Protein AF-0000000086746364 (afdb_homodimer)

Secondary structure (DSSP, 8-state):
----PPEEEEEE--SHHIIIIIHHHHHHTTTTEEEEEEE-S-HHHHHHHHHHTT--GGGEES-HHHHTTS--SEEEE--SS--HHHHHHHHHTT-EEEEESP--SSHHHHHHHHHHHTT----EEEE-GGGG-HHHHHHHHHHTT-S-EEEEEEEEEE--THHHHHHTT------S-HHHHHHHHHHHHHHHHHHHBS--HHHHHHIIIIIIIIIHHHHHHHHHHH---SEEEEEEEESTT-SS-EEEEEEE-STT-EEEEEEEE-TTS---EEEEEEEESSEEEEEEEPPTTSSSPPPEEEEEEEETTEEEEEEEE-----HHHHHHHHHHHHHHHTPPPSS-HHHHHHHHHHHHHHHHTT--TTB-HHHHHHHHHHHHT-/----PPEEEEEE--SHHIIIIIHHHHHHTTTTEEEEEEE-S-HHHHHHHHHHTT--GGGEES-HHHHHTSS-SEEEE--SS--HHHHHHHHHTT-EEEEESP--SSHHHHHHHHHHHTT----EEEE-GGGG-HHHHHHHHHHTT-S-EEEEEEEEEE--THHHHHHTT------S-HHHHHHHHHHHHHHHHHHHBS--HHHHHHIIIIIIIIIHHHHHHHHHHH---SEEEEEEEESTT-SS-EEEEEEE-STT-EEEEEEEE-TTS---EEEEEEEESSEEEEEEEPPTTSSSPPPEEEEEEEETTEEEEEEEE-----HHHHHHHHHHHHHHHTPPPSS-HHHHHHHHHHHHHHHHTT--TTB-HHHHHHHHHHHHH-

pLDDT: mean 95.82, std 6.14, range [39.88, 98.88]

Nearest PDB structures (foldseek):
  1zh8-assembly1_B  TM=8.317E-01  e=2.594E-21  Thermotoga maritima MSB8
  4had-assembly1_C  TM=8.472E-01  e=5.257E-19  Rhizobium etli CFN 42
  4koa-assembly1_A-2  TM=8.304E-01  e=4.965E-19  Sinorhizobium meliloti 1021
  2glx-assembly6_F  TM=8.186E-01  e=2.070E-18  Ensifer adhaerens
  2o48-assembly1_X  TM=7.526E-01  e=3.744E-16  Macaca fascicularis

Sequence (764 aa):
MPETYCIKVGVVGCGAIAQIMHFPHLKELNELFEIKAICDISSSLLNKIGKKYNIDDEYRYTDYTEFLESGIDAVFVLTEGSHAPLVSQALKAGKHVFCEKPLCFTVKEAEEIEIILKKIDKIVMIGYMKRYDPGFKYALDIINKIENPRYTQVTILHPSEQQYFDMHEVLRFNDIPKDIKEEKIQEQNRILASAVGNIEENIKYIYHDAMLSSMVHNINLIRAMFGEPIGVLSTQIWPIYSYYPTISTVLDYGENHHIILTWSYLSGVRNYIEELSVYSDSERIKAKFSSPFLKNIPTIVSQEYMQDGKLITSEVEVSYDNAFKEELRVFYQCVINNNNVITDVLDAKEDIKLLQSILAANHPKGLGGEVLQRLITSKKHEMPETYCIKVGVVGCGAIAQIMHFPHLKELNELFEIKAICDISSSLLNKIGKKYNIDDEYRYTDYTEFLESGIDAVFVLTEGSHAPLVSQALKAGKHVFCEKPLCFTVKEAEEIEIILKKIDKIVMIGYMKRYDPGFKYALDIINKIENPRYTQVTILHPSEQQYFDMHEVLRFNDIPKDIKEEKIQEQNRILASAVGNIEENIKYIYHDAMLSSMVHNINLIRAMFGEPIGVLSTQIWPIYSYYPTISTVLDYGENHHIILTWSYLSGVRNYIEELSVYSDSERIKAKFSSPFLKNIPTIVSQEYMQDGKLITSEVEVSYDNAFKEELRVFYQCVINNNNVITDVLDAKEDIKLLQSILAANHPKGLGGEVLQRLITSKKHE

Structure (mmCIF, N/CA/C/O backbone):
data_AF-0000000086746364-model_v1
#
loop_
_entity.id
_entity.type
_entity.pdbx_description
1 polymer 'Gfo/Idh/MocA-like oxidoreductase N-terminal domain-containing protein'
#
loop_
_atom_site.group_PDB
_atom_site.id
_atom_site.type_symbol
_atom_site.label_atom_id
_atom_site.label_alt_id
_atom_site.label_comp_id
_atom_site.label_asym_id
_atom_site.label_entity_id
_atom_site.label_seq_id
_atom_site.pdbx_PDB_ins_code
_atom_site.Cartn_x
_atom_site.Cartn_y
_atom_site.Cartn_z
_atom_site.occupancy
_atom_site.B_iso_or_equiv
_atom_site.auth_seq_id
_atom_site.auth_comp_id
_atom_site.auth_asym_id
_atom_site.auth_atom_id
_atom_site.pdbx_PDB_model_num
ATOM 1 N N . MET A 1 1 ? 7.332 -25 -46.75 1 39.88 1 MET A N 1
ATOM 2 C CA . MET A 1 1 ? 7.617 -24.344 -45.469 1 39.88 1 MET A CA 1
ATOM 3 C C . MET A 1 1 ? 8.133 -25.359 -44.438 1 39.88 1 MET A C 1
ATOM 5 O O . MET A 1 1 ? 7.688 -26.516 -44.438 1 39.88 1 MET A O 1
ATOM 9 N N . PRO A 1 2 ? 9.359 -25.266 -44.031 1 49.75 2 PRO A N 1
ATOM 10 C CA . PRO A 1 2 ? 9.859 -26.375 -43.219 1 49.75 2 PRO A CA 1
ATOM 11 C C . PRO A 1 2 ? 8.812 -26.906 -42.25 1 49.75 2 PRO A C 1
ATOM 13 O O . PRO A 1 2 ? 7.965 -26.141 -41.75 1 49.75 2 PRO A O 1
ATOM 16 N N . GLU A 1 3 ? 8.281 -28.094 -42.375 1 61.16 3 GLU A N 1
ATOM 17 C CA . GLU A 1 3 ? 7.207 -28.734 -41.625 1 61.16 3 GLU A CA 1
ATOM 18 C C . GLU A 1 3 ? 7.363 -28.5 -40.125 1 61.16 3 GLU A C 1
ATOM 20 O O . GLU A 1 3 ? 8.422 -28.781 -39.562 1 61.16 3 GLU A O 1
ATOM 25 N N . THR A 1 4 ? 6.68 -27.484 -39.469 1 78.56 4 THR A N 1
ATOM 26 C CA . THR A 1 4 ? 6.668 -27.172 -38.031 1 78.56 4 THR A CA 1
ATOM 27 C C . THR A 1 4 ? 6.398 -28.422 -37.219 1 78.56 4 THR A C 1
ATOM 29 O O . THR A 1 4 ? 5.477 -29.188 -37.531 1 78.56 4 THR A O 1
ATOM 32 N N . TYR A 1 5 ? 7.371 -28.891 -36.469 1 91.88 5 TYR A N 1
ATOM 33 C CA . TYR A 1 5 ? 7.215 -30.047 -35.594 1 91.88 5 TYR A CA 1
ATOM 34 C C . TYR A 1 5 ? 6.105 -29.812 -34.562 1 91.88 5 TYR A C 1
ATOM 36 O O . TYR A 1 5 ? 6.113 -28.797 -33.844 1 91.88 5 TYR A O 1
ATOM 44 N N . CYS A 1 6 ? 5.102 -30.641 -34.594 1 97 6 CYS A N 1
ATOM 45 C CA . CYS A 1 6 ? 3.99 -30.562 -33.656 1 97 6 CYS A CA 1
ATOM 46 C C . CYS A 1 6 ? 4.262 -31.422 -32.406 1 97 6 CYS A C 1
ATOM 48 O O . CYS A 1 6 ? 4.434 -32.625 -32.5 1 97 6 CYS A O 1
ATOM 50 N N . ILE A 1 7 ? 4.297 -30.828 -31.234 1 98.25 7 ILE A N 1
ATOM 51 C CA . ILE A 1 7 ? 4.562 -31.547 -30 1 98.25 7 ILE A CA 1
ATOM 52 C C . ILE A 1 7 ? 3.303 -32.281 -29.547 1 98.25 7 ILE A C 1
ATOM 54 O O . ILE A 1 7 ? 2.252 -31.656 -29.359 1 98.25 7 ILE A O 1
ATOM 58 N N . LYS A 1 8 ? 3.359 -33.531 -29.438 1 98.5 8 LYS A N 1
ATOM 59 C CA . LYS A 1 8 ? 2.26 -34.312 -28.859 1 98.5 8 LYS A CA 1
ATOM 60 C C . LYS A 1 8 ? 2.234 -34.188 -27.344 1 98.5 8 LYS A C 1
ATOM 62 O O . LYS A 1 8 ? 3.145 -34.656 -26.656 1 98.5 8 LYS A O 1
ATOM 67 N N . VAL A 1 9 ? 1.125 -33.594 -26.844 1 98.62 9 VAL A N 1
ATOM 68 C CA . VAL A 1 9 ? 1.103 -33.281 -25.422 1 98.62 9 VAL A CA 1
ATOM 69 C C . VAL A 1 9 ? 0.068 -34.156 -24.719 1 98.62 9 VAL A C 1
ATOM 71 O O . VAL A 1 9 ? -0.962 -34.5 -25.297 1 98.62 9 VAL A O 1
ATOM 74 N N . GLY A 1 10 ? 0.408 -34.562 -23.516 1 98.81 10 GLY A N 1
ATOM 75 C CA . GLY A 1 10 ? -0.541 -35.094 -22.562 1 98.81 10 GLY A CA 1
ATOM 76 C C . GLY A 1 10 ? -0.846 -34.156 -21.406 1 98.81 10 GLY A C 1
ATOM 77 O O . GLY A 1 10 ? 0.058 -33.531 -20.875 1 98.81 10 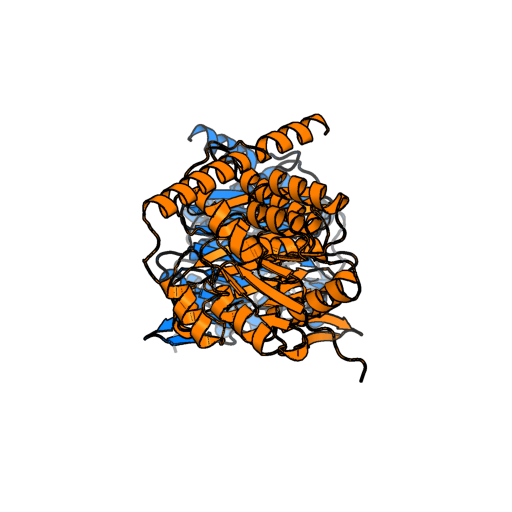GLY A O 1
ATOM 78 N N . VAL A 1 11 ? -2.107 -34.031 -21.062 1 98.88 11 VAL A N 1
ATOM 79 C CA . VAL A 1 11 ? -2.514 -33.156 -19.969 1 98.88 11 VAL A CA 1
ATOM 80 C C . VAL A 1 11 ? -2.973 -34 -18.781 1 98.88 11 VAL A C 1
ATOM 82 O O . VAL A 1 11 ? -3.881 -34.812 -18.906 1 98.88 11 VAL A O 1
ATOM 85 N N . VAL A 1 12 ? -2.287 -33.844 -17.672 1 98.75 12 VAL A N 1
ATOM 86 C CA . VAL A 1 12 ? -2.738 -34.469 -16.422 1 98.75 12 VAL A CA 1
ATOM 87 C C . VAL A 1 12 ? -3.33 -33.438 -15.492 1 98.75 12 VAL A C 1
ATOM 89 O O . VAL A 1 12 ? -2.662 -32.438 -15.148 1 98.75 12 VAL A O 1
ATOM 92 N N . GLY A 1 13 ? -4.516 -33.656 -14.977 1 98.12 13 GLY A N 1
ATOM 93 C CA . GLY A 1 13 ? -5.297 -32.625 -14.273 1 98.12 13 GLY A CA 1
ATOM 94 C C . GLY A 1 13 ? -6.164 -31.797 -15.203 1 98.12 13 GLY A C 1
ATOM 95 O O . GLY A 1 13 ? -5.672 -30.875 -15.852 1 98.12 13 GLY A O 1
ATOM 96 N N . CYS A 1 14 ? -7.449 -32.094 -15.219 1 98.31 14 CYS A N 1
ATOM 97 C CA . CYS A 1 14 ? -8.367 -31.391 -16.109 1 98.31 14 CYS A CA 1
ATOM 98 C C . CYS A 1 14 ? -9.25 -30.422 -15.352 1 98.31 14 CYS A C 1
ATOM 100 O O . CYS A 1 14 ? -10.414 -30.219 -15.695 1 98.31 14 CYS A O 1
ATOM 102 N N . GLY A 1 15 ? -8.68 -29.828 -14.305 1 96.56 15 GLY A N 1
ATOM 103 C CA . GLY A 1 15 ? -9.406 -28.922 -13.438 1 96.56 15 GLY A CA 1
ATOM 104 C C . GLY A 1 15 ? -9.695 -27.578 -14.086 1 96.56 15 GLY A C 1
ATOM 105 O O . GLY A 1 15 ? -9.703 -27.453 -15.312 1 96.56 15 GLY A O 1
ATOM 106 N N . ALA A 1 16 ? -9.969 -26.531 -13.281 1 96.56 16 ALA A N 1
ATOM 107 C CA . ALA A 1 16 ? -10.508 -25.234 -13.711 1 96.56 16 ALA A CA 1
ATOM 108 C C . ALA A 1 16 ? -9.555 -24.531 -14.672 1 96.56 16 ALA A C 1
ATOM 110 O O . ALA A 1 16 ? -9.953 -24.125 -15.766 1 96.56 16 ALA A O 1
ATOM 111 N N . ILE A 1 17 ? -8.273 -24.422 -14.281 1 97.12 17 ILE A N 1
ATOM 112 C CA . ILE A 1 17 ? -7.34 -23.656 -15.102 1 97.12 17 ILE A CA 1
ATOM 113 C C . ILE A 1 17 ? -7.086 -24.391 -16.422 1 97.12 17 ILE A C 1
ATOM 115 O O . ILE A 1 17 ? -6.875 -23.766 -17.453 1 97.12 17 ILE A O 1
ATOM 119 N N . ALA A 1 18 ? -7.07 -25.719 -16.391 1 98.44 18 ALA A N 1
ATOM 120 C CA . ALA A 1 18 ? -6.965 -26.5 -17.625 1 98.44 18 ALA A CA 1
ATOM 121 C C . ALA A 1 18 ? -8.125 -26.188 -18.562 1 98.44 18 ALA A C 1
ATOM 123 O O . ALA A 1 18 ? -7.914 -25.938 -19.75 1 98.44 18 ALA A O 1
ATOM 124 N N . GLN A 1 19 ? -9.32 -26.203 -17.969 1 98.25 19 GLN A N 1
ATOM 125 C CA . GLN A 1 19 ? -10.531 -26.016 -18.766 1 98.25 19 GLN A CA 1
ATOM 126 C C . GLN A 1 19 ? -10.625 -24.578 -19.281 1 98.25 19 GLN A C 1
ATOM 128 O O . GLN A 1 19 ? -11.078 -24.359 -20.406 1 98.25 19 GLN A O 1
ATOM 133 N N . ILE A 1 20 ? -10.195 -23.625 -18.469 1 98 20 ILE A N 1
ATOM 134 C CA . ILE A 1 20 ? -10.398 -22.219 -18.797 1 98 20 ILE A CA 1
ATOM 135 C C . ILE A 1 20 ? -9.297 -21.75 -19.75 1 98 20 ILE A C 1
ATOM 137 O O . ILE A 1 20 ? -9.57 -21 -20.703 1 98 20 ILE A O 1
ATOM 141 N N . MET A 1 21 ? -8.047 -22.203 -19.5 1 98.25 21 MET A N 1
ATOM 142 C CA . MET A 1 21 ? -6.941 -21.547 -20.188 1 98.25 21 MET A CA 1
ATOM 143 C C . MET A 1 21 ? -6.176 -22.547 -21.062 1 98.25 21 MET A C 1
ATOM 145 O O . MET A 1 21 ? -5.969 -22.312 -22.25 1 98.25 21 MET A O 1
ATOM 149 N N . HIS A 1 22 ? -5.812 -23.703 -20.562 1 98.62 22 HIS A N 1
ATOM 150 C CA . HIS A 1 22 ? -4.805 -24.516 -21.234 1 98.62 22 HIS A CA 1
ATOM 151 C C . HIS A 1 22 ? -5.406 -25.297 -22.391 1 98.62 22 HIS A C 1
ATOM 153 O O . HIS A 1 22 ? -4.902 -25.219 -23.516 1 98.62 22 HIS A O 1
ATOM 159 N N . PHE A 1 23 ? -6.555 -25.969 -22.188 1 98.56 23 PHE A N 1
ATOM 160 C CA . PHE A 1 23 ? -7.156 -26.719 -23.281 1 98.56 23 PHE A CA 1
ATOM 161 C C . PHE A 1 23 ? -7.523 -25.797 -24.438 1 98.56 23 PHE A C 1
ATOM 163 O O . PHE A 1 23 ? -7.148 -26.047 -25.578 1 98.56 23 PHE A O 1
ATOM 170 N N . PRO A 1 24 ? -8.203 -24.656 -24.156 1 97.88 24 PRO A N 1
ATOM 171 C CA . PRO A 1 24 ? -8.555 -23.766 -25.25 1 97.88 24 PRO A CA 1
ATOM 172 C C . PRO A 1 24 ? -7.328 -23.234 -26 1 97.88 24 PRO A C 1
ATOM 174 O O . PRO A 1 24 ? -7.324 -23.188 -27.234 1 97.88 24 PRO A O 1
ATOM 177 N N . HIS A 1 25 ? -6.281 -22.875 -25.297 1 98.06 25 HIS A N 1
ATOM 178 C CA . HIS A 1 25 ? -5.113 -22.281 -25.953 1 98.06 25 HIS A CA 1
ATOM 179 C C . HIS A 1 25 ? -4.312 -23.344 -26.703 1 98.06 25 HIS A C 1
ATOM 181 O O . HIS A 1 25 ? -3.746 -23.062 -27.766 1 98.06 25 HIS A O 1
ATOM 187 N N . LEU A 1 26 ? -4.238 -24.562 -26.156 1 98.38 26 LEU A N 1
ATOM 188 C CA . LEU A 1 26 ? -3.594 -25.641 -26.891 1 98.38 26 LEU A CA 1
ATOM 189 C C . LEU A 1 26 ? -4.316 -25.922 -28.203 1 98.38 26 LEU A C 1
ATOM 191 O O . LEU A 1 26 ? -3.678 -26.172 -29.234 1 98.38 26 LEU A O 1
ATOM 195 N N . LYS A 1 27 ? -5.621 -25.875 -28.156 1 97.75 27 LYS A N 1
ATOM 196 C CA . LYS A 1 27 ? -6.414 -26.062 -29.359 1 97.75 27 LYS A CA 1
ATOM 197 C C . LYS A 1 27 ? -6.168 -24.938 -30.359 1 97.75 27 LYS A C 1
ATOM 199 O O . LYS A 1 27 ? -6.074 -25.188 -31.562 1 97.75 27 LYS A O 1
ATOM 204 N N . GLU A 1 28 ? -6.078 -23.766 -29.859 1 96.75 28 GLU A N 1
ATOM 205 C CA . GLU A 1 28 ? -5.816 -22.609 -30.719 1 96.75 28 GLU A CA 1
ATOM 206 C C . GLU A 1 28 ? -4.445 -22.719 -31.375 1 96.75 28 GLU A C 1
ATOM 208 O O . GLU A 1 28 ? -4.254 -22.25 -32.5 1 96.75 28 GLU A O 1
ATOM 213 N N . LEU A 1 29 ? -3.533 -23.281 -30.656 1 97.94 29 LEU A N 1
ATOM 214 C CA . LEU A 1 29 ? -2.168 -23.438 -31.156 1 97.94 29 LEU A CA 1
ATOM 215 C C . LEU A 1 29 ? -1.956 -24.828 -31.734 1 97.94 29 LEU A C 1
ATOM 217 O O . LEU A 1 29 ? -0.927 -25.469 -31.5 1 97.94 29 LEU A O 1
ATOM 221 N N . ASN A 1 30 ? -2.891 -25.297 -32.469 1 96.38 30 ASN A N 1
ATOM 222 C CA . ASN A 1 30 ? -2.924 -26.672 -32.969 1 96.38 30 ASN A CA 1
ATOM 223 C C . ASN A 1 30 ? -1.815 -26.922 -34 1 96.38 30 ASN A C 1
ATOM 225 O O . ASN A 1 30 ? -1.5 -28.078 -34.281 1 96.38 30 ASN A O 1
ATOM 229 N N . GLU A 1 31 ? -1.181 -25.922 -34.562 1 97.06 31 GLU A N 1
ATOM 230 C CA . GLU A 1 31 ? -0.02 -26.109 -35.406 1 97.06 31 GLU A CA 1
ATOM 231 C C . GLU A 1 31 ? 1.221 -26.469 -34.594 1 97.06 31 GLU A C 1
ATOM 233 O O . GLU A 1 31 ? 2.156 -27.078 -35.125 1 97.06 31 GLU A O 1
ATOM 238 N N . LEU A 1 32 ? 1.224 -26.109 -33.344 1 98 32 LEU A N 1
ATOM 239 C CA . LEU A 1 32 ? 2.393 -26.297 -32.469 1 98 32 LEU A CA 1
ATOM 240 C C . LEU A 1 32 ? 2.207 -27.5 -31.562 1 98 32 LEU A C 1
ATOM 242 O O . LEU A 1 32 ? 3.178 -28.172 -31.203 1 98 32 LEU A O 1
ATOM 246 N N . PHE A 1 33 ? 0.921 -27.719 -31.203 1 98.44 33 PHE A N 1
ATOM 247 C CA . PHE A 1 33 ? 0.64 -28.734 -30.219 1 98.44 33 PHE A CA 1
ATOM 248 C C . PHE A 1 33 ? -0.5 -29.641 -30.672 1 98.44 33 PHE A C 1
ATOM 250 O O . PHE A 1 33 ? -1.44 -29.172 -31.328 1 98.44 33 PHE A O 1
ATOM 257 N N . GLU A 1 34 ? -0.406 -30.859 -30.312 1 98.12 34 GLU A N 1
ATOM 258 C CA . GLU A 1 34 ? -1.498 -31.828 -30.438 1 98.12 34 GLU A CA 1
ATOM 259 C C . GLU A 1 34 ? -1.821 -32.469 -29.094 1 98.12 34 GLU A C 1
ATOM 261 O O . GLU A 1 34 ? -0.962 -33.094 -28.484 1 98.12 34 GLU A O 1
ATOM 266 N N . ILE A 1 35 ? -3.025 -32.25 -28.625 1 98.56 35 ILE A N 1
ATOM 267 C CA . ILE A 1 35 ? -3.438 -32.969 -27.406 1 98.56 35 ILE A CA 1
ATOM 268 C C . ILE A 1 35 ? -3.662 -34.438 -27.719 1 98.56 35 ILE A C 1
ATOM 270 O O . ILE A 1 35 ? -4.676 -34.812 -28.312 1 98.56 35 ILE A O 1
ATOM 274 N N . LYS A 1 36 ? -2.789 -35.219 -27.266 1 98.25 36 LYS A N 1
ATOM 275 C CA . LYS A 1 36 ? -2.814 -36.625 -27.609 1 98.25 36 LYS A CA 1
ATOM 276 C C . LYS A 1 36 ? -3.502 -37.438 -26.531 1 98.25 36 LYS A C 1
ATOM 278 O O . LYS A 1 36 ? -4.203 -38.406 -26.828 1 98.25 36 LYS A O 1
ATOM 283 N N . ALA A 1 37 ? -3.27 -37.062 -25.297 1 98.75 37 ALA A N 1
ATOM 284 C CA . ALA A 1 37 ? -3.781 -37.844 -24.172 1 98.75 37 ALA A CA 1
ATOM 285 C C . ALA A 1 37 ? -4.164 -36.938 -23.016 1 98.75 37 ALA A C 1
ATOM 287 O O . ALA A 1 37 ? -3.623 -35.844 -22.859 1 98.75 37 ALA A O 1
ATOM 288 N N . ILE A 1 38 ? -5.113 -37.375 -22.219 1 98.81 38 ILE A N 1
ATOM 289 C CA . ILE A 1 38 ? -5.488 -36.688 -20.984 1 98.81 38 ILE A CA 1
ATOM 290 C C . ILE A 1 38 ? -5.562 -37.688 -19.828 1 98.81 38 ILE A C 1
ATOM 292 O O . ILE A 1 38 ? -5.801 -38.875 -20.047 1 98.81 38 ILE A O 1
ATOM 296 N N . CYS A 1 39 ? -5.305 -37.219 -18.703 1 98.62 39 CYS A N 1
ATOM 297 C CA . CYS A 1 39 ? -5.32 -38.031 -17.484 1 98.62 39 CYS A CA 1
ATOM 298 C C . CYS A 1 39 ? -5.969 -37.25 -16.344 1 98.62 39 CYS A C 1
ATOM 300 O O . CYS A 1 39 ? -5.676 -36.094 -16.125 1 98.62 39 CYS A O 1
ATOM 302 N N . ASP A 1 40 ? -6.91 -37.844 -15.648 1 97.38 40 ASP A N 1
ATOM 303 C CA . ASP A 1 40 ? -7.59 -37.281 -14.477 1 97.38 40 ASP A CA 1
ATOM 304 C C . ASP A 1 40 ? -8.164 -38.406 -13.602 1 97.38 40 ASP A C 1
ATOM 306 O O . ASP A 1 40 ? -8.453 -39.5 -14.086 1 97.38 40 ASP A O 1
ATOM 310 N N . ILE A 1 41 ? -8.312 -38.031 -12.359 1 94.75 41 ILE A N 1
ATOM 311 C CA . ILE A 1 41 ? -8.836 -39.031 -11.422 1 94.75 41 ILE A CA 1
ATOM 312 C C . ILE A 1 41 ? -10.344 -39.188 -11.609 1 94.75 41 ILE A C 1
ATOM 314 O O . ILE A 1 41 ? -10.922 -40.188 -11.227 1 94.75 41 ILE A O 1
ATOM 318 N N . SER A 1 42 ? -11.008 -38.188 -12.125 1 96.06 42 SER A N 1
ATOM 319 C CA . SER A 1 42 ? -12.438 -38.219 -12.391 1 96.06 42 SER A CA 1
ATOM 320 C C . SER A 1 42 ? -12.742 -38.781 -13.773 1 96.06 42 SER A C 1
ATOM 322 O O . SER A 1 42 ? -12.523 -38.094 -14.781 1 96.06 42 SER A O 1
ATOM 324 N N . SER A 1 43 ? -13.352 -39.938 -13.828 1 95.62 43 SER A N 1
ATOM 325 C CA . SER A 1 43 ? -13.703 -40.562 -15.109 1 95.62 43 SER A CA 1
ATOM 326 C C . SER A 1 43 ? -14.742 -39.719 -15.852 1 95.62 43 SER A C 1
ATOM 328 O O . SER A 1 43 ? -14.695 -39.625 -17.078 1 95.62 43 SER A O 1
ATOM 330 N N . SER A 1 44 ? -15.664 -39.188 -15.078 1 97.56 44 SER A N 1
ATOM 331 C CA . SER A 1 44 ? -16.719 -38.375 -15.688 1 97.56 44 SER A CA 1
ATOM 332 C C . SER A 1 44 ? -16.125 -37.125 -16.344 1 97.56 44 SER A C 1
ATOM 334 O O . SER A 1 44 ? -16.5 -36.781 -17.469 1 97.56 44 SER A O 1
ATOM 336 N N . LEU A 1 45 ? -15.242 -36.531 -15.633 1 97.69 45 LEU A N 1
ATOM 337 C CA . LEU A 1 45 ? -14.594 -35.344 -16.172 1 97.69 45 LEU A CA 1
ATOM 338 C C . LEU A 1 45 ? -13.766 -35.688 -17.406 1 97.69 45 LEU A C 1
ATOM 340 O O . LEU A 1 45 ? -13.812 -34.969 -18.406 1 97.69 45 LEU A O 1
ATOM 344 N N . LEU A 1 46 ? -13.055 -36.781 -17.359 1 97.19 46 LEU A N 1
ATOM 345 C CA . LEU A 1 46 ? -12.234 -37.25 -18.469 1 97.19 46 LEU A CA 1
ATOM 346 C C . LEU A 1 46 ? -13.07 -37.438 -19.719 1 97.19 46 LEU A C 1
ATOM 348 O O . LEU A 1 46 ? -12.664 -37.062 -20.828 1 97.19 46 LEU A O 1
ATOM 352 N N . ASN A 1 47 ? -14.148 -38.094 -19.469 1 97.5 47 ASN A N 1
ATOM 353 C CA . ASN A 1 47 ? -15.023 -38.375 -20.594 1 97.5 47 ASN A CA 1
ATOM 354 C C . ASN A 1 47 ? -15.57 -37.094 -21.234 1 97.5 47 ASN A C 1
ATOM 356 O O . ASN A 1 47 ? -15.609 -36.969 -22.453 1 97.5 47 ASN A O 1
ATOM 360 N N . LYS A 1 48 ? -16.016 -36.188 -20.406 1 98.12 48 LYS A N 1
ATOM 361 C CA . LYS A 1 48 ? -16.578 -34.938 -20.906 1 98.12 48 LYS A CA 1
ATOM 362 C C . LYS A 1 48 ? -15.523 -34.125 -21.641 1 98.12 48 LYS A C 1
ATOM 364 O O . LYS A 1 48 ? -15.773 -33.594 -22.734 1 98.12 48 LYS A O 1
ATOM 369 N N . ILE A 1 49 ? -14.32 -34.031 -21.062 1 98.44 49 ILE A N 1
ATOM 370 C CA . ILE A 1 49 ? -13.234 -33.25 -21.656 1 98.44 49 ILE A CA 1
ATOM 371 C C . ILE A 1 49 ? -12.742 -33.969 -22.922 1 98.44 49 ILE A C 1
ATOM 373 O O . ILE A 1 49 ? -12.469 -33.312 -23.938 1 98.44 49 ILE A O 1
ATOM 377 N N . GLY A 1 50 ? -12.602 -35.25 -22.797 1 98.31 50 GLY A N 1
ATOM 378 C CA . GLY A 1 50 ? -12.195 -36.031 -23.969 1 98.31 50 GLY A CA 1
ATOM 379 C C . GLY A 1 50 ? -13.109 -35.812 -25.156 1 98.31 50 GLY A C 1
ATOM 380 O O . GLY A 1 50 ? -12.633 -35.625 -26.281 1 98.31 50 GLY A O 1
ATOM 381 N N . LYS A 1 51 ? -14.398 -35.875 -24.922 1 97.94 51 LYS A N 1
ATOM 382 C CA . LYS A 1 51 ? -15.367 -35.656 -25.984 1 97.94 51 LYS A CA 1
ATOM 383 C C . LYS A 1 51 ? -15.25 -34.25 -26.547 1 97.94 51 LYS A C 1
ATOM 385 O O . LYS A 1 51 ? -15.258 -34.031 -27.766 1 97.94 51 LYS A O 1
ATOM 390 N N . LYS A 1 52 ? -15.125 -33.312 -25.672 1 97.62 52 LYS A N 1
ATOM 391 C CA . LYS A 1 52 ? -15.07 -31.906 -26.047 1 97.62 52 LYS A CA 1
ATOM 392 C C . LYS A 1 52 ? -13.875 -31.625 -26.938 1 97.62 52 LYS A C 1
ATOM 394 O O . LYS A 1 52 ? -13.953 -30.797 -27.859 1 97.62 52 LYS A O 1
ATOM 399 N N . TYR A 1 53 ? -12.734 -32.281 -26.703 1 97.94 53 TYR A N 1
ATOM 400 C CA . TYR A 1 53 ? -11.508 -31.984 -27.422 1 97.94 53 TYR A CA 1
ATOM 401 C C . TYR A 1 53 ? -11.109 -33.125 -28.359 1 97.94 53 TYR A C 1
ATOM 403 O O . TYR A 1 53 ? -9.969 -33.188 -28.828 1 97.94 53 TYR A O 1
ATOM 411 N N . ASN A 1 54 ? -11.977 -34.062 -28.578 1 97.12 54 ASN A N 1
ATOM 412 C CA . ASN A 1 54 ? -11.859 -35.156 -29.531 1 97.12 54 ASN A CA 1
ATOM 413 C C . ASN A 1 54 ? -10.641 -36.031 -29.25 1 97.12 54 ASN A C 1
ATOM 415 O O . ASN A 1 54 ? -9.844 -36.312 -30.141 1 97.12 54 ASN A O 1
ATOM 419 N N . ILE A 1 55 ? -10.508 -36.344 -28 1 97.88 55 ILE A N 1
ATOM 420 C CA . ILE A 1 55 ? -9.484 -37.312 -27.594 1 97.88 55 ILE A CA 1
ATOM 421 C C . ILE A 1 55 ? -10.102 -38.719 -27.5 1 97.88 55 ILE A C 1
ATOM 423 O O . ILE A 1 55 ? -11.086 -38.906 -26.781 1 97.88 55 ILE A O 1
ATOM 427 N N . ASP A 1 56 ? -9.539 -39.625 -28.188 1 97 56 ASP A N 1
ATOM 428 C CA . ASP A 1 56 ? -10.062 -41 -28.219 1 97 56 ASP A CA 1
ATOM 429 C C . ASP A 1 56 ? -10.102 -41.625 -26.828 1 97 56 ASP A C 1
ATOM 431 O O . ASP A 1 56 ? -9.258 -41.312 -25.984 1 97 56 ASP A O 1
ATOM 435 N N . ASP A 1 57 ? -10.984 -42.531 -26.641 1 97 57 ASP A N 1
ATOM 436 C CA . ASP A 1 57 ? -11.195 -43.156 -25.344 1 97 57 ASP A CA 1
ATOM 437 C C . ASP A 1 57 ? -9.922 -43.844 -24.844 1 97 57 ASP A C 1
ATOM 439 O O . ASP A 1 57 ? -9.625 -43.844 -23.656 1 97 57 ASP A O 1
ATOM 443 N N . GLU A 1 58 ? -9.203 -44.406 -25.766 1 96.81 58 GLU A N 1
ATOM 444 C CA . GLU A 1 58 ? -8.023 -45.188 -25.406 1 96.81 58 GLU A CA 1
ATOM 445 C C . GLU A 1 58 ? -6.898 -44.281 -24.906 1 96.81 58 GLU A C 1
ATOM 447 O O . GLU A 1 58 ? -5.93 -44.75 -24.312 1 96.81 58 GLU A O 1
ATOM 452 N N . TYR A 1 59 ? -7.02 -42.969 -25.141 1 98.38 59 TYR A N 1
ATOM 453 C CA . TYR A 1 59 ? -6 -42.031 -24.703 1 98.38 59 TYR A CA 1
ATOM 454 C C . TYR A 1 59 ? -6.496 -41.188 -23.516 1 98.38 59 TYR A C 1
ATOM 456 O O . TYR A 1 59 ? -5.969 -40.125 -23.234 1 98.38 59 TYR A O 1
ATOM 464 N N . ARG A 1 60 ? -7.59 -41.625 -22.859 1 98.5 60 ARG A N 1
ATOM 465 C CA . ARG A 1 60 ? -8.125 -41.062 -21.625 1 98.5 60 ARG A CA 1
ATOM 466 C C . ARG A 1 60 ? -7.789 -41.969 -20.438 1 98.5 60 ARG A C 1
ATOM 468 O O . ARG A 1 60 ? -8.312 -43.062 -20.312 1 98.5 60 ARG A O 1
ATOM 475 N N . TYR A 1 61 ? -6.945 -41.438 -19.578 1 98.25 61 TYR A N 1
ATOM 476 C CA . TYR A 1 61 ? -6.367 -42.312 -18.562 1 98.25 61 TYR A CA 1
ATOM 477 C C . TYR A 1 61 ? -6.781 -41.875 -17.172 1 98.25 61 TYR A C 1
ATOM 479 O O . TYR A 1 61 ? -6.84 -40.688 -16.891 1 98.25 61 TYR A O 1
ATOM 487 N N . THR A 1 62 ? -7.031 -42.781 -16.281 1 96.06 62 THR A N 1
ATOM 488 C CA . THR A 1 62 ? -7.141 -42.5 -14.852 1 96.06 62 THR A CA 1
ATOM 489 C C . THR A 1 62 ? -5.84 -42.844 -14.125 1 96.06 62 THR A C 1
ATOM 491 O O . THR A 1 62 ? -5.629 -42.438 -12.984 1 96.06 62 THR A O 1
ATOM 494 N N . ASP A 1 63 ? -5.043 -43.594 -14.828 1 95.88 63 ASP A N 1
ATOM 495 C CA . ASP A 1 63 ? -3.752 -44 -14.281 1 95.88 63 ASP A CA 1
ATOM 496 C C . ASP A 1 63 ? -2.609 -43.219 -14.938 1 95.88 63 ASP A C 1
ATOM 498 O O . ASP A 1 63 ? -2.449 -43.281 -16.156 1 95.88 63 ASP A O 1
ATOM 502 N N . TYR A 1 64 ? -1.788 -42.656 -14.172 1 97.44 64 TYR A N 1
ATOM 503 C CA . TYR A 1 64 ? -0.739 -41.75 -14.664 1 97.44 64 TYR A CA 1
ATOM 504 C C . TYR A 1 64 ? 0.366 -42.562 -15.352 1 97.44 64 TYR A C 1
ATOM 506 O O . TYR A 1 64 ? 0.949 -42.094 -16.344 1 97.44 64 TYR A O 1
ATOM 514 N N . THR A 1 65 ? 0.719 -43.719 -14.812 1 97.31 65 THR A N 1
ATOM 515 C CA . THR A 1 65 ? 1.77 -44.531 -15.406 1 97.31 65 THR A CA 1
ATOM 516 C C . THR A 1 65 ? 1.401 -44.938 -16.828 1 97.31 65 THR A C 1
ATOM 518 O O . THR A 1 65 ? 2.229 -44.875 -17.734 1 97.31 65 THR A O 1
ATOM 521 N N . GLU A 1 66 ? 0.147 -45.406 -16.984 1 97.81 66 GLU A N 1
ATOM 522 C CA . GLU A 1 66 ? -0.343 -45.75 -18.328 1 97.81 66 GLU A CA 1
ATOM 523 C C . GLU A 1 66 ? -0.355 -44.531 -19.234 1 97.81 66 GLU A C 1
ATOM 525 O O . GLU A 1 66 ? -0.023 -44.625 -20.422 1 97.81 66 GLU A O 1
ATOM 530 N N . PHE A 1 67 ? -0.776 -43.469 -18.672 1 98.31 67 PHE A N 1
ATOM 531 C CA . PHE A 1 67 ? -0.817 -42.188 -19.375 1 98.31 67 PHE A CA 1
ATOM 532 C C . PHE A 1 67 ? 0.547 -41.844 -19.969 1 98.31 67 PHE A C 1
ATOM 534 O O . PHE A 1 67 ? 0.643 -41.406 -21.109 1 98.31 67 PHE A O 1
ATOM 541 N N . LEU A 1 68 ? 1.683 -42.062 -19.219 1 98.44 68 LEU A N 1
ATOM 542 C CA . LEU A 1 68 ? 3.035 -41.719 -19.625 1 98.44 68 LEU A CA 1
ATOM 543 C C . LEU A 1 68 ? 3.498 -42.594 -20.797 1 98.44 68 LEU A C 1
ATOM 545 O O . LEU A 1 68 ? 4.473 -42.281 -21.469 1 98.44 68 LEU A O 1
ATOM 549 N N . GLU A 1 69 ? 2.797 -43.688 -21.094 1 97.5 69 GLU A N 1
ATOM 550 C CA . GLU A 1 69 ? 3.158 -44.625 -22.172 1 97.5 69 GLU A CA 1
ATOM 551 C C . GLU A 1 69 ? 2.375 -44.312 -23.438 1 97.5 69 GLU A C 1
ATOM 553 O O . GLU A 1 69 ? 2.471 -45.031 -24.422 1 97.5 69 GLU A O 1
ATOM 558 N N . SER A 1 70 ? 1.685 -43.25 -23.5 1 96.94 70 SER A N 1
ATOM 559 C CA . SER A 1 70 ? 0.72 -42.969 -24.562 1 96.94 70 SER A CA 1
ATOM 560 C C . SER A 1 70 ? 1.393 -42.281 -25.75 1 96.94 70 SER A C 1
ATOM 562 O O . SER A 1 70 ? 0.722 -41.688 -26.578 1 96.94 70 SER A O 1
ATOM 564 N N . GLY A 1 71 ? 2.695 -42.281 -25.969 1 96.56 71 GLY A N 1
ATOM 565 C CA . GLY A 1 71 ? 3.402 -41.719 -27.109 1 96.56 71 GLY A CA 1
ATOM 566 C C . GLY A 1 71 ? 3.438 -40.219 -27.141 1 96.56 71 GLY A C 1
ATOM 567 O O . GLY A 1 71 ? 3.551 -39.594 -28.203 1 96.56 71 GLY A O 1
ATOM 568 N N . ILE A 1 72 ? 3.283 -39.562 -25.984 1 98.25 72 ILE A N 1
ATOM 569 C CA . ILE A 1 72 ? 3.346 -38.125 -25.891 1 98.25 72 ILE A CA 1
ATOM 570 C C . ILE A 1 72 ? 4.801 -37.688 -25.781 1 98.25 72 ILE A C 1
ATOM 572 O O . ILE A 1 72 ? 5.652 -38.438 -25.297 1 98.25 72 ILE A O 1
ATOM 576 N N . ASP A 1 73 ? 5.051 -36.438 -26.203 1 98.25 73 ASP A N 1
ATOM 577 C CA . ASP A 1 73 ? 6.375 -35.812 -26.141 1 98.25 73 ASP A CA 1
ATOM 578 C C . ASP A 1 73 ? 6.543 -35.031 -24.844 1 98.25 73 ASP A C 1
ATOM 580 O O . ASP A 1 73 ? 7.656 -34.906 -24.344 1 98.25 73 ASP A O 1
ATOM 584 N N . ALA A 1 74 ? 5.496 -34.438 -24.406 1 98.75 74 ALA A N 1
ATOM 585 C CA . ALA A 1 74 ? 5.52 -33.562 -23.25 1 98.75 74 ALA A CA 1
ATOM 586 C C . ALA A 1 74 ? 4.277 -33.75 -22.375 1 98.75 74 ALA A C 1
ATOM 588 O O . ALA A 1 74 ? 3.211 -34.094 -22.891 1 98.75 74 ALA A O 1
ATOM 589 N N . VAL A 1 75 ? 4.449 -33.469 -21.109 1 98.88 75 VAL A N 1
ATOM 590 C CA . VAL A 1 75 ? 3.348 -33.562 -20.156 1 98.88 75 VAL A CA 1
ATOM 591 C C . VAL A 1 75 ? 3.033 -32.188 -19.594 1 98.88 75 VAL A C 1
ATOM 593 O O . VAL A 1 75 ? 3.938 -31.469 -19.172 1 98.88 75 VAL A O 1
ATOM 596 N N . PHE A 1 76 ? 1.784 -31.797 -19.625 1 98.88 76 PHE A N 1
ATOM 597 C CA . PHE A 1 76 ? 1.271 -30.656 -18.875 1 98.88 76 PHE A CA 1
ATOM 598 C C . PHE A 1 76 ? 0.724 -31.094 -17.531 1 98.88 76 PHE A C 1
ATOM 600 O O . PHE A 1 76 ? -0.291 -31.781 -17.469 1 98.88 76 PHE A O 1
ATOM 607 N N . VAL A 1 77 ? 1.418 -30.688 -16.484 1 98.88 77 VAL A N 1
ATOM 608 C CA . VAL A 1 77 ? 1.002 -31.047 -15.133 1 98.88 77 VAL A CA 1
ATOM 609 C C . VAL A 1 77 ? 0.175 -29.906 -14.531 1 98.88 77 VAL A C 1
ATOM 611 O O . VAL A 1 77 ? 0.719 -28.875 -14.156 1 98.88 77 VAL A O 1
ATOM 614 N N . LEU A 1 78 ? -1.157 -30.156 -14.375 1 98.44 78 LEU A N 1
ATOM 615 C CA . LEU A 1 78 ? -2.092 -29.094 -13.984 1 98.44 78 LEU A CA 1
ATOM 616 C C . LEU A 1 78 ? -2.967 -29.562 -12.82 1 98.44 78 LEU A C 1
ATOM 618 O O . LEU A 1 78 ? -4.094 -29.078 -12.664 1 98.44 78 LEU A O 1
ATOM 622 N N . THR A 1 79 ? -2.496 -30.484 -12.008 1 96.31 79 THR A N 1
ATOM 623 C CA . THR A 1 79 ? -3.25 -31.062 -10.906 1 96.31 79 THR A CA 1
ATOM 624 C C . THR A 1 79 ? -3.209 -30.156 -9.68 1 96.31 79 THR A C 1
ATOM 626 O O . THR A 1 79 ? -2.488 -29.156 -9.664 1 96.31 79 THR A O 1
ATOM 629 N N . GLU A 1 80 ? -4.016 -30.453 -8.703 1 91.38 80 GLU A N 1
ATOM 630 C CA . GLU A 1 80 ? -3.9 -29.844 -7.379 1 91.38 80 GLU A CA 1
ATOM 631 C C . GLU A 1 80 ? -2.766 -30.484 -6.574 1 91.38 80 GLU A C 1
ATOM 633 O O . GLU A 1 80 ? -2.287 -31.562 -6.914 1 91.38 80 GLU A O 1
ATOM 638 N N . GLY A 1 81 ? -2.326 -29.812 -5.605 1 91.81 81 GLY A N 1
ATOM 639 C CA . GLY A 1 81 ? -1.29 -30.359 -4.746 1 91.81 81 GLY A CA 1
ATOM 640 C C . GLY A 1 81 ? 0.112 -30.109 -5.27 1 91.81 81 GLY A C 1
ATOM 641 O O . GLY A 1 81 ? 0.31 -29.281 -6.164 1 91.81 81 GLY A O 1
ATOM 642 N N . SER A 1 82 ? 1.066 -30.781 -4.613 1 96.62 82 SER A N 1
ATOM 643 C CA . SER A 1 82 ? 2.439 -30.703 -5.102 1 96.62 82 SER A CA 1
ATOM 644 C C . SER A 1 82 ? 2.598 -31.422 -6.434 1 96.62 82 SER A C 1
ATOM 646 O O . SER A 1 82 ? 2.145 -32.562 -6.586 1 96.62 82 SER A O 1
ATOM 648 N N . HIS A 1 83 ? 3.258 -30.812 -7.367 1 98.19 83 HIS A N 1
ATOM 649 C CA . HIS A 1 83 ? 3.414 -31.391 -8.695 1 98.19 83 HIS A CA 1
ATOM 650 C C . HIS A 1 83 ? 4.684 -32.25 -8.789 1 98.19 83 HIS A C 1
ATOM 652 O O . HIS A 1 83 ? 4.91 -32.938 -9.789 1 98.19 83 HIS A O 1
ATOM 658 N N . ALA A 1 84 ? 5.465 -32.219 -7.77 1 98.06 84 ALA A N 1
ATOM 659 C CA . ALA A 1 84 ? 6.816 -32.75 -7.816 1 98.06 84 ALA A CA 1
ATOM 660 C C . ALA A 1 84 ? 6.789 -34.25 -8.195 1 98.06 84 ALA A C 1
ATOM 662 O O . ALA A 1 84 ? 7.543 -34.688 -9.07 1 98.06 84 ALA A O 1
ATOM 663 N N . PRO A 1 85 ? 5.906 -35.062 -7.602 1 96.94 85 PRO A N 1
ATOM 664 C CA . PRO A 1 85 ? 5.918 -36.469 -7.961 1 96.94 85 PRO A CA 1
ATOM 665 C C . PRO A 1 85 ? 5.594 -36.719 -9.43 1 96.94 85 PRO A C 1
ATOM 667 O O . PRO A 1 85 ? 6.238 -37.531 -10.086 1 96.94 85 PRO A O 1
ATOM 670 N N . LEU A 1 86 ? 4.621 -36.031 -9.961 1 98.31 86 LEU A N 1
ATOM 671 C CA . LEU A 1 86 ? 4.215 -36.188 -11.352 1 98.31 86 LEU A CA 1
ATOM 672 C C . LEU A 1 86 ? 5.305 -35.688 -12.297 1 98.31 86 LEU A C 1
ATOM 674 O O . LEU A 1 86 ? 5.566 -36.312 -13.328 1 98.31 86 LEU A O 1
ATOM 678 N N . VAL A 1 87 ? 5.891 -34.531 -11.945 1 98.81 87 VAL A N 1
ATOM 679 C CA . VAL A 1 87 ? 6.961 -33.969 -12.758 1 98.81 87 VAL A CA 1
ATOM 680 C C . VAL A 1 87 ? 8.141 -34.938 -12.812 1 98.81 87 VAL A C 1
ATOM 682 O O . VAL A 1 87 ? 8.664 -35.219 -13.891 1 98.81 87 VAL A O 1
ATOM 685 N N . SER A 1 88 ? 8.539 -35.5 -11.664 1 98.44 88 SER A N 1
ATOM 686 C CA . SER A 1 88 ? 9.664 -36.438 -11.594 1 98.44 88 SER A CA 1
ATOM 687 C C . SER A 1 88 ? 9.406 -37.656 -12.445 1 98.44 88 SER A C 1
ATOM 689 O O . SER A 1 88 ? 10.281 -38.094 -13.188 1 98.44 88 SER A O 1
ATOM 691 N N . GLN A 1 89 ? 8.242 -38.219 -12.336 1 98.38 89 GLN A N 1
ATOM 692 C CA . GLN A 1 89 ? 7.887 -39.406 -13.094 1 98.38 89 GLN A CA 1
ATOM 693 C C . GLN A 1 89 ? 7.891 -39.156 -14.594 1 98.38 89 GLN A C 1
ATOM 695 O O . GLN A 1 89 ? 8.344 -39.969 -15.383 1 98.38 89 GLN A O 1
ATOM 700 N N . ALA A 1 90 ? 7.355 -38 -15.008 1 98.75 90 ALA A N 1
ATOM 701 C CA . ALA A 1 90 ? 7.336 -37.625 -16.422 1 98.75 90 ALA A CA 1
ATOM 702 C C . ALA A 1 90 ? 8.758 -37.5 -16.969 1 98.75 90 ALA A C 1
ATOM 704 O O . ALA A 1 90 ? 9.039 -37.969 -18.078 1 98.75 90 ALA A O 1
ATOM 705 N N . LEU A 1 91 ? 9.625 -36.875 -16.203 1 98.38 91 LEU A N 1
ATOM 706 C CA . LEU A 1 91 ? 11.016 -36.719 -16.625 1 98.38 91 LEU A CA 1
ATOM 707 C C . LEU A 1 91 ? 11.695 -38.062 -16.781 1 98.38 91 LEU A C 1
ATOM 709 O O . LEU A 1 91 ? 12.398 -38.312 -17.766 1 98.38 91 LEU A O 1
ATOM 713 N N . LYS A 1 92 ? 11.469 -38.938 -15.844 1 97.56 92 LYS A N 1
ATOM 714 C CA . LYS A 1 92 ? 12.07 -40.25 -15.898 1 97.56 92 LYS A CA 1
ATOM 715 C C . LYS A 1 92 ? 11.562 -41.031 -17.109 1 97.56 92 LYS A C 1
ATOM 717 O O . LYS A 1 92 ? 12.266 -41.906 -17.625 1 97.56 92 LYS A O 1
ATOM 722 N N . ALA A 1 93 ? 10.383 -40.75 -17.531 1 97.94 93 ALA A N 1
ATOM 723 C CA . ALA A 1 93 ? 9.797 -41.375 -18.719 1 97.94 93 ALA A CA 1
ATOM 724 C C . ALA A 1 93 ? 10.258 -40.688 -19.984 1 97.94 93 ALA A C 1
ATOM 726 O O . ALA A 1 93 ? 9.789 -41 -21.078 1 97.94 93 ALA A O 1
ATOM 727 N N . GLY A 1 94 ? 11.148 -39.688 -19.875 1 97.44 94 GLY A N 1
ATOM 728 C CA . GLY A 1 94 ? 11.758 -39.031 -21.016 1 97.44 94 GLY A CA 1
ATOM 729 C C . GLY A 1 94 ? 10.867 -37.969 -21.641 1 97.44 94 GLY A C 1
ATOM 730 O O . GLY A 1 94 ? 10.938 -37.719 -22.844 1 97.44 94 GLY A O 1
ATOM 731 N N . LYS A 1 95 ? 9.977 -37.406 -20.891 1 98.5 95 LYS A N 1
ATOM 732 C CA . LYS A 1 95 ? 9.055 -36.406 -21.422 1 98.5 95 LYS A CA 1
ATOM 733 C C . LYS A 1 95 ? 9.5 -35 -21.016 1 98.5 95 LYS A C 1
ATOM 735 O O . LYS A 1 95 ? 10.078 -34.812 -19.953 1 98.5 95 LYS A O 1
ATOM 740 N N . HIS A 1 96 ? 9.305 -33.969 -21.891 1 98.56 96 HIS A N 1
ATOM 741 C CA . HIS A 1 96 ? 9.32 -32.562 -21.438 1 98.56 96 HIS A CA 1
ATOM 742 C C . HIS A 1 96 ? 8.141 -32.281 -20.531 1 98.56 96 HIS A C 1
ATOM 744 O O . HIS A 1 96 ? 7.125 -33 -20.562 1 98.56 96 HIS A O 1
ATOM 750 N N . VAL A 1 97 ? 8.297 -31.234 -19.688 1 98.88 97 VAL A N 1
ATOM 751 C CA . VAL A 1 97 ? 7.215 -30.969 -18.734 1 98.88 97 VAL A CA 1
ATOM 752 C C . VAL A 1 97 ? 6.887 -29.484 -18.719 1 98.88 97 VAL A C 1
ATOM 754 O O . VAL A 1 97 ? 7.785 -28.641 -18.625 1 98.88 97 VAL A O 1
ATOM 757 N N . PHE A 1 98 ? 5.656 -29.141 -18.922 1 98.81 98 PHE A N 1
ATOM 758 C CA . PHE A 1 98 ? 5.059 -27.875 -18.484 1 98.81 98 PHE A CA 1
ATOM 759 C C . PHE A 1 98 ? 4.262 -28.062 -17.203 1 98.81 98 PHE A C 1
ATOM 761 O O . PHE A 1 98 ? 3.359 -28.906 -17.141 1 98.81 98 PHE A O 1
ATOM 768 N N . CYS A 1 99 ? 4.598 -27.359 -16.203 1 98.69 99 CYS A N 1
ATOM 769 C CA . CYS A 1 99 ? 3.977 -27.531 -14.891 1 98.69 99 CYS A CA 1
ATOM 770 C C . CYS A 1 99 ? 3.383 -26.219 -14.391 1 98.69 99 CYS A C 1
ATOM 772 O O . CYS A 1 99 ? 4.07 -25.203 -14.344 1 98.69 99 CYS A O 1
ATOM 774 N N . GLU A 1 100 ? 2.129 -26.234 -14.016 1 98.12 100 GLU A N 1
ATOM 775 C CA . GLU A 1 100 ? 1.533 -25.047 -13.422 1 98.12 100 GLU A CA 1
ATOM 776 C C . GLU A 1 100 ? 2.18 -24.703 -12.078 1 98.12 100 GLU A C 1
ATOM 778 O O . GLU A 1 100 ? 2.719 -25.594 -11.406 1 98.12 100 GLU A O 1
ATOM 783 N N . LYS A 1 101 ? 2.15 -23.5 -11.719 1 98 101 LYS A N 1
ATOM 784 C CA . LYS A 1 101 ? 2.629 -23.078 -10.398 1 98 101 LYS A CA 1
ATOM 785 C C . LYS A 1 101 ? 1.641 -23.484 -9.305 1 98 101 LYS A C 1
ATOM 787 O O . LYS A 1 101 ? 0.442 -23.609 -9.562 1 98 101 LYS A O 1
ATOM 792 N N . PRO A 1 102 ? 2.031 -23.641 -8.086 1 97.88 102 PRO A N 1
ATOM 793 C CA . PRO A 1 102 ? 3.443 -23.781 -7.727 1 97.88 102 PRO A CA 1
ATOM 794 C C . PRO A 1 102 ? 4.023 -25.141 -8.125 1 97.88 102 PRO A C 1
ATOM 796 O O . PRO A 1 102 ? 3.285 -26.125 -8.219 1 97.88 102 PRO A O 1
ATOM 799 N N . LEU A 1 103 ? 5.312 -25.172 -8.344 1 98.5 103 LEU A N 1
ATOM 800 C CA . LEU A 1 103 ? 5.969 -26.422 -8.711 1 98.5 103 LEU A CA 1
ATOM 801 C C . LEU A 1 103 ? 5.73 -27.5 -7.648 1 98.5 103 LEU A C 1
ATOM 803 O O . LEU A 1 103 ? 5.418 -28.641 -7.977 1 98.5 103 LEU A O 1
ATOM 807 N N . CYS A 1 104 ? 5.914 -27.094 -6.398 1 98.38 104 CYS A N 1
ATOM 808 C CA . CYS A 1 104 ? 5.848 -28 -5.266 1 98.38 104 CYS A CA 1
ATOM 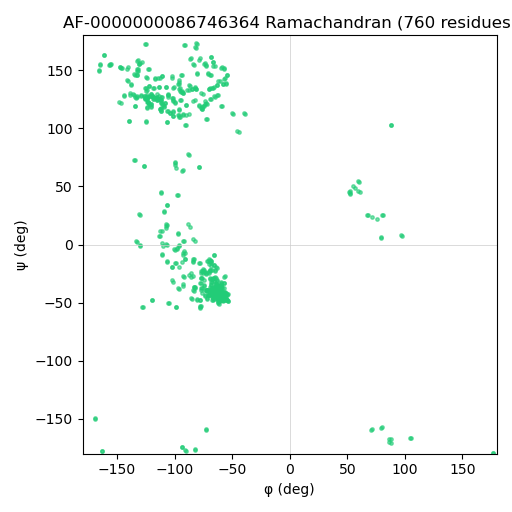809 C C . CYS A 1 104 ? 5.68 -27.25 -3.955 1 98.38 104 CYS A C 1
ATOM 811 O O . CYS A 1 104 ? 5.484 -26.031 -3.963 1 98.38 104 CYS A O 1
ATOM 813 N N . PHE A 1 105 ? 5.66 -28 -2.803 1 98 105 PHE A N 1
ATOM 814 C CA . PHE A 1 105 ? 5.348 -27.375 -1.522 1 98 105 PHE A CA 1
ATOM 815 C C . PHE A 1 105 ? 6.602 -27.234 -0.67 1 98 105 PHE A C 1
ATOM 817 O O . PHE A 1 105 ? 6.609 -26.484 0.312 1 98 105 PHE A O 1
ATOM 824 N N . THR A 1 106 ? 7.691 -27.938 -1.055 1 98.25 106 THR A N 1
ATOM 825 C CA . THR A 1 106 ? 8.914 -27.906 -0.262 1 98.25 106 THR A CA 1
ATOM 826 C C . THR A 1 106 ? 10.125 -27.625 -1.15 1 98.25 106 THR A C 1
ATOM 828 O O . THR A 1 106 ? 10.102 -27.906 -2.352 1 98.25 106 THR A O 1
ATOM 831 N N . VAL A 1 107 ? 11.133 -27.094 -0.572 1 98.31 107 VAL A N 1
ATOM 832 C CA . VAL A 1 107 ? 12.414 -26.891 -1.243 1 98.31 107 VAL A CA 1
ATOM 833 C C . VAL A 1 107 ? 13.016 -28.25 -1.616 1 98.31 107 VAL A C 1
ATOM 835 O O . VAL A 1 107 ? 13.57 -28.406 -2.707 1 98.31 107 VAL A O 1
ATOM 838 N N . LYS A 1 108 ? 12.898 -29.203 -0.774 1 98.12 108 LYS A N 1
ATOM 839 C CA . LYS A 1 108 ? 13.445 -30.531 -0.992 1 98.12 108 LYS A CA 1
ATOM 840 C C . LYS A 1 108 ? 12.875 -31.156 -2.262 1 98.12 108 LYS A C 1
ATOM 842 O O . LYS A 1 108 ? 13.609 -31.766 -3.045 1 98.12 108 LYS A O 1
ATOM 847 N N . GLU A 1 109 ? 11.586 -31.047 -2.416 1 98.44 109 GLU A N 1
ATOM 848 C CA . GLU A 1 109 ? 10.953 -31.562 -3.627 1 98.44 109 GLU A CA 1
ATOM 849 C C . GLU A 1 109 ? 11.586 -30.969 -4.879 1 98.44 109 GLU A C 1
ATOM 851 O O . GLU A 1 109 ? 11.852 -31.672 -5.852 1 98.44 109 GLU A O 1
ATOM 856 N N . ALA A 1 110 ? 11.773 -29.672 -4.895 1 98.62 110 ALA A N 1
ATOM 857 C CA . ALA A 1 110 ? 12.383 -29 -6.039 1 98.62 110 ALA A CA 1
ATOM 858 C C . ALA A 1 110 ? 13.805 -29.5 -6.281 1 98.62 110 ALA A C 1
ATOM 860 O O . ALA A 1 110 ? 14.211 -29.703 -7.426 1 98.62 110 ALA A O 1
ATOM 861 N N . GLU A 1 111 ? 14.539 -29.672 -5.215 1 98.31 111 GLU A N 1
ATOM 862 C CA . GLU A 1 111 ? 15.914 -30.156 -5.309 1 98.31 111 GLU A CA 1
ATOM 863 C C . GLU A 1 111 ? 15.969 -31.547 -5.926 1 98.31 111 GLU A C 1
ATOM 865 O O . GLU A 1 111 ? 16.875 -31.859 -6.691 1 98.31 111 GLU A O 1
ATOM 870 N N . GLU A 1 112 ? 15.062 -32.344 -5.551 1 98.12 112 GLU A N 1
ATOM 871 C CA . GLU A 1 112 ? 14.992 -33.688 -6.121 1 98.12 112 GLU A CA 1
ATOM 872 C C . GLU A 1 112 ? 14.773 -33.625 -7.629 1 98.12 112 GLU A C 1
ATOM 874 O O . GLU A 1 112 ? 15.344 -34.438 -8.375 1 98.12 112 GLU A O 1
ATOM 879 N N . ILE A 1 113 ? 13.938 -32.75 -8.078 1 98.5 113 ILE A N 1
ATOM 880 C CA . ILE A 1 113 ? 13.703 -32.562 -9.5 1 98.5 113 ILE A CA 1
ATOM 881 C C . ILE A 1 113 ? 14.977 -32.062 -10.18 1 98.5 113 ILE A C 1
ATOM 883 O O . ILE A 1 113 ? 15.32 -32.5 -11.273 1 98.5 113 ILE A O 1
ATOM 887 N N . GLU A 1 114 ? 15.656 -31.156 -9.508 1 97.44 114 GLU A N 1
ATOM 888 C CA . GLU A 1 114 ? 16.922 -30.641 -10.031 1 97.44 114 GLU A CA 1
ATOM 889 C C . GLU A 1 114 ? 17.922 -31.766 -10.273 1 97.44 114 GLU A C 1
ATOM 891 O O . GLU A 1 114 ? 18.641 -31.75 -11.273 1 97.44 114 GLU A O 1
ATOM 896 N N . ILE A 1 115 ? 17.953 -32.656 -9.383 1 97.69 115 ILE A N 1
ATOM 897 C CA . ILE A 1 115 ? 18.875 -33.781 -9.492 1 97.69 115 ILE A CA 1
ATOM 898 C C . ILE A 1 115 ? 18.562 -34.594 -10.742 1 97.69 115 ILE A C 1
ATOM 900 O O . ILE A 1 115 ? 19.469 -35.031 -11.461 1 97.69 115 ILE A O 1
ATOM 904 N N . ILE A 1 116 ? 17.312 -34.812 -10.992 1 97.75 116 ILE A N 1
ATOM 905 C CA . ILE A 1 116 ? 16.906 -35.562 -12.172 1 97.75 116 ILE A CA 1
ATOM 906 C C . ILE A 1 116 ? 17.312 -34.812 -13.43 1 97.75 116 ILE A C 1
ATOM 908 O O . ILE A 1 116 ? 17.812 -35.438 -14.383 1 97.75 116 ILE A O 1
ATOM 912 N N . LEU A 1 117 ? 17.156 -33.531 -13.438 1 96.25 117 LEU A N 1
ATOM 913 C CA . LEU A 1 117 ? 17.391 -32.688 -14.609 1 96.25 117 LEU A CA 1
ATOM 914 C C . LEU A 1 117 ? 18.875 -32.625 -14.953 1 96.25 117 LEU A C 1
ATOM 916 O O . LEU A 1 117 ? 19.234 -32.312 -16.094 1 96.25 117 LEU A O 1
ATOM 920 N N . LYS A 1 118 ? 19.688 -32.906 -13.984 1 95.19 118 LYS A N 1
ATOM 921 C CA . LYS A 1 118 ? 21.125 -32.969 -14.242 1 95.19 118 LYS A CA 1
ATOM 922 C C . LYS A 1 118 ? 21.484 -34.156 -15.117 1 95.19 118 LYS A C 1
ATOM 924 O O . LYS A 1 118 ? 22.531 -34.156 -15.773 1 95.19 118 LYS A O 1
ATOM 929 N N . LYS A 1 119 ? 20.594 -35.094 -15.188 1 95 119 LYS A N 1
ATOM 930 C CA . LYS A 1 119 ? 20.906 -36.375 -15.836 1 95 119 LYS A CA 1
ATOM 931 C C . LYS A 1 119 ? 20.141 -36.531 -17.141 1 95 119 LYS A C 1
ATOM 933 O O . LYS A 1 119 ? 20.391 -37.469 -17.906 1 95 119 LYS A O 1
ATOM 938 N N . ILE A 1 120 ? 19.266 -35.656 -17.359 1 93.56 120 ILE A N 1
ATOM 939 C CA . ILE A 1 120 ? 18.422 -35.812 -18.531 1 93.56 120 ILE A CA 1
ATOM 940 C C . ILE A 1 120 ? 18.375 -34.5 -19.312 1 93.56 120 ILE A C 1
ATOM 942 O O . ILE A 1 120 ? 18.5 -33.438 -18.719 1 93.56 120 ILE A O 1
ATOM 946 N N . ASP A 1 121 ? 18.219 -34.625 -20.641 1 93.44 121 ASP A N 1
ATOM 947 C CA . ASP A 1 121 ? 18.109 -33.469 -21.5 1 93.44 121 ASP A CA 1
ATOM 948 C C . ASP A 1 121 ? 16.656 -33.156 -21.844 1 93.44 121 ASP A C 1
ATOM 950 O O . ASP A 1 121 ? 16.234 -33.344 -22.984 1 93.44 121 ASP A O 1
ATOM 954 N N . LYS A 1 122 ? 15.867 -32.781 -20.875 1 96.69 122 LYS A N 1
ATOM 955 C CA . LYS A 1 122 ? 14.461 -32.406 -21.062 1 96.69 122 LYS A CA 1
ATOM 956 C C . LYS A 1 122 ? 14.148 -31.062 -20.438 1 96.69 122 LYS A C 1
ATOM 958 O O . LYS A 1 122 ? 14.867 -30.609 -19.531 1 96.69 122 LYS A O 1
ATOM 963 N N . ILE A 1 123 ? 13.125 -30.469 -20.938 1 96.69 123 ILE A N 1
ATOM 964 C CA . ILE A 1 123 ? 12.719 -29.125 -20.516 1 96.69 123 ILE A CA 1
ATOM 965 C C . ILE A 1 123 ? 11.648 -29.234 -19.422 1 96.69 123 ILE A C 1
ATOM 967 O O . ILE A 1 123 ? 10.734 -30.062 -19.531 1 96.69 123 ILE A O 1
ATOM 971 N N . VAL A 1 124 ? 11.828 -28.469 -18.328 1 98.5 124 VAL A N 1
ATOM 972 C CA . VAL A 1 124 ? 10.766 -28.219 -17.375 1 98.5 124 VAL A CA 1
ATOM 973 C C . VAL A 1 124 ? 10.492 -26.719 -17.281 1 98.5 124 VAL A C 1
ATOM 975 O O . VAL A 1 124 ? 11.398 -25.938 -16.984 1 98.5 124 VAL A O 1
ATOM 978 N N . MET A 1 125 ? 9.297 -26.344 -17.625 1 98.62 125 MET A N 1
ATOM 979 C CA . MET A 1 125 ? 8.875 -24.953 -17.516 1 98.62 125 MET A CA 1
ATOM 980 C C . MET A 1 125 ? 7.711 -24.797 -16.531 1 98.62 125 MET A C 1
ATOM 982 O O . MET A 1 125 ? 6.734 -25.547 -16.625 1 98.62 125 MET A O 1
ATOM 986 N N . ILE A 1 126 ? 7.871 -23.938 -15.555 1 98.81 126 ILE A N 1
ATOM 987 C CA . ILE A 1 126 ? 6.797 -23.672 -14.609 1 98.81 126 ILE A CA 1
ATOM 988 C C . ILE A 1 126 ? 5.891 -22.562 -15.156 1 98.81 126 ILE A C 1
ATOM 990 O O . ILE A 1 126 ? 6.375 -21.547 -15.656 1 98.81 126 ILE A O 1
ATOM 994 N N . GLY A 1 127 ? 4.582 -22.781 -15.008 1 98.25 127 GLY A N 1
ATOM 995 C CA . GLY A 1 127 ? 3.564 -21.938 -15.602 1 98.25 127 GLY A CA 1
ATOM 996 C C . GLY A 1 127 ? 3.326 -20.656 -14.828 1 98.25 127 GLY A C 1
ATOM 997 O O . GLY A 1 127 ? 2.227 -20.422 -14.32 1 98.25 127 GLY A O 1
ATOM 998 N N . TYR A 1 128 ? 4.324 -19.766 -14.805 1 98.25 128 TYR A N 1
ATOM 999 C CA . TYR A 1 128 ? 4.168 -18.406 -14.297 1 98.25 128 TYR A CA 1
ATOM 1000 C C . TYR A 1 128 ? 3.697 -17.469 -15.406 1 98.25 128 TYR A C 1
ATOM 1002 O O . TYR A 1 128 ? 4.461 -16.609 -15.875 1 98.25 128 TYR A O 1
ATOM 1010 N N . MET A 1 129 ? 2.43 -17.516 -15.727 1 97.94 129 MET A N 1
ATOM 1011 C CA . MET A 1 129 ? 1.905 -16.844 -16.922 1 97.94 129 MET A CA 1
ATOM 1012 C C . MET A 1 129 ? 2.219 -15.352 -16.875 1 97.94 129 MET A C 1
ATOM 1014 O O . MET A 1 129 ? 2.449 -14.734 -17.922 1 97.94 129 MET A O 1
ATOM 1018 N N . LYS A 1 130 ? 2.363 -14.742 -15.727 1 97.94 130 LYS A N 1
ATOM 1019 C CA . LYS A 1 130 ? 2.568 -13.297 -15.633 1 97.94 130 LYS A CA 1
ATOM 1020 C C . LYS A 1 130 ? 3.969 -12.914 -16.094 1 97.94 130 LYS A C 1
ATOM 1022 O O . LYS A 1 130 ? 4.203 -11.773 -16.5 1 97.94 130 LYS A O 1
ATOM 1027 N N . ARG A 1 131 ? 4.914 -13.852 -16 1 97.94 131 ARG A N 1
ATOM 1028 C CA . ARG A 1 131 ? 6.266 -13.609 -16.5 1 97.94 131 ARG A CA 1
ATOM 1029 C C . ARG A 1 131 ? 6.266 -13.445 -18.016 1 97.94 131 ARG A C 1
ATOM 1031 O O . ARG A 1 131 ? 7.203 -12.883 -18.594 1 97.94 131 ARG A O 1
ATOM 1038 N N . TYR A 1 132 ? 5.168 -13.914 -18.609 1 97.5 132 TYR A N 1
ATOM 1039 C CA . TYR A 1 132 ? 5.094 -13.914 -20.062 1 97.5 132 TYR A CA 1
ATOM 1040 C C . TYR A 1 132 ? 4.031 -12.945 -20.562 1 97.5 132 TYR A C 1
ATOM 1042 O O . TYR A 1 132 ? 3.684 -12.938 -21.734 1 97.5 132 TYR A O 1
ATOM 1050 N N . ASP A 1 133 ? 3.48 -12.18 -19.656 1 97.38 133 ASP A N 1
ATOM 1051 C CA . ASP A 1 133 ? 2.537 -11.109 -19.969 1 97.38 133 ASP A CA 1
ATOM 1052 C C . ASP A 1 133 ? 3.232 -9.961 -20.688 1 97.38 133 ASP A C 1
ATOM 1054 O O . ASP A 1 133 ? 4.234 -9.43 -20.203 1 97.38 133 ASP A O 1
ATOM 1058 N N . PRO A 1 134 ? 2.701 -9.578 -21.891 1 97.25 134 PRO A N 1
ATOM 1059 C CA . PRO A 1 134 ? 3.352 -8.5 -22.641 1 97.25 134 PRO A CA 1
ATOM 1060 C C . PRO A 1 134 ? 3.48 -7.215 -21.828 1 97.25 134 PRO A C 1
ATOM 1062 O O . PRO A 1 134 ? 4.496 -6.52 -21.922 1 97.25 134 PRO A O 1
ATOM 1065 N N . GLY A 1 135 ? 2.451 -6.902 -21.094 1 97.62 135 GLY A N 1
ATOM 1066 C CA . GLY A 1 135 ? 2.512 -5.723 -20.25 1 97.62 135 GLY A CA 1
ATOM 1067 C C . GLY A 1 135 ? 3.572 -5.812 -19.172 1 97.62 135 GLY A C 1
ATOM 1068 O O . GLY A 1 135 ? 4.289 -4.844 -18.922 1 97.62 135 GLY A O 1
ATOM 1069 N N . PHE A 1 136 ? 3.754 -6.941 -18.562 1 97.75 136 PHE A N 1
ATOM 1070 C CA . PHE A 1 136 ? 4.785 -7.113 -17.547 1 97.75 136 PHE A CA 1
ATOM 1071 C C . PHE A 1 136 ? 6.176 -7 -18.156 1 97.75 136 PHE A C 1
ATOM 1073 O O . PHE A 1 136 ? 7.066 -6.375 -17.578 1 97.75 136 PHE A O 1
ATOM 1080 N N . LYS A 1 137 ? 6.348 -7.684 -19.266 1 97.81 137 LYS A N 1
ATOM 1081 C CA . LYS A 1 137 ? 7.645 -7.586 -19.922 1 97.81 137 LYS A CA 1
ATOM 1082 C C . LYS A 1 137 ? 8.016 -6.133 -20.203 1 97.81 137 LYS A C 1
ATOM 1084 O O . LYS A 1 137 ? 9.164 -5.734 -20 1 97.81 137 LYS A O 1
ATOM 1089 N N . TYR A 1 138 ? 7.039 -5.391 -20.656 1 98 138 TYR A N 1
ATOM 1090 C CA . TYR A 1 138 ? 7.242 -3.967 -20.906 1 98 138 TYR A CA 1
ATOM 1091 C C . TYR A 1 138 ? 7.617 -3.244 -19.609 1 98 138 TYR A C 1
ATOM 1093 O O . TYR A 1 138 ? 8.586 -2.48 -19.578 1 98 138 TYR A O 1
ATOM 1101 N N . ALA A 1 139 ? 6.875 -3.482 -18.578 1 98.19 139 ALA A N 1
ATOM 1102 C CA . ALA A 1 139 ? 7.172 -2.883 -17.281 1 98.19 139 ALA A CA 1
ATOM 1103 C C . ALA A 1 139 ? 8.57 -3.273 -16.797 1 98.19 139 ALA A C 1
ATOM 1105 O O . ALA A 1 139 ? 9.312 -2.436 -16.281 1 98.19 139 ALA A O 1
ATOM 1106 N N . LEU A 1 140 ? 8.898 -4.543 -16.922 1 98.06 140 LEU A N 1
ATOM 1107 C CA . LEU A 1 140 ? 10.195 -5.07 -16.5 1 98.06 140 LEU A CA 1
ATOM 1108 C C . LEU A 1 140 ? 11.336 -4.328 -17.172 1 98.06 140 LEU A C 1
ATOM 1110 O O . LEU A 1 140 ? 12.336 -3.992 -16.547 1 98.06 140 LEU A O 1
ATOM 1114 N N . ASP A 1 141 ? 11.188 -4.082 -18.469 1 97.69 141 ASP A N 1
ATOM 1115 C CA . ASP A 1 141 ? 12.203 -3.359 -19.234 1 97.69 141 ASP A CA 1
ATOM 1116 C C . ASP A 1 141 ? 12.422 -1.963 -18.656 1 97.69 141 ASP A C 1
ATOM 1118 O O . ASP A 1 141 ? 13.562 -1.497 -18.578 1 97.69 141 ASP A O 1
ATOM 1122 N N . ILE A 1 142 ? 11.391 -1.318 -18.266 1 96.81 142 ILE A N 1
ATOM 1123 C CA . ILE A 1 142 ? 11.469 0.023 -17.703 1 96.81 142 ILE A CA 1
ATOM 1124 C C . ILE A 1 142 ? 12.094 -0.043 -16.297 1 96.81 142 ILE A C 1
ATOM 1126 O O . ILE A 1 142 ? 13.008 0.724 -15.984 1 96.81 142 ILE A O 1
ATOM 1130 N N . ILE A 1 143 ? 11.648 -0.957 -15.492 1 97 143 ILE A N 1
ATOM 1131 C CA . ILE A 1 143 ? 12.055 -1.081 -14.094 1 97 143 ILE A CA 1
ATOM 1132 C C . ILE A 1 143 ? 13.547 -1.42 -14.023 1 97 143 ILE A C 1
ATOM 1134 O O . ILE A 1 143 ? 14.258 -0.932 -13.141 1 97 143 ILE A O 1
ATOM 1138 N N . ASN A 1 144 ? 14 -2.227 -14.953 1 95.94 144 ASN A N 1
ATOM 1139 C CA . ASN A 1 144 ? 15.406 -2.629 -14.977 1 95.94 144 ASN A CA 1
ATOM 1140 C C . ASN A 1 144 ? 16.328 -1.435 -15.211 1 95.94 144 ASN A C 1
ATOM 1142 O O . ASN A 1 144 ? 17.516 -1.498 -14.906 1 95.94 144 ASN A O 1
ATOM 1146 N N . LYS A 1 145 ? 15.789 -0.42 -15.711 1 94.75 145 LYS A N 1
ATOM 1147 C CA . LYS A 1 145 ? 16.578 0.769 -16.016 1 94.75 145 LYS A CA 1
ATOM 1148 C C . LYS A 1 145 ? 16.562 1.754 -14.844 1 94.75 145 LYS A C 1
ATOM 1150 O O . LYS A 1 145 ? 17.281 2.756 -14.859 1 94.75 145 LYS A O 1
ATOM 1155 N N . ILE A 1 146 ? 15.719 1.463 -13.867 1 93.12 146 ILE A N 1
ATOM 1156 C CA . ILE A 1 146 ? 15.633 2.346 -12.711 1 93.12 146 ILE A CA 1
ATOM 1157 C C . ILE A 1 146 ? 16.859 2.145 -11.82 1 93.12 146 ILE A C 1
ATOM 1159 O O . ILE A 1 146 ? 17.109 1.035 -11.344 1 93.12 146 ILE A O 1
ATOM 1163 N N . GLU A 1 147 ? 17.656 3.076 -11.57 1 87.31 147 GLU A N 1
ATOM 1164 C CA . GLU A 1 147 ? 18.906 2.959 -10.836 1 87.31 147 GLU A CA 1
ATOM 1165 C C . GLU A 1 147 ? 18.672 2.852 -9.336 1 87.31 147 GLU A C 1
ATOM 1167 O O . GLU A 1 147 ? 19.328 2.07 -8.648 1 87.31 147 GLU A O 1
ATOM 1172 N N . ASN A 1 148 ? 17.75 3.568 -8.781 1 90.88 148 ASN A N 1
ATOM 1173 C CA . ASN A 1 148 ? 17.562 3.605 -7.332 1 90.88 148 ASN A CA 1
ATOM 1174 C C . ASN A 1 148 ? 16.094 3.502 -6.949 1 90.88 148 ASN A C 1
ATOM 1176 O O . ASN A 1 148 ? 15.516 4.457 -6.43 1 90.88 148 ASN A O 1
ATOM 1180 N N . PRO A 1 149 ? 15.648 2.174 -7.176 1 96.5 149 PRO A N 1
ATOM 1181 C CA . PRO A 1 149 ? 14.289 2.055 -6.656 1 96.5 149 PRO A CA 1
ATOM 1182 C C . PRO A 1 149 ? 14.211 2.275 -5.145 1 96.5 149 PRO A C 1
ATOM 1184 O O . PRO A 1 149 ? 15.102 1.849 -4.41 1 96.5 149 PRO A O 1
ATOM 1187 N N . ARG A 1 150 ? 13.25 2.992 -4.703 1 97.88 150 ARG A N 1
ATOM 1188 C CA . ARG A 1 150 ? 13.102 3.314 -3.289 1 97.88 150 ARG A CA 1
ATOM 1189 C C . ARG A 1 150 ? 12.086 2.391 -2.619 1 97.88 15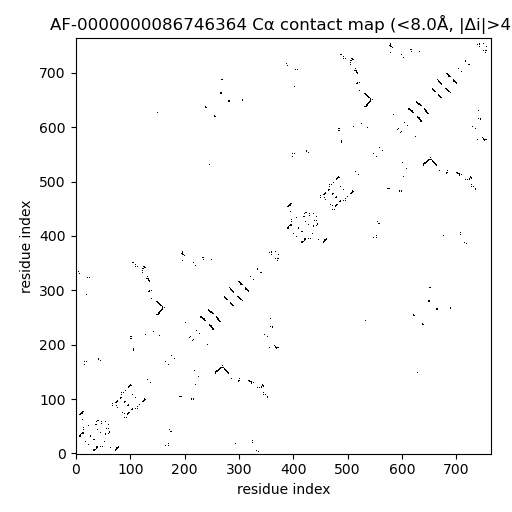0 ARG A C 1
ATOM 1191 O O . ARG A 1 150 ? 12.391 1.762 -1.603 1 97.88 150 ARG A O 1
ATOM 1198 N N . TYR A 1 151 ? 10.984 2.316 -3.129 1 98.31 151 TYR A N 1
ATOM 1199 C CA . TYR A 1 151 ? 9.836 1.657 -2.514 1 98.31 151 TYR A CA 1
ATOM 1200 C C . TYR A 1 151 ? 8.977 0.964 -3.564 1 98.31 151 TYR A C 1
ATOM 1202 O O . TYR A 1 151 ? 8.656 1.553 -4.602 1 98.31 151 TYR A O 1
ATOM 1210 N N . THR A 1 152 ? 8.688 -0.312 -3.369 1 98.75 152 THR A N 1
ATOM 1211 C CA . THR A 1 152 ? 7.746 -1.043 -4.211 1 98.75 152 THR A CA 1
ATOM 1212 C C . THR A 1 152 ? 6.527 -1.48 -3.41 1 98.75 152 THR A C 1
ATOM 1214 O O . THR A 1 152 ? 6.66 -2.053 -2.326 1 98.75 152 THR A O 1
ATOM 1217 N N . GLN A 1 153 ? 5.375 -1.135 -3.898 1 98.69 153 GLN A N 1
ATOM 1218 C CA . GLN A 1 153 ? 4.102 -1.522 -3.295 1 98.69 153 GLN A CA 1
ATOM 1219 C C . GLN A 1 153 ? 3.346 -2.502 -4.188 1 98.69 153 GLN A C 1
ATOM 1221 O O . GLN A 1 153 ? 3.141 -2.236 -5.375 1 98.69 153 GLN A O 1
ATOM 1226 N N . VAL A 1 154 ? 3.01 -3.625 -3.627 1 98.75 154 VAL A N 1
ATOM 1227 C CA . VAL A 1 154 ? 2.211 -4.625 -4.328 1 98.75 154 VAL A CA 1
ATOM 1228 C C . VAL A 1 154 ? 0.916 -4.883 -3.562 1 98.75 154 VAL A C 1
ATOM 1230 O O . VAL A 1 154 ? 0.948 -5.285 -2.396 1 98.75 154 VAL A O 1
ATOM 1233 N N . THR A 1 155 ? -0.219 -4.668 -4.164 1 98.69 155 THR A N 1
ATOM 1234 C CA . THR A 1 155 ? -1.521 -4.848 -3.533 1 98.69 155 THR A CA 1
ATOM 1235 C C . THR A 1 155 ? -2.396 -5.789 -4.352 1 98.69 155 THR A C 1
ATOM 1237 O O . THR A 1 155 ? -2.594 -5.578 -5.551 1 98.69 155 THR A O 1
ATOM 1240 N N . ILE A 1 156 ? -2.855 -6.789 -3.689 1 98.5 156 ILE A N 1
ATOM 1241 C CA . ILE A 1 156 ? -3.771 -7.73 -4.324 1 98.5 156 ILE A CA 1
ATOM 1242 C C . ILE A 1 156 ? -5.078 -7.793 -3.531 1 98.5 156 ILE A C 1
ATOM 1244 O O . ILE A 1 156 ? -5.07 -8.078 -2.334 1 98.5 156 ILE A O 1
ATOM 1248 N N . LEU A 1 157 ? -6.188 -7.484 -4.137 1 98 157 LEU A N 1
ATOM 1249 C CA . LEU A 1 157 ? -7.527 -7.762 -3.635 1 98 157 LEU A CA 1
ATOM 1250 C C . LEU A 1 157 ? -8.172 -8.906 -4.41 1 98 157 LEU A C 1
ATOM 1252 O O . LEU A 1 157 ? -8.547 -8.742 -5.574 1 98 157 LEU A O 1
ATOM 1256 N N . HIS A 1 158 ? -8.227 -10.008 -3.764 1 96.88 158 HIS A N 1
ATOM 1257 C CA . HIS A 1 158 ? -8.625 -11.266 -4.402 1 96.88 158 HIS A CA 1
ATOM 1258 C C . HIS A 1 158 ? -10.07 -11.617 -4.074 1 96.88 158 HIS A C 1
ATOM 1260 O O . HIS A 1 158 ? -10.383 -12.008 -2.947 1 96.88 158 HIS A O 1
ATOM 1266 N N . PRO A 1 159 ? -10.992 -11.562 -5.016 1 95.81 159 PRO A N 1
ATOM 1267 C CA . PRO A 1 159 ? -12.375 -11.984 -4.781 1 95.81 159 PRO A CA 1
ATOM 1268 C C . PRO A 1 159 ? -12.555 -13.5 -4.91 1 95.81 159 PRO A C 1
ATOM 1270 O O . PRO A 1 159 ? -11.578 -14.227 -5.09 1 95.81 159 PRO A O 1
ATOM 1273 N N . SER A 1 160 ? -13.812 -13.867 -4.762 1 93.62 160 SER A N 1
ATOM 1274 C CA . SER A 1 160 ? -14.117 -15.281 -4.953 1 93.62 160 SER A CA 1
ATOM 1275 C C . SER A 1 160 ? -13.883 -15.703 -6.398 1 93.62 160 SER A C 1
ATOM 1277 O O . SER A 1 160 ? -14.297 -15.008 -7.328 1 93.62 160 SER A O 1
ATOM 1279 N N . GLU A 1 161 ? -13.258 -16.812 -6.551 1 93.69 161 GLU A N 1
ATOM 1280 C CA . GLU A 1 161 ? -12.984 -17.328 -7.891 1 93.69 161 GLU A CA 1
ATOM 1281 C C . GLU A 1 161 ? -14.219 -18 -8.492 1 93.69 161 GLU A C 1
ATOM 1283 O O . GLU A 1 161 ? -14.273 -18.234 -9.695 1 93.69 161 GLU A O 1
ATOM 1288 N N . GLN A 1 162 ? -15.125 -18.281 -7.637 1 93.81 162 GLN A N 1
ATOM 1289 C CA . GLN A 1 162 ? -16.312 -18.984 -8.086 1 93.81 162 GLN A CA 1
ATOM 1290 C C . GLN A 1 162 ? -17.016 -18.219 -9.211 1 93.81 162 GLN A C 1
ATOM 1292 O O . GLN A 1 162 ? -17.578 -18.828 -10.125 1 93.81 162 GLN A O 1
ATOM 1297 N N . GLN A 1 163 ? -16.938 -16.969 -9.156 1 93 163 GLN A N 1
ATOM 1298 C CA . GLN A 1 163 ? -17.578 -16.156 -10.195 1 93 163 GLN A CA 1
ATOM 1299 C C . GLN A 1 163 ? -17.016 -16.5 -11.578 1 93 163 GLN A C 1
ATOM 1301 O O . GLN A 1 163 ? -17.75 -16.531 -12.562 1 93 163 GLN A O 1
ATOM 1306 N N . TYR A 1 164 ? -15.758 -16.734 -11.633 1 94.56 164 TYR A N 1
ATOM 1307 C CA . TYR A 1 164 ? -15.102 -17.047 -12.906 1 94.56 164 TYR A CA 1
ATOM 1308 C C . TYR A 1 164 ? -15.398 -18.469 -13.336 1 94.56 164 TYR A C 1
ATOM 1310 O O . TYR A 1 164 ? -15.578 -18.734 -14.531 1 94.56 164 TYR A O 1
ATOM 1318 N N . PHE A 1 165 ? -15.453 -19.359 -12.375 1 95.94 165 PHE A N 1
ATOM 1319 C CA . PHE A 1 165 ? -15.781 -20.734 -12.688 1 95.94 165 PHE A CA 1
ATOM 1320 C C . PHE A 1 165 ? -17.188 -20.844 -13.266 1 95.94 165 PHE A C 1
ATOM 1322 O O . PHE A 1 165 ? -17.422 -21.609 -14.203 1 95.94 165 PHE A O 1
ATOM 1329 N N . ASP A 1 166 ? -18.031 -20.031 -12.695 1 95.25 166 ASP A N 1
ATOM 1330 C CA . ASP A 1 166 ? -19.406 -20 -13.195 1 95.25 166 ASP A CA 1
ATOM 1331 C C . ASP A 1 166 ? -19.453 -19.438 -14.617 1 95.25 166 ASP A C 1
ATOM 1333 O O . ASP A 1 166 ? -20.109 -19.984 -15.492 1 95.25 166 ASP A O 1
ATOM 1337 N N . MET A 1 167 ? -18.766 -18.391 -14.797 1 94.25 167 MET A N 1
ATOM 1338 C CA . MET A 1 167 ? -18.734 -17.719 -16.094 1 94.25 167 MET A CA 1
ATOM 1339 C C . MET A 1 167 ? -18.234 -18.641 -17.188 1 94.25 167 MET A C 1
ATOM 1341 O O . MET A 1 167 ? -18.734 -18.625 -18.312 1 94.25 167 MET A O 1
ATOM 1345 N N . HIS A 1 168 ? -17.234 -19.516 -16.844 1 96.44 168 HIS A N 1
ATOM 1346 C CA . HIS A 1 168 ? -16.594 -20.375 -17.828 1 96.44 168 HIS A CA 1
ATOM 1347 C C . HIS A 1 168 ? -17.219 -21.75 -17.844 1 96.44 168 HIS A C 1
ATOM 1349 O O . HIS A 1 168 ? -16.781 -22.641 -18.594 1 96.44 168 HIS A O 1
ATOM 1355 N N . GLU A 1 169 ? -18.219 -21.953 -16.984 1 96.56 169 GLU A N 1
ATOM 1356 C CA . GLU A 1 169 ? -18.938 -23.219 -16.891 1 96.56 169 GLU A CA 1
ATOM 1357 C C . GLU A 1 169 ? -17.984 -24.391 -16.656 1 96.56 169 GLU A C 1
ATOM 1359 O O . GLU A 1 169 ? -18.031 -25.375 -17.391 1 96.56 169 GLU A O 1
ATOM 1364 N N . VAL A 1 170 ? -17.172 -24.188 -15.703 1 97.62 170 VAL A N 1
ATOM 1365 C CA . VAL A 1 170 ? -16.203 -25.219 -15.359 1 97.62 170 VAL A CA 1
ATOM 1366 C C . VAL A 1 170 ? -16.922 -26.484 -14.906 1 97.62 170 VAL A C 1
ATOM 1368 O O . VAL A 1 170 ? -17.812 -26.422 -14.055 1 97.62 170 VAL A O 1
ATOM 1371 N N . LEU A 1 171 ? -16.531 -27.562 -15.508 1 97.12 171 LEU A N 1
ATOM 1372 C CA . LEU A 1 171 ? -17.125 -28.859 -15.172 1 97.12 171 LEU A CA 1
ATOM 1373 C C . LEU A 1 171 ? -16.469 -29.453 -13.938 1 97.12 171 LEU A C 1
ATOM 1375 O O . LEU A 1 171 ? -15.242 -29.438 -13.82 1 97.12 171 LEU A O 1
ATOM 1379 N N . ARG A 1 172 ? -17.234 -29.953 -13.047 1 92.06 172 ARG A N 1
ATOM 1380 C CA . ARG A 1 172 ? -16.797 -30.641 -11.836 1 92.06 172 ARG A CA 1
ATOM 1381 C C . ARG A 1 172 ? -17.703 -31.828 -11.539 1 92.06 172 ARG A C 1
ATOM 1383 O O . ARG A 1 172 ? -18.922 -31.766 -11.75 1 92.06 172 ARG A O 1
ATOM 1390 N N . PHE A 1 173 ? -17.078 -32.844 -11.086 1 94.94 173 PHE A N 1
ATOM 1391 C CA . PHE A 1 173 ? -17.828 -34.031 -10.758 1 94.94 173 PHE A CA 1
ATOM 1392 C C . PHE A 1 173 ? -17.422 -34.562 -9.383 1 94.94 173 PHE A C 1
ATOM 1394 O O . PHE A 1 173 ? -16.344 -34.25 -8.891 1 94.94 173 PHE A O 1
ATOM 1401 N N . ASN A 1 174 ? -18.281 -35.344 -8.75 1 92.12 174 ASN A N 1
ATOM 1402 C CA . ASN A 1 174 ? -18.016 -35.906 -7.438 1 92.12 174 ASN A CA 1
ATOM 1403 C C . ASN A 1 174 ? -17.844 -37.438 -7.512 1 92.12 174 ASN A C 1
ATOM 1405 O O . ASN A 1 174 ? -18.422 -38.156 -6.719 1 92.12 174 ASN A O 1
ATOM 1409 N N . ASP A 1 175 ? -17.109 -37.844 -8.453 1 94 175 ASP A N 1
ATOM 1410 C CA . ASP A 1 175 ? -16.984 -39.281 -8.68 1 94 175 ASP A CA 1
ATOM 1411 C C . ASP A 1 175 ? -15.617 -39.781 -8.234 1 94 175 ASP A C 1
ATOM 1413 O O . ASP A 1 175 ? -15.188 -40.875 -8.656 1 94 175 ASP A O 1
ATOM 1417 N N . ILE A 1 176 ? -14.898 -39.062 -7.469 1 90.38 176 ILE A N 1
ATOM 1418 C CA . ILE A 1 176 ? -13.617 -39.5 -6.945 1 90.38 176 ILE A CA 1
ATOM 1419 C C . ILE A 1 176 ? -13.836 -40.375 -5.711 1 90.38 176 ILE A C 1
ATOM 1421 O O . ILE A 1 176 ? -14.492 -39.969 -4.754 1 90.38 176 ILE A O 1
ATOM 1425 N N . PRO A 1 177 ? -13.344 -41.469 -5.758 1 88.88 177 PRO A N 1
ATOM 1426 C CA . PRO A 1 177 ? -13.531 -42.344 -4.602 1 88.88 177 PRO A CA 1
ATOM 1427 C C . PRO A 1 177 ? -13.031 -41.75 -3.301 1 88.88 177 PRO A C 1
ATOM 1429 O O . PRO A 1 177 ? -11.992 -41.062 -3.293 1 88.88 177 PRO A O 1
ATOM 1432 N N . LYS A 1 178 ? -13.75 -42 -2.207 1 88.62 178 LYS A N 1
ATOM 1433 C CA . LYS A 1 178 ? -13.477 -41.406 -0.908 1 88.62 178 LYS A CA 1
ATOM 1434 C C . LYS A 1 178 ? -12.086 -41.781 -0.406 1 88.62 178 LYS A C 1
ATOM 1436 O O . LYS A 1 178 ? -11.391 -40.938 0.194 1 88.62 178 LYS A O 1
ATOM 1441 N N . ASP A 1 179 ? -11.734 -42.969 -0.606 1 91.88 179 ASP A N 1
ATOM 1442 C CA . ASP A 1 179 ? -10.453 -43.469 -0.123 1 91.88 179 ASP A CA 1
ATOM 1443 C C . ASP A 1 179 ? -9.289 -42.75 -0.813 1 91.88 179 ASP A C 1
ATOM 1445 O O . ASP A 1 179 ? -8.281 -42.438 -0.178 1 91.88 179 ASP A O 1
ATOM 1449 N N . ILE A 1 180 ? -9.406 -42.594 -2.098 1 89.5 180 ILE A N 1
ATOM 1450 C CA . ILE A 1 180 ? -8.391 -41.875 -2.861 1 89.5 180 ILE A CA 1
ATOM 1451 C C . ILE A 1 180 ? -8.297 -40.438 -2.383 1 89.5 180 ILE A C 1
ATOM 1453 O O . ILE A 1 180 ? -7.203 -39.906 -2.219 1 89.5 180 ILE A O 1
ATOM 1457 N N . LYS A 1 181 ? -9.414 -39.875 -2.117 1 90.31 181 LYS A N 1
ATOM 1458 C CA . LYS A 1 181 ? -9.469 -38.5 -1.623 1 90.31 181 LYS A CA 1
ATOM 1459 C C . LYS A 1 181 ? -8.766 -38.375 -0.274 1 90.31 181 LYS A C 1
ATOM 1461 O O . LYS A 1 181 ? -7.98 -37.469 -0.059 1 90.31 181 LYS A O 1
ATOM 1466 N N . GLU A 1 182 ? -9.031 -39.188 0.619 1 93.38 182 GLU A N 1
ATOM 1467 C CA . GLU A 1 182 ? -8.438 -39.188 1.954 1 93.38 182 GLU A CA 1
ATOM 1468 C C . GLU A 1 182 ? -6.93 -39.375 1.894 1 93.38 182 GLU A C 1
ATOM 1470 O O . GLU A 1 182 ? -6.18 -38.75 2.637 1 93.38 182 GLU A O 1
ATOM 1475 N N . GLU A 1 183 ? -6.562 -40.281 1.071 1 92.88 183 GLU A N 1
ATOM 1476 C CA . GLU A 1 183 ? -5.137 -40.531 0.904 1 92.88 183 GLU A CA 1
ATOM 1477 C C . GLU A 1 183 ? -4.414 -39.281 0.395 1 92.88 183 GLU A C 1
ATOM 1479 O O . GLU A 1 183 ? -3.309 -38.969 0.843 1 92.88 183 GLU A O 1
ATOM 1484 N N . LYS A 1 184 ? -4.988 -38.688 -0.542 1 90.81 184 LYS A N 1
ATOM 1485 C CA . LYS A 1 184 ? -4.406 -37.469 -1.098 1 90.81 184 LYS A CA 1
ATOM 1486 C C . LYS A 1 184 ? -4.305 -36.375 -0.038 1 90.81 184 LYS A C 1
ATOM 1488 O O . LYS A 1 184 ? -3.309 -35.656 0.02 1 90.81 184 LYS A O 1
ATOM 1493 N N . ILE A 1 185 ? -5.301 -36.25 0.768 1 92.44 185 ILE A N 1
ATOM 1494 C CA . ILE A 1 185 ? -5.328 -35.25 1.833 1 92.44 185 ILE A CA 1
ATOM 1495 C C . ILE A 1 185 ? -4.227 -35.531 2.848 1 92.44 185 ILE A C 1
ATOM 1497 O O . ILE A 1 185 ? -3.518 -34.625 3.289 1 92.44 185 ILE A O 1
ATOM 1501 N N . GLN A 1 186 ? -4.102 -36.781 3.205 1 94.38 186 GLN A N 1
ATOM 1502 C CA . GLN A 1 186 ? -3.076 -37.188 4.16 1 94.38 186 GLN A CA 1
ATOM 1503 C C . GLN A 1 186 ? -1.677 -36.906 3.613 1 94.38 186 GLN A C 1
ATOM 1505 O O . GLN A 1 186 ? -0.802 -36.438 4.344 1 94.38 186 GLN A O 1
ATOM 1510 N N . GLU A 1 187 ? -1.51 -37.25 2.402 1 94.19 187 GLU A N 1
ATOM 1511 C CA . GLU A 1 187 ? -0.216 -37.031 1.771 1 94.19 187 GLU A CA 1
ATOM 1512 C C . GLU A 1 187 ? 0.109 -35.531 1.727 1 94.19 187 GLU A C 1
ATOM 1514 O O . GLU A 1 187 ? 1.24 -35.125 2.006 1 94.19 187 GLU A O 1
ATOM 1519 N N . GLN A 1 188 ? -0.844 -34.75 1.357 1 94.5 188 GLN A N 1
ATOM 1520 C CA . GLN A 1 188 ? -0.661 -33.312 1.314 1 94.5 188 GLN A CA 1
ATOM 1521 C C . GLN A 1 188 ? -0.294 -32.781 2.689 1 94.5 188 GLN A C 1
ATOM 1523 O O . GLN A 1 188 ? 0.596 -31.922 2.811 1 94.5 188 GLN A O 1
ATOM 1528 N N . ASN A 1 189 ? -0.973 -33.219 3.672 1 95.38 189 ASN A N 1
ATOM 1529 C CA . ASN A 1 189 ? -0.692 -32.781 5.035 1 95.38 189 ASN A CA 1
ATOM 1530 C C . ASN A 1 189 ? 0.73 -33.125 5.457 1 95.38 189 ASN A C 1
ATOM 1532 O O . ASN A 1 189 ? 1.398 -32.344 6.129 1 95.38 189 ASN A O 1
ATOM 1536 N N . ARG A 1 190 ? 1.088 -34.312 5.07 1 96.19 190 ARG A N 1
ATOM 1537 C CA . ARG A 1 190 ? 2.441 -34.719 5.395 1 96.19 190 ARG A CA 1
ATOM 1538 C C . ARG A 1 190 ? 3.48 -33.844 4.727 1 96.19 190 ARG A C 1
ATOM 1540 O O . ARG A 1 190 ? 4.465 -33.438 5.359 1 96.19 190 ARG A O 1
ATOM 1547 N N . ILE A 1 191 ? 3.281 -33.562 3.514 1 97.44 191 ILE A N 1
ATOM 1548 C CA . ILE A 1 191 ? 4.211 -32.719 2.762 1 97.44 191 ILE A CA 1
ATOM 1549 C C . ILE A 1 191 ? 4.242 -31.312 3.363 1 97.44 191 ILE A C 1
ATOM 1551 O O . ILE A 1 191 ? 5.316 -30.734 3.557 1 97.44 191 ILE A O 1
ATOM 1555 N N . LEU A 1 192 ? 3.102 -30.797 3.682 1 97.69 192 LEU A N 1
ATOM 1556 C CA . LEU A 1 192 ? 3.018 -29.453 4.258 1 97.69 192 LEU A CA 1
ATOM 1557 C C . LEU A 1 192 ? 3.709 -29.406 5.617 1 97.69 192 LEU A C 1
ATOM 1559 O O . LEU A 1 192 ? 4.383 -28.422 5.938 1 97.69 192 LEU A O 1
ATOM 1563 N N . ALA A 1 193 ? 3.537 -30.469 6.367 1 97.62 193 ALA A N 1
ATOM 1564 C CA . ALA A 1 193 ? 4.211 -30.531 7.66 1 97.62 193 ALA A CA 1
ATOM 1565 C C . ALA A 1 193 ? 5.73 -30.562 7.484 1 97.62 193 ALA A C 1
ATOM 1567 O O . ALA A 1 193 ? 6.465 -30 8.305 1 97.62 193 ALA A O 1
ATOM 1568 N N . SER A 1 194 ? 6.141 -31.234 6.5 1 97.81 194 SER A N 1
ATOM 1569 C CA . SER A 1 194 ? 7.57 -31.281 6.227 1 97.81 194 SER A CA 1
ATOM 1570 C C . SER A 1 194 ? 8.102 -29.906 5.828 1 97.81 194 SER A C 1
ATOM 1572 O O . SER A 1 194 ? 9.273 -29.594 6.043 1 97.81 194 SER A O 1
ATOM 1574 N N . ALA A 1 195 ? 7.27 -29.094 5.242 1 98.19 195 ALA A N 1
ATOM 1575 C CA . ALA A 1 195 ? 7.656 -27.766 4.785 1 98.19 195 ALA A CA 1
ATOM 1576 C C . ALA A 1 195 ? 7.73 -26.781 5.953 1 98.19 195 ALA A C 1
ATOM 1578 O O . ALA A 1 195 ? 8.734 -26.094 6.133 1 98.19 195 ALA A O 1
ATOM 1579 N N . VAL A 1 196 ? 6.648 -26.797 6.812 1 98.19 196 VAL A N 1
ATOM 1580 C CA . VAL A 1 196 ? 6.516 -25.672 7.723 1 98.19 196 VAL A CA 1
ATOM 1581 C C . VAL A 1 196 ? 6.227 -26.172 9.133 1 98.19 196 VAL A C 1
ATOM 1583 O O . VAL A 1 196 ? 6.008 -25.375 10.055 1 98.19 196 VAL A O 1
ATOM 1586 N N . GLY A 1 197 ? 6.176 -27.422 9.352 1 97.88 197 GLY A N 1
ATOM 1587 C CA . GLY A 1 197 ? 5.957 -28 10.664 1 97.88 197 GLY A CA 1
ATOM 1588 C C . GLY A 1 197 ? 4.488 -28.172 11.008 1 97.88 197 GLY A C 1
ATOM 1589 O O . GLY A 1 197 ? 3.637 -28.172 10.117 1 97.88 197 GLY A O 1
ATOM 1590 N N . ASN A 1 198 ? 4.211 -28.453 12.281 1 96.62 198 ASN A N 1
ATOM 1591 C CA . ASN A 1 198 ? 2.846 -28.641 12.758 1 96.62 198 ASN A CA 1
ATOM 1592 C C . ASN A 1 198 ? 2.254 -27.328 13.297 1 96.62 198 ASN A C 1
ATOM 1594 O O . ASN A 1 198 ? 1.826 -27.266 14.445 1 96.62 198 ASN A O 1
ATOM 1598 N N . ILE A 1 199 ? 2.139 -26.438 12.406 1 96.88 199 ILE A N 1
ATOM 1599 C CA . ILE A 1 199 ? 1.581 -25.156 12.781 1 96.88 199 ILE A CA 1
ATOM 1600 C C . ILE A 1 199 ? 0.056 -25.234 12.805 1 96.88 199 ILE A C 1
ATOM 1602 O O . ILE A 1 199 ? -0.521 -26.266 12.453 1 96.88 199 ILE A O 1
ATOM 1606 N N . GLU A 1 200 ? -0.582 -24.125 13.281 1 95.69 200 GLU A N 1
ATOM 1607 C CA . GLU A 1 200 ? -2.039 -24.078 13.344 1 95.69 200 GLU A CA 1
ATOM 1608 C C . GLU A 1 200 ? -2.658 -24.375 11.984 1 95.69 200 GLU A C 1
ATOM 1610 O O . GLU A 1 200 ? -2.137 -23.938 10.953 1 95.69 200 GLU A O 1
ATOM 1615 N N . GLU A 1 201 ? -3.797 -25.031 12.008 1 95.25 201 GLU A N 1
ATOM 1616 C CA . GLU A 1 201 ? -4.422 -25.547 10.797 1 95.25 201 GLU A CA 1
ATOM 1617 C C . GLU A 1 201 ? -4.754 -24.422 9.82 1 95.25 201 GLU A C 1
ATOM 1619 O O . GLU A 1 201 ? -4.523 -24.531 8.617 1 95.25 201 GLU A O 1
ATOM 1624 N N . ASN A 1 202 ? -5.316 -23.391 10.344 1 96.25 202 ASN A N 1
ATOM 1625 C CA . ASN A 1 202 ? -5.68 -22.281 9.461 1 96.25 202 ASN A CA 1
ATOM 1626 C C . ASN A 1 202 ? -4.445 -21.641 8.836 1 96.25 202 ASN A C 1
ATOM 1628 O O . ASN A 1 202 ? -4.473 -21.25 7.668 1 96.25 202 ASN A O 1
ATOM 1632 N N . ILE A 1 203 ? -3.359 -21.594 9.57 1 97.25 203 ILE A N 1
ATOM 1633 C CA . ILE A 1 203 ? -2.129 -21.016 9.055 1 97.25 203 ILE A CA 1
ATOM 1634 C C . ILE A 1 203 ? -1.517 -21.938 8.008 1 97.25 203 ILE A C 1
ATOM 1636 O O . ILE A 1 203 ? -0.969 -21.484 7.004 1 97.25 203 ILE A O 1
ATOM 1640 N N . LYS A 1 204 ? -1.582 -23.188 8.281 1 96.25 204 LYS A N 1
ATOM 1641 C CA . LYS A 1 204 ? -1.123 -24.156 7.297 1 96.25 204 LYS A CA 1
ATOM 1642 C C . LYS A 1 204 ? -1.924 -24.047 6 1 96.25 204 LYS A C 1
ATOM 1644 O O . LYS A 1 204 ? -1.361 -24.141 4.906 1 96.25 204 LYS A O 1
ATOM 1649 N N . TYR A 1 205 ? -3.207 -23.891 6.168 1 96.25 205 TYR A N 1
ATOM 1650 C CA . TYR A 1 205 ? -4.074 -23.688 5.016 1 96.25 205 TYR A CA 1
ATOM 1651 C C . TYR A 1 205 ? -3.672 -22.422 4.254 1 96.25 205 TYR A C 1
ATOM 1653 O O . TYR A 1 205 ? -3.635 -22.422 3.02 1 96.25 205 TYR A O 1
ATOM 1661 N N . ILE A 1 206 ? -3.322 -21.406 4.941 1 97.19 206 ILE A N 1
ATOM 1662 C CA . ILE A 1 206 ? -2.912 -20.125 4.348 1 97.19 206 ILE A CA 1
ATOM 1663 C C . ILE A 1 206 ? -1.625 -20.328 3.549 1 97.19 206 ILE A C 1
ATOM 1665 O O . ILE A 1 206 ? -1.485 -19.797 2.443 1 97.19 206 ILE A O 1
ATOM 1669 N N . TYR A 1 207 ? -0.711 -21.062 4.074 1 97.5 207 TYR A N 1
ATOM 1670 C CA . TYR A 1 207 ? 0.528 -21.344 3.359 1 97.5 207 TYR A CA 1
ATOM 1671 C C . TYR A 1 207 ? 0.243 -22 2.012 1 97.5 207 TYR A C 1
ATOM 1673 O O . TYR A 1 207 ? 0.81 -21.594 0.991 1 97.5 207 TYR A O 1
ATOM 1681 N N . HIS A 1 208 ? -0.615 -22.859 2.021 1 96.25 208 HIS A N 1
ATOM 1682 C CA . HIS A 1 208 ? -0.963 -23.609 0.825 1 96.25 208 HIS A CA 1
ATOM 1683 C C . HIS A 1 208 ? -1.84 -22.797 -0.113 1 96.25 208 HIS A C 1
ATOM 1685 O O . HIS A 1 208 ? -1.47 -22.547 -1.265 1 96.25 208 HIS A O 1
ATOM 1691 N N . ASP A 1 209 ? -2.963 -22.266 0.378 1 95.25 209 ASP A N 1
ATOM 1692 C CA . ASP A 1 209 ? -4.043 -21.734 -0.453 1 95.25 209 ASP A CA 1
ATOM 1693 C C . ASP A 1 209 ? -3.789 -20.281 -0.824 1 95.25 209 ASP A C 1
ATOM 1695 O O . ASP A 1 209 ? -4.234 -19.812 -1.877 1 95.25 209 ASP A O 1
ATOM 1699 N N . ALA A 1 210 ? -3.082 -19.578 0.01 1 96.88 210 ALA A N 1
ATOM 1700 C CA . ALA A 1 210 ? -2.836 -18.172 -0.267 1 96.88 210 ALA A CA 1
ATOM 1701 C C . ALA A 1 210 ? -1.405 -17.953 -0.751 1 96.88 210 ALA A C 1
ATOM 1703 O O . ALA A 1 210 ? -1.188 -17.406 -1.837 1 96.88 210 ALA A O 1
ATOM 1704 N N . MET A 1 211 ? -0.446 -18.469 -0.054 1 98.12 211 MET A N 1
ATOM 1705 C CA . MET A 1 211 ? 0.944 -18.156 -0.374 1 98.12 211 MET A CA 1
ATOM 1706 C C . MET A 1 211 ? 1.409 -18.953 -1.596 1 98.12 211 MET A C 1
ATOM 1708 O O . MET A 1 211 ? 1.74 -18.359 -2.627 1 98.12 211 MET A O 1
ATOM 1712 N N . LEU A 1 212 ? 1.236 -20.219 -1.563 1 97.88 212 LEU A N 1
ATOM 1713 C CA . LEU A 1 212 ? 1.729 -21.062 -2.65 1 97.88 212 LEU A CA 1
ATOM 1714 C C . LEU A 1 212 ? 0.812 -20.969 -3.865 1 97.88 212 LEU A C 1
ATOM 1716 O O . LEU A 1 212 ? 1.271 -21.062 -5.004 1 97.88 212 LEU A O 1
ATOM 1720 N N . SER A 1 213 ? -0.432 -20.719 -3.639 1 95.88 213 SER A N 1
ATOM 1721 C CA . SER A 1 213 ? -1.392 -20.797 -4.734 1 95.88 213 SER A CA 1
ATOM 1722 C C . SER A 1 213 ? -1.583 -19.422 -5.391 1 95.88 213 SER A C 1
ATOM 1724 O O . SER A 1 213 ? -1.963 -19.344 -6.559 1 95.88 213 SER A O 1
ATOM 1726 N N . SER A 1 214 ? -1.377 -18.359 -4.637 1 96.5 214 SER A N 1
ATOM 1727 C CA . SER A 1 214 ? -1.725 -17.047 -5.184 1 96.5 214 SER A CA 1
ATOM 1728 C C . SER A 1 214 ? -0.555 -16.078 -5.074 1 96.5 214 SER A C 1
ATOM 1730 O O . SER A 1 214 ? -0.02 -15.625 -6.09 1 96.5 214 SER A O 1
ATOM 1732 N N . MET A 1 215 ? -0 -15.906 -3.906 1 98.12 215 MET A N 1
ATOM 1733 C CA . MET A 1 215 ? 1.065 -14.93 -3.684 1 98.12 215 MET A CA 1
ATOM 1734 C C . MET A 1 215 ? 2.318 -15.312 -4.465 1 98.12 215 MET A C 1
ATOM 1736 O O . MET A 1 215 ? 3.16 -14.453 -4.746 1 98.12 215 MET A O 1
ATOM 1740 N N . VAL A 1 216 ? 2.416 -16.531 -4.789 1 98.5 216 VAL A N 1
ATOM 1741 C CA . VAL A 1 216 ? 3.609 -17.047 -5.457 1 98.5 216 VAL A CA 1
ATOM 1742 C C . VAL A 1 216 ? 3.811 -16.312 -6.781 1 98.5 216 VAL A C 1
ATOM 1744 O O . VAL A 1 216 ? 4.945 -16.078 -7.199 1 98.5 216 VAL A O 1
ATOM 1747 N N . HIS A 1 217 ? 2.715 -15.914 -7.508 1 98.06 217 HIS A N 1
ATOM 1748 C CA . HIS A 1 217 ? 2.822 -15.125 -8.727 1 98.06 217 HIS A CA 1
ATOM 1749 C C . HIS A 1 217 ? 3.559 -13.812 -8.469 1 98.06 217 HIS A C 1
ATOM 1751 O O . HIS A 1 217 ? 4.43 -13.422 -9.25 1 98.06 217 HIS A O 1
ATOM 1757 N N . ASN A 1 218 ? 3.197 -13.188 -7.426 1 98.44 218 ASN A N 1
ATOM 1758 C CA . ASN A 1 218 ? 3.766 -11.883 -7.094 1 98.44 218 ASN A CA 1
ATOM 1759 C C . ASN A 1 218 ? 5.211 -12.008 -6.617 1 98.44 218 ASN A C 1
ATOM 1761 O O . ASN A 1 218 ? 6.055 -11.18 -6.965 1 98.44 218 ASN A O 1
ATOM 1765 N N . ILE A 1 219 ? 5.418 -13.039 -5.855 1 98.69 219 ILE A N 1
ATOM 1766 C CA . ILE A 1 219 ? 6.77 -13.32 -5.391 1 98.69 219 ILE A CA 1
ATOM 1767 C C . ILE A 1 219 ? 7.695 -13.539 -6.586 1 98.69 219 ILE A C 1
ATOM 1769 O O . ILE A 1 219 ? 8.797 -12.984 -6.637 1 98.69 219 ILE A O 1
ATOM 1773 N N . ASN A 1 220 ? 7.227 -14.312 -7.5 1 98.75 220 ASN A N 1
ATOM 1774 C CA . ASN A 1 220 ? 8.016 -14.586 -8.695 1 98.75 220 ASN A CA 1
ATOM 1775 C C . ASN A 1 220 ? 8.289 -13.312 -9.492 1 98.75 220 ASN A C 1
ATOM 1777 O O . ASN A 1 220 ? 9.406 -13.102 -9.961 1 98.75 220 ASN A O 1
ATOM 1781 N N . LEU A 1 221 ? 7.305 -12.453 -9.664 1 98.62 221 LEU A N 1
ATOM 1782 C CA . LEU A 1 221 ? 7.477 -11.188 -10.375 1 98.62 221 LEU A CA 1
ATOM 1783 C C . LEU A 1 221 ? 8.492 -10.297 -9.672 1 98.62 221 LEU A C 1
ATOM 1785 O O . LEU A 1 221 ? 9.359 -9.711 -10.32 1 98.62 221 LEU A O 1
ATOM 1789 N N . ILE A 1 222 ? 8.359 -10.211 -8.375 1 98.62 222 ILE A N 1
ATOM 1790 C CA . ILE A 1 222 ? 9.258 -9.383 -7.578 1 98.62 222 ILE A CA 1
ATOM 1791 C C . ILE A 1 222 ? 10.695 -9.859 -7.754 1 98.62 222 ILE A C 1
ATOM 1793 O O . ILE A 1 222 ? 11.602 -9.055 -7.984 1 98.62 222 ILE A O 1
ATOM 1797 N N . ARG A 1 223 ? 10.898 -11.156 -7.672 1 98.5 223 ARG A N 1
ATOM 1798 C CA . ARG A 1 223 ? 12.234 -11.711 -7.812 1 98.5 223 ARG A CA 1
ATOM 1799 C C . ARG A 1 223 ? 12.781 -11.5 -9.219 1 98.5 223 ARG A C 1
ATOM 1801 O O . ARG A 1 223 ? 13.977 -11.289 -9.406 1 98.5 223 ARG A O 1
ATOM 1808 N N . ALA A 1 224 ? 11.922 -11.586 -10.18 1 98.12 224 ALA A N 1
ATOM 1809 C CA . ALA A 1 224 ? 12.336 -11.312 -11.547 1 98.12 224 ALA A CA 1
ATOM 1810 C C . ALA A 1 224 ? 12.812 -9.875 -11.703 1 98.12 224 ALA A C 1
ATOM 1812 O O . ALA A 1 224 ? 13.75 -9.594 -12.453 1 98.12 224 ALA A O 1
ATOM 1813 N N . MET A 1 225 ? 12.195 -8.953 -11 1 97.69 225 MET A N 1
ATOM 1814 C CA . MET A 1 225 ? 12.469 -7.523 -11.141 1 97.69 225 MET A CA 1
ATOM 1815 C C . MET A 1 225 ? 13.703 -7.121 -10.336 1 97.69 225 MET A C 1
ATOM 1817 O O . MET A 1 225 ? 14.492 -6.293 -10.781 1 97.69 225 MET A O 1
ATOM 1821 N N . PHE A 1 226 ? 13.883 -7.73 -9.141 1 97.56 226 PHE A N 1
ATOM 1822 C CA . PHE A 1 226 ? 14.852 -7.133 -8.227 1 97.56 226 PHE A CA 1
ATOM 1823 C C . PHE A 1 226 ? 15.82 -8.18 -7.695 1 97.56 226 PHE A C 1
ATOM 1825 O O . PHE A 1 226 ? 16.734 -7.863 -6.926 1 97.56 226 PHE A O 1
ATOM 1832 N N . GLY A 1 227 ? 15.648 -9.445 -8.109 1 97.12 227 GLY A N 1
ATOM 1833 C CA . GLY A 1 227 ? 16.453 -10.516 -7.559 1 97.12 227 GLY A CA 1
ATOM 1834 C C . GLY A 1 227 ? 15.977 -10.992 -6.203 1 97.12 227 GLY A C 1
ATOM 1835 O O . GLY A 1 227 ? 14.789 -10.867 -5.883 1 97.12 227 GLY A O 1
ATOM 1836 N N . GLU A 1 228 ? 16.859 -11.602 -5.461 1 97.56 228 GLU A N 1
ATOM 1837 C CA . GLU A 1 228 ? 16.5 -12.18 -4.172 1 97.56 228 GLU A CA 1
ATOM 1838 C C . GLU A 1 228 ? 16.562 -11.133 -3.061 1 97.56 228 GLU A C 1
ATOM 1840 O O . GLU A 1 228 ? 17.484 -10.312 -3.018 1 97.56 228 GLU A O 1
ATOM 1845 N N . PRO A 1 229 ? 15.57 -11.07 -2.223 1 97.75 229 PRO A N 1
ATOM 1846 C CA . PRO A 1 229 ? 15.688 -10.164 -1.072 1 97.75 229 PRO A CA 1
ATOM 1847 C C . PRO A 1 229 ? 16.734 -10.633 -0.067 1 97.75 229 PRO A C 1
ATOM 1849 O O . PRO A 1 229 ? 17.062 -11.82 -0.016 1 97.75 229 PRO A O 1
ATOM 1852 N N . ILE A 1 230 ? 17.156 -9.656 0.767 1 95.94 230 ILE A N 1
ATOM 1853 C CA . ILE A 1 230 ? 18.094 -9.938 1.852 1 95.94 230 ILE A CA 1
ATOM 1854 C C . ILE A 1 230 ? 17.359 -10.672 2.979 1 95.94 230 ILE A C 1
ATOM 1856 O O . ILE A 1 230 ? 17.969 -11.484 3.682 1 95.94 230 ILE A O 1
ATOM 1860 N N . GLY A 1 231 ? 16.125 -10.391 3.1 1 96.38 231 GLY A N 1
ATOM 1861 C CA . GLY A 1 231 ? 15.32 -11.016 4.141 1 96.38 231 GLY A CA 1
ATOM 1862 C C . GLY A 1 231 ? 13.891 -10.5 4.188 1 96.38 231 GLY A C 1
ATOM 1863 O O . GLY A 1 231 ? 13.461 -9.766 3.297 1 96.38 231 GLY A O 1
ATOM 1864 N N . VAL A 1 232 ? 13.219 -11.047 5.117 1 97.69 232 VAL A N 1
ATOM 1865 C CA . VAL A 1 232 ? 11.852 -10.617 5.398 1 97.69 232 VAL A CA 1
ATOM 1866 C C . VAL A 1 232 ? 11.805 -9.852 6.719 1 97.69 232 VAL A C 1
ATOM 1868 O O . VAL A 1 232 ? 12.18 -10.383 7.766 1 97.69 232 VAL A O 1
ATOM 1871 N N . LEU A 1 233 ? 11.344 -8.602 6.668 1 96.44 233 LEU A N 1
ATOM 1872 C CA . LEU A 1 233 ? 11.398 -7.738 7.844 1 96.44 233 LEU A CA 1
ATOM 1873 C C . LEU A 1 233 ? 10.203 -8 8.758 1 96.44 233 LEU A C 1
ATOM 1875 O O . LEU A 1 233 ? 10.328 -7.941 9.984 1 96.44 233 LEU A O 1
ATOM 1879 N N . SER A 1 234 ? 9.102 -8.258 8.164 1 96.31 234 SER A N 1
ATOM 1880 C CA . SER A 1 234 ? 7.906 -8.539 8.953 1 96.31 234 SER A CA 1
ATOM 1881 C C . SER A 1 234 ? 6.812 -9.164 8.086 1 96.31 234 SER A C 1
ATOM 1883 O O . SER A 1 234 ? 6.766 -8.93 6.875 1 96.31 234 SER A O 1
ATOM 1885 N N . THR A 1 235 ? 6.008 -9.984 8.664 1 97.69 235 THR A N 1
ATOM 1886 C CA . THR A 1 235 ? 4.789 -10.516 8.07 1 97.69 235 THR A CA 1
ATOM 1887 C C . THR A 1 235 ? 3.633 -10.469 9.062 1 97.69 235 THR A C 1
ATOM 1889 O O . THR A 1 235 ? 3.785 -10.875 10.219 1 97.69 235 THR A O 1
ATOM 1892 N N . GLN A 1 236 ? 2.5 -9.898 8.617 1 97.12 236 GLN A N 1
ATOM 1893 C CA . GLN A 1 236 ? 1.277 -9.859 9.414 1 97.12 236 GLN A CA 1
ATOM 1894 C C . GLN A 1 236 ? 0.148 -10.617 8.719 1 97.12 236 GLN A C 1
ATOM 1896 O O . GLN A 1 236 ? 0.002 -10.547 7.5 1 97.12 236 GLN A O 1
ATOM 1901 N N . ILE A 1 237 ? -0.534 -11.398 9.477 1 97.75 237 ILE A N 1
ATOM 1902 C CA . ILE A 1 237 ? -1.727 -12.102 9.016 1 97.75 237 ILE A CA 1
ATOM 1903 C C . ILE A 1 237 ? -2.91 -11.758 9.914 1 97.75 237 ILE A C 1
ATOM 1905 O O . ILE A 1 237 ? -2.855 -11.961 11.133 1 97.75 237 ILE A O 1
ATOM 1909 N N . TRP A 1 238 ? -3.996 -11.211 9.258 1 97 238 TRP A N 1
ATOM 1910 C CA . TRP A 1 238 ? -5.176 -10.898 10.062 1 97 238 TRP A CA 1
ATOM 1911 C C . TRP A 1 238 ? -6.453 -11.086 9.25 1 97 238 TRP A C 1
ATOM 1913 O O . TRP A 1 238 ? -6.445 -10.93 8.023 1 97 238 TRP A O 1
ATOM 1923 N N . PRO A 1 239 ? -7.566 -11.383 9.938 1 95.94 239 PRO A N 1
ATOM 1924 C CA . PRO A 1 239 ? -7.625 -11.898 11.305 1 95.94 239 PRO A CA 1
ATOM 1925 C C . PRO A 1 239 ? -6.852 -13.203 11.477 1 95.94 239 PRO A C 1
ATOM 1927 O O . PRO A 1 239 ? -6.867 -14.055 10.586 1 95.94 239 PRO A O 1
ATOM 1930 N N . ILE A 1 240 ? -6.371 -13.477 12.586 1 90.62 240 ILE A N 1
ATOM 1931 C CA . ILE A 1 240 ? -5.395 -14.539 12.789 1 90.62 240 ILE A CA 1
ATOM 1932 C C . ILE A 1 240 ? -6.086 -15.898 12.719 1 90.62 240 ILE A C 1
ATOM 1934 O O . ILE A 1 240 ? -5.461 -16.906 12.367 1 90.62 240 ILE A O 1
ATOM 1938 N N . TYR A 1 241 ? -7.363 -16.016 12.922 1 92.88 241 TYR A N 1
ATOM 1939 C CA . TYR A 1 241 ? -8.055 -17.297 12.969 1 92.88 241 TYR A CA 1
ATOM 1940 C C . TYR A 1 241 ? -8.766 -17.594 11.656 1 92.88 241 TYR A C 1
ATOM 1942 O O . TYR A 1 241 ? -9.352 -18.656 11.484 1 92.88 241 TYR A O 1
ATOM 1950 N N . SER A 1 242 ? -8.68 -16.625 10.797 1 94.75 242 SER A N 1
ATOM 1951 C CA . SER A 1 242 ? -9.391 -16.766 9.531 1 94.75 242 SER A CA 1
ATOM 1952 C C . SER A 1 242 ? -8.609 -17.641 8.547 1 94.75 242 SER A C 1
ATOM 1954 O O . SER A 1 242 ? -7.379 -17.578 8.508 1 94.75 242 SER A O 1
ATOM 1956 N N . TYR A 1 243 ? -9.344 -18.406 7.68 1 96 243 TYR A N 1
ATOM 1957 C CA . TYR A 1 243 ? -8.742 -19.141 6.57 1 96 243 TYR A CA 1
ATOM 1958 C C . TYR A 1 243 ? -8.57 -18.234 5.352 1 96 243 TYR A C 1
ATOM 1960 O O . TYR A 1 243 ? -7.867 -18.594 4.402 1 96 243 TYR A O 1
ATOM 1968 N N . TYR A 1 244 ? -9.242 -17.109 5.391 1 95.25 244 TYR A N 1
ATOM 1969 C CA . TYR A 1 244 ? -9.219 -16.156 4.281 1 95.25 244 TYR A CA 1
ATOM 1970 C C . TYR A 1 244 ? -8.82 -14.766 4.762 1 95.25 244 TYR A C 1
ATOM 1972 O O . TYR A 1 244 ? -9.633 -13.836 4.707 1 95.25 244 TYR A O 1
ATOM 1980 N N . PRO A 1 245 ? -7.586 -14.625 5.184 1 97.38 245 PRO A N 1
ATOM 1981 C CA . PRO A 1 245 ? -7.16 -13.398 5.855 1 97.38 245 PRO A CA 1
ATOM 1982 C C . PRO A 1 245 ? -6.617 -12.352 4.883 1 97.38 245 PRO A C 1
ATOM 1984 O O . PRO A 1 245 ? -6.75 -12.508 3.666 1 97.38 245 PRO A O 1
ATOM 1987 N N . THR A 1 246 ? -6.188 -11.297 5.406 1 98.06 246 THR A N 1
ATOM 1988 C CA . THR A 1 246 ? -5.215 -10.398 4.789 1 98.06 246 THR A CA 1
ATOM 1989 C C . THR A 1 246 ? -3.803 -10.719 5.266 1 98.06 246 THR A C 1
ATOM 1991 O O . THR A 1 246 ? -3.588 -10.992 6.449 1 98.06 246 THR A O 1
ATOM 1994 N N . ILE A 1 247 ? -2.891 -10.773 4.348 1 98.5 247 ILE A N 1
ATOM 1995 C CA . ILE A 1 247 ? -1.479 -11 4.629 1 98.5 247 ILE A CA 1
ATOM 1996 C C . ILE A 1 247 ? -0.656 -9.805 4.141 1 98.5 247 ILE A C 1
ATOM 1998 O O . ILE A 1 247 ? -0.819 -9.359 3.004 1 98.5 247 ILE A O 1
ATOM 2002 N N . SER A 1 248 ? 0.16 -9.25 4.992 1 98.38 248 SER A N 1
ATOM 2003 C CA . SER A 1 248 ? 1.111 -8.227 4.578 1 98.38 248 SER A CA 1
ATOM 2004 C C . SER A 1 248 ? 2.535 -8.594 4.977 1 98.38 248 SER A C 1
ATOM 2006 O O . SER A 1 248 ? 2.764 -9.109 6.074 1 98.38 248 SER A O 1
ATOM 2008 N N . THR A 1 249 ? 3.451 -8.438 4.082 1 98.5 249 THR A N 1
ATOM 2009 C CA . THR A 1 249 ? 4.855 -8.719 4.367 1 98.5 249 THR A CA 1
ATOM 2010 C C . THR A 1 249 ? 5.746 -7.598 3.838 1 98.5 249 THR A C 1
ATOM 2012 O O . THR A 1 249 ? 5.387 -6.902 2.885 1 98.5 249 THR A O 1
ATOM 2015 N N . VAL A 1 250 ? 6.816 -7.316 4.516 1 98.25 250 VAL A N 1
ATOM 2016 C CA . VAL A 1 250 ? 7.828 -6.348 4.102 1 98.25 250 VAL A CA 1
ATOM 2017 C C . VAL A 1 250 ? 9.125 -7.074 3.754 1 98.25 250 VAL A C 1
ATOM 2019 O O . VAL A 1 250 ? 9.734 -7.715 4.613 1 98.25 250 VAL A O 1
ATOM 2022 N N . LEU A 1 251 ? 9.516 -6.961 2.516 1 98.62 251 LEU A N 1
ATOM 2023 C CA . LEU A 1 251 ? 10.75 -7.578 2.047 1 98.62 251 LEU A CA 1
ATOM 2024 C C . LEU A 1 251 ? 11.898 -6.574 2.053 1 98.62 251 LEU A C 1
ATOM 2026 O O . LEU A 1 251 ? 11.719 -5.422 1.649 1 98.62 251 LEU A O 1
ATOM 2030 N N . ASP A 1 252 ? 13.039 -7.051 2.496 1 97.88 252 ASP A N 1
ATOM 2031 C CA . ASP A 1 252 ? 14.242 -6.234 2.592 1 97.88 252 ASP A CA 1
ATOM 2032 C C . ASP A 1 252 ? 15.141 -6.43 1.371 1 97.88 252 ASP A C 1
ATOM 2034 O O . ASP A 1 252 ? 15.688 -7.512 1.168 1 97.88 252 ASP A O 1
ATOM 2038 N N . TYR A 1 253 ? 15.281 -5.465 0.554 1 97.38 253 TYR A N 1
ATOM 2039 C CA . TYR A 1 253 ? 16.172 -5.508 -0.596 1 97.38 253 TYR A CA 1
ATOM 2040 C C . TYR A 1 253 ? 17.375 -4.594 -0.387 1 97.38 253 TYR A C 1
ATOM 2042 O O . TYR A 1 253 ? 17.891 -4 -1.34 1 97.38 253 TYR A O 1
ATOM 2050 N N . GLY A 1 254 ? 17.688 -4.438 0.881 1 94.62 254 GLY A N 1
ATOM 2051 C CA . GLY A 1 254 ? 18.875 -3.646 1.214 1 94.62 254 GLY A CA 1
ATOM 2052 C C . GLY A 1 254 ? 18.531 -2.27 1.751 1 94.62 254 GLY A C 1
ATOM 2053 O O . GLY A 1 254 ? 17.375 -1.997 2.084 1 94.62 254 GLY A O 1
ATOM 2054 N N . GLU A 1 255 ? 19.484 -1.411 1.817 1 91.19 255 GLU A N 1
ATOM 2055 C CA . GLU A 1 255 ? 19.375 -0.133 2.516 1 91.19 255 GLU A CA 1
ATOM 2056 C C . GLU A 1 255 ? 18.422 0.812 1.796 1 91.19 255 GLU A C 1
ATOM 2058 O O . GLU A 1 255 ? 17.734 1.619 2.434 1 91.19 255 GLU A O 1
ATOM 2063 N N . ASN A 1 256 ? 18.344 0.638 0.485 1 93.62 256 ASN A N 1
ATOM 2064 C CA . ASN A 1 256 ? 17.672 1.699 -0.265 1 93.62 256 ASN A CA 1
ATOM 2065 C C . ASN A 1 256 ? 16.344 1.229 -0.84 1 93.62 256 ASN A C 1
ATOM 2067 O O . ASN A 1 256 ? 15.656 1.991 -1.521 1 93.62 256 ASN A O 1
ATOM 2071 N N . HIS A 1 257 ? 15.977 0.02 -0.59 1 97.62 257 HIS A N 1
ATOM 2072 C CA . HIS A 1 257 ? 14.773 -0.48 -1.244 1 97.62 257 HIS A CA 1
ATOM 2073 C C . HIS A 1 257 ? 14.047 -1.488 -0.362 1 97.62 257 HIS A C 1
ATOM 2075 O O . HIS A 1 257 ? 14.625 -2.496 0.046 1 97.62 257 HIS A O 1
ATOM 2081 N N . HIS A 1 258 ? 12.766 -1.188 -0.067 1 98.5 258 HIS A N 1
ATOM 2082 C CA . HIS A 1 258 ? 11.883 -2.15 0.576 1 98.5 258 HIS A CA 1
ATOM 2083 C C . HIS A 1 258 ? 10.633 -2.393 -0.263 1 98.5 258 HIS A C 1
ATOM 2085 O O . HIS A 1 258 ? 10.242 -1.54 -1.063 1 98.5 258 HIS A O 1
ATOM 2091 N N . ILE A 1 259 ? 10.109 -3.559 -0.125 1 98.75 259 ILE A N 1
ATOM 2092 C CA . ILE A 1 259 ? 8.875 -3.914 -0.816 1 98.75 259 ILE A CA 1
ATOM 2093 C C . ILE A 1 259 ? 7.793 -4.262 0.205 1 98.75 259 ILE A C 1
ATOM 2095 O O . ILE A 1 259 ? 8.039 -5.027 1.141 1 98.75 259 ILE A O 1
ATOM 2099 N N . ILE A 1 260 ? 6.664 -3.639 0.094 1 98.75 260 ILE A N 1
ATOM 2100 C CA . ILE A 1 260 ? 5.492 -4.02 0.876 1 98.75 260 ILE A CA 1
ATOM 2101 C C . ILE A 1 260 ? 4.48 -4.73 -0.021 1 98.75 260 ILE A C 1
ATOM 2103 O O . ILE A 1 260 ? 3.973 -4.148 -0.98 1 98.75 260 ILE A O 1
ATOM 2107 N N . LEU A 1 261 ? 4.273 -5.961 0.263 1 98.75 261 LEU A N 1
ATOM 2108 C CA . LEU A 1 261 ? 3.314 -6.797 -0.45 1 98.75 261 LEU A CA 1
ATOM 2109 C C . LEU A 1 261 ? 2.123 -7.137 0.438 1 98.75 261 LEU A C 1
ATOM 2111 O O . LEU A 1 261 ? 2.293 -7.711 1.518 1 98.75 261 LEU A O 1
ATOM 2115 N N . THR A 1 262 ? 0.909 -6.754 0.013 1 98.75 262 THR A N 1
ATOM 2116 C CA . THR A 1 262 ? -0.308 -7.059 0.758 1 98.75 262 THR A CA 1
ATOM 2117 C C . THR A 1 262 ? -1.294 -7.836 -0.11 1 98.75 262 THR A C 1
ATOM 2119 O O . THR A 1 262 ? -1.635 -7.398 -1.212 1 98.75 262 THR A O 1
ATOM 2122 N N . TRP A 1 263 ? -1.652 -8.969 0.37 1 98.56 263 TRP A N 1
ATOM 2123 C CA . TRP A 1 263 ? -2.631 -9.852 -0.26 1 98.56 263 TRP A CA 1
ATOM 2124 C C . TRP A 1 263 ? -3.869 -10 0.618 1 98.56 263 TRP A C 1
ATOM 2126 O O . TRP A 1 263 ? -3.764 -10.383 1.786 1 98.56 263 TRP A O 1
ATOM 2136 N N . SER A 1 264 ? -5.066 -9.695 0.072 1 97.88 264 SER A N 1
ATOM 2137 C CA . SER A 1 264 ? -6.305 -9.766 0.84 1 97.88 264 SER A CA 1
ATOM 2138 C C . SER A 1 264 ? -7.367 -10.578 0.106 1 97.88 264 SER A C 1
ATOM 2140 O O . SER A 1 264 ? -7.609 -10.359 -1.083 1 97.88 264 SER A O 1
ATOM 2142 N N . TYR A 1 265 ? -7.934 -11.539 0.804 1 96.94 265 TYR A N 1
ATOM 2143 C CA . TYR A 1 265 ? -9.102 -12.227 0.271 1 96.94 265 TYR A CA 1
ATOM 2144 C C . TYR A 1 265 ? -10.391 -11.539 0.711 1 96.94 265 TYR A C 1
ATOM 2146 O O . TYR A 1 265 ? -10.812 -11.68 1.861 1 96.94 265 TYR A O 1
ATOM 2154 N N . LEU A 1 266 ? -10.969 -10.812 -0.161 1 95.56 266 LEU A N 1
ATOM 2155 C CA . LEU A 1 266 ? -12.219 -10.094 0.054 1 95.56 266 LEU A CA 1
ATOM 2156 C C . LEU A 1 266 ? -13.25 -10.477 -1 1 95.56 266 LEU A C 1
ATOM 2158 O O . LEU A 1 266 ? -13.242 -9.938 -2.109 1 95.56 266 LEU A O 1
ATOM 2162 N N . SER A 1 267 ? -14.203 -11.242 -0.632 1 93.62 267 SER A N 1
ATOM 2163 C CA . SER A 1 267 ? -15.008 -11.969 -1.609 1 93.62 267 SER A CA 1
ATOM 2164 C C . SER A 1 267 ? -16.234 -11.148 -2.029 1 93.62 267 SER A C 1
ATOM 2166 O O . SER A 1 267 ? -16.875 -11.461 -3.027 1 93.62 267 SER A O 1
ATOM 2168 N N . GLY A 1 268 ? -16.531 -10.125 -1.354 1 92.88 268 GLY A N 1
ATOM 2169 C CA . GLY A 1 268 ? -17.828 -9.492 -1.52 1 92.88 268 GLY A CA 1
ATOM 2170 C C . GLY A 1 268 ? -17.875 -8.492 -2.662 1 92.88 268 GLY A C 1
ATOM 2171 O O . GLY A 1 268 ? -18.953 -8.133 -3.143 1 92.88 268 GLY A O 1
ATOM 2172 N N . VAL A 1 269 ? -16.75 -7.918 -3.047 1 95 269 VAL A N 1
ATOM 2173 C CA . VAL A 1 269 ? -16.641 -7.066 -4.23 1 95 269 VAL A CA 1
ATOM 2174 C C . VAL A 1 269 ? -16 -7.848 -5.371 1 95 269 VAL A C 1
ATOM 2176 O O . VAL A 1 269 ? -14.875 -8.336 -5.238 1 95 269 VAL A O 1
ATOM 2179 N N . ARG A 1 270 ? -16.562 -7.938 -6.496 1 94.5 270 ARG A N 1
ATOM 2180 C CA . ARG A 1 270 ? -16.234 -8.898 -7.543 1 94.5 270 ARG A CA 1
ATOM 2181 C C . ARG A 1 270 ? -14.938 -8.508 -8.258 1 94.5 270 ARG A C 1
ATOM 2183 O O . ARG A 1 270 ? -14.25 -9.367 -8.812 1 94.5 270 ARG A O 1
ATOM 2190 N N . ASN A 1 271 ? -14.586 -7.289 -8.242 1 94.06 271 ASN A N 1
ATOM 2191 C CA . ASN A 1 271 ? -13.461 -6.812 -9.031 1 94.06 271 ASN A CA 1
ATOM 2192 C C . ASN A 1 271 ? -12.125 -7.262 -8.438 1 94.06 271 ASN A C 1
ATOM 2194 O O . ASN A 1 271 ? -11.836 -6.98 -7.277 1 94.06 271 ASN A O 1
ATOM 2198 N N . TYR A 1 272 ? -11.344 -8.016 -9.258 1 96.56 272 TYR A N 1
ATOM 2199 C CA . TYR A 1 272 ? -9.977 -8.398 -8.914 1 96.56 272 TYR A CA 1
ATOM 2200 C C . TYR A 1 272 ? -9.023 -7.223 -9.086 1 96.56 272 TYR A C 1
ATOM 2202 O O . TYR A 1 272 ? -9.039 -6.543 -10.109 1 96.56 272 TYR A O 1
ATOM 2210 N N . ILE A 1 273 ? -8.203 -6.953 -8.039 1 96.94 273 ILE A N 1
ATOM 2211 C CA . ILE A 1 273 ? -7.184 -5.914 -8.133 1 96.94 273 ILE A CA 1
ATOM 2212 C C . ILE A 1 273 ? -5.805 -6.523 -7.895 1 96.94 273 ILE A C 1
ATOM 2214 O O . ILE A 1 273 ? -5.605 -7.27 -6.934 1 96.94 273 ILE A O 1
ATOM 2218 N N . GLU A 1 274 ? -4.922 -6.316 -8.727 1 98.38 274 GLU A N 1
ATOM 2219 C CA . GLU A 1 274 ? -3.496 -6.602 -8.586 1 98.38 274 GLU A CA 1
ATOM 2220 C C . GLU A 1 274 ? -2.646 -5.48 -9.172 1 98.38 274 GLU A C 1
ATOM 2222 O O . GLU A 1 274 ? -2.576 -5.324 -10.391 1 98.38 274 GLU A O 1
ATOM 2227 N N . GLU A 1 275 ? -2.049 -4.715 -8.297 1 98.19 275 GLU A N 1
ATOM 2228 C CA . GLU A 1 275 ? -1.262 -3.551 -8.695 1 98.19 275 GLU A CA 1
ATOM 2229 C C . GLU A 1 275 ? 0.159 -3.633 -8.148 1 98.19 275 GLU A C 1
ATOM 2231 O O . GLU A 1 275 ? 0.357 -3.893 -6.957 1 98.19 275 GLU A O 1
ATOM 2236 N N . LEU A 1 276 ? 1.097 -3.514 -8.992 1 98.5 276 LEU A N 1
ATOM 2237 C CA . LEU A 1 276 ? 2.512 -3.416 -8.656 1 98.5 276 LEU A CA 1
ATOM 2238 C C . LEU A 1 276 ? 3.062 -2.037 -9 1 98.5 276 LEU A C 1
ATOM 2240 O O . LEU A 1 276 ? 3.061 -1.641 -10.172 1 98.5 276 LEU A O 1
ATOM 2244 N N . SER A 1 277 ? 3.496 -1.299 -7.996 1 98.5 277 SER A N 1
ATOM 2245 C CA . SER A 1 277 ? 4.02 0.05 -8.18 1 98.5 277 SER A CA 1
ATOM 2246 C C . SER A 1 277 ? 5.461 0.156 -7.691 1 98.5 277 SER A C 1
ATOM 2248 O O . SER A 1 277 ? 5.766 -0.222 -6.559 1 98.5 277 SER A O 1
ATOM 2250 N N . VAL A 1 278 ? 6.27 0.669 -8.516 1 98.5 278 VAL A N 1
ATOM 2251 C CA . VAL A 1 278 ? 7.66 0.938 -8.164 1 98.5 278 VAL A CA 1
ATOM 2252 C C . VAL A 1 278 ? 7.902 2.445 -8.125 1 98.5 278 VAL A C 1
ATOM 2254 O O . VAL A 1 278 ? 7.645 3.146 -9.102 1 98.5 278 VAL A O 1
ATOM 2257 N N . TYR A 1 279 ? 8.406 2.91 -7 1 98.25 279 TYR A N 1
ATOM 2258 C CA . TYR A 1 279 ? 8.648 4.336 -6.82 1 98.25 279 TYR A CA 1
ATOM 2259 C C . TYR A 1 279 ? 10.141 4.621 -6.645 1 98.25 279 TYR A C 1
ATOM 2261 O O . TYR A 1 279 ? 10.797 3.998 -5.809 1 98.25 279 TYR A O 1
ATOM 2269 N N . SER A 1 280 ? 10.625 5.453 -7.418 1 96.56 280 SER A N 1
ATOM 2270 C CA . SER A 1 280 ? 11.953 6.039 -7.281 1 96.56 280 SER A CA 1
ATOM 2271 C C . SER A 1 280 ? 11.883 7.562 -7.273 1 96.56 280 SER A C 1
ATOM 2273 O O . SER A 1 280 ? 10.805 8.141 -7.422 1 96.56 280 SER A O 1
ATOM 2275 N N . ASP A 1 281 ? 13.016 8.195 -6.996 1 93.38 281 ASP A N 1
ATOM 2276 C CA . ASP A 1 281 ? 13.016 9.656 -6.984 1 93.38 281 ASP A CA 1
ATOM 2277 C C . ASP A 1 281 ? 12.695 10.219 -8.367 1 93.38 281 ASP A C 1
ATOM 2279 O O . ASP A 1 281 ? 12.008 11.234 -8.484 1 93.38 281 ASP A O 1
ATOM 2283 N N . SER A 1 282 ? 13.086 9.492 -9.383 1 90.62 282 SER A N 1
ATOM 2284 C CA . SER A 1 282 ? 13.039 10.07 -10.727 1 90.62 282 SER A CA 1
ATOM 2285 C C . SER A 1 282 ? 11.828 9.562 -11.508 1 90.62 282 SER A C 1
ATOM 2287 O O . SER A 1 282 ? 11.453 10.148 -12.523 1 90.62 282 SER A O 1
ATOM 2289 N N . GLU A 1 283 ? 11.266 8.484 -11.109 1 95.31 283 GLU A N 1
ATOM 2290 C CA . GLU A 1 283 ? 10.172 7.926 -11.906 1 95.31 283 GLU A CA 1
ATOM 2291 C C . GLU A 1 283 ? 9.273 7.035 -11.055 1 95.31 283 GLU A C 1
ATOM 2293 O O . GLU A 1 283 ? 9.688 6.57 -9.984 1 95.31 283 GLU A O 1
ATOM 2298 N N . ARG A 1 284 ? 8.047 6.891 -11.445 1 97.62 284 ARG A N 1
ATOM 2299 C CA . ARG A 1 284 ? 7.043 6.004 -10.875 1 97.62 284 ARG A CA 1
ATOM 2300 C C . ARG A 1 284 ? 6.441 5.09 -11.938 1 97.62 284 ARG A C 1
ATOM 2302 O O . ARG A 1 284 ? 6.051 5.555 -13.008 1 97.62 284 ARG A O 1
ATOM 2309 N N . ILE A 1 285 ? 6.453 3.828 -11.664 1 98.19 285 ILE A N 1
ATOM 2310 C CA . ILE A 1 285 ? 5.898 2.857 -12.602 1 98.19 285 ILE A CA 1
ATOM 2311 C C . ILE A 1 285 ? 4.797 2.049 -11.922 1 98.19 285 ILE A C 1
ATOM 2313 O O . ILE A 1 285 ? 4.934 1.66 -10.758 1 98.19 285 ILE A O 1
ATOM 2317 N N . LYS A 1 286 ? 3.729 1.843 -12.594 1 98.25 286 LYS A N 1
ATOM 2318 C CA . LYS A 1 286 ? 2.631 1.022 -12.086 1 98.25 286 LYS A CA 1
ATOM 2319 C C . LYS A 1 286 ? 2.16 0.024 -13.141 1 98.25 286 LYS A C 1
ATOM 2321 O O . LYS A 1 286 ? 1.923 0.395 -14.297 1 98.25 286 LYS A O 1
ATOM 2326 N N . ALA A 1 287 ? 2.107 -1.216 -12.797 1 98.5 287 ALA A N 1
ATOM 2327 C CA . ALA A 1 287 ? 1.5 -2.262 -13.617 1 98.5 287 ALA A CA 1
ATOM 2328 C C . ALA A 1 287 ? 0.219 -2.787 -12.977 1 98.5 287 ALA A C 1
ATOM 2330 O O . ALA A 1 287 ? 0.217 -3.174 -11.805 1 98.5 287 ALA A O 1
ATOM 2331 N N . LYS A 1 288 ? -0.826 -2.793 -13.695 1 98.12 288 LYS A N 1
ATOM 2332 C CA . LYS A 1 288 ? -2.119 -3.297 -13.234 1 98.12 288 LYS A CA 1
ATOM 2333 C C . LYS A 1 288 ? -2.506 -4.57 -13.984 1 98.12 288 LYS A C 1
ATOM 2335 O O . LYS A 1 288 ? -2.814 -4.527 -15.172 1 98.12 288 LYS A O 1
ATOM 2340 N N . PHE A 1 289 ? -2.564 -5.633 -13.242 1 97.5 289 PHE A N 1
ATOM 2341 C CA . PHE A 1 289 ? -2.902 -6.926 -13.828 1 97.5 289 PHE A CA 1
ATOM 2342 C C . PHE A 1 289 ? -4.398 -7.195 -13.727 1 97.5 289 PHE A C 1
ATOM 2344 O O . PHE A 1 289 ? -5.039 -6.781 -12.758 1 97.5 289 PHE A O 1
ATOM 2351 N N . SER A 1 290 ? -4.883 -7.836 -14.688 1 94.62 290 SER A N 1
ATOM 2352 C CA . SER A 1 290 ? -6.266 -8.297 -14.609 1 94.62 290 SER A CA 1
ATOM 2353 C C . SER A 1 290 ? -6.344 -9.703 -14.023 1 94.62 290 SER A C 1
ATOM 2355 O O . SER A 1 290 ? -5.32 -10.344 -13.789 1 94.62 290 SER A O 1
ATOM 2357 N N . SER A 1 291 ? -7.582 -10.117 -13.766 1 95.06 291 SER A N 1
ATOM 2358 C CA . SER A 1 291 ? -7.777 -11.469 -13.25 1 95.06 291 SER A CA 1
ATOM 2359 C C . SER A 1 291 ? -7.207 -12.508 -14.211 1 95.06 291 SER A C 1
ATOM 2361 O O . SER A 1 291 ? -7.375 -12.398 -15.43 1 95.06 291 SER A O 1
ATOM 2363 N N . PRO A 1 292 ? -6.547 -13.5 -13.633 1 93.81 292 PRO A N 1
ATOM 2364 C CA . PRO A 1 292 ? -5.988 -14.547 -14.492 1 93.81 292 PRO A CA 1
ATOM 2365 C C . PRO A 1 292 ? -7.062 -15.367 -15.203 1 93.81 292 PRO A C 1
ATOM 2367 O O . PRO A 1 292 ? -6.754 -16.125 -16.125 1 93.81 292 PRO A O 1
ATOM 2370 N N . PHE A 1 293 ? -8.328 -15.172 -14.82 1 95.5 293 PHE A N 1
ATOM 2371 C CA . PHE A 1 293 ? -9.398 -15.984 -15.383 1 95.5 293 PHE A CA 1
ATOM 2372 C C . PHE A 1 293 ? -10.102 -15.25 -16.516 1 95.5 293 PHE A C 1
ATOM 2374 O O . PHE A 1 293 ? -11.008 -15.797 -17.156 1 95.5 293 PHE A O 1
ATOM 2381 N N . LEU A 1 294 ? -9.656 -14 -16.719 1 94.31 294 LEU A N 1
ATOM 2382 C CA . LEU A 1 294 ? -10.172 -13.227 -17.844 1 94.31 294 LEU A CA 1
ATOM 2383 C C . LEU A 1 294 ? -9.18 -13.219 -19 1 94.31 294 LEU A C 1
ATOM 2385 O O . LEU A 1 294 ? -7.98 -13.039 -18.797 1 94.31 294 LEU A O 1
ATOM 2389 N N . LYS A 1 295 ? -9.719 -13.445 -20.172 1 92.75 295 LYS A N 1
ATOM 2390 C CA . LYS A 1 295 ? -8.867 -13.531 -21.359 1 92.75 295 LYS A CA 1
ATOM 2391 C C . LYS A 1 295 ? -8.805 -12.188 -22.094 1 92.75 295 LYS A C 1
ATOM 2393 O O . LYS A 1 295 ? -9.789 -11.461 -22.141 1 92.75 295 LYS A O 1
ATOM 2398 N N . ASN A 1 296 ? -7.648 -11.852 -22.562 1 93.38 296 ASN A N 1
ATOM 2399 C CA . ASN A 1 296 ? -7.426 -10.758 -23.5 1 93.38 296 ASN A CA 1
ATOM 2400 C C . ASN A 1 296 ? -7.699 -9.398 -22.859 1 93.38 296 ASN A C 1
ATOM 2402 O O . ASN A 1 296 ? -8.258 -8.508 -23.5 1 93.38 296 ASN A O 1
ATOM 2406 N N . ILE A 1 297 ? -7.586 -9.289 -21.594 1 94.25 297 ILE A N 1
ATOM 2407 C CA . ILE A 1 297 ? -7.539 -8 -20.906 1 94.25 297 ILE A CA 1
ATOM 2408 C C . ILE A 1 297 ? -6.09 -7.598 -20.656 1 94.25 297 ILE A C 1
ATOM 2410 O O . ILE A 1 297 ? -5.355 -8.289 -19.938 1 94.25 297 ILE A O 1
ATOM 2414 N N . PRO A 1 298 ? -5.711 -6.582 -21.219 1 95.81 298 PRO A N 1
ATOM 2415 C CA . PRO A 1 298 ? -4.293 -6.234 -21.156 1 95.81 298 PRO A CA 1
ATOM 2416 C C . PRO A 1 298 ? -3.859 -5.762 -19.766 1 95.81 298 PRO A C 1
ATOM 2418 O O . PRO A 1 298 ? -4.652 -5.16 -19.047 1 95.81 298 PRO A O 1
ATOM 2421 N N . THR A 1 299 ? -2.646 -6.035 -19.391 1 97.38 299 THR A N 1
ATOM 2422 C CA . THR A 1 299 ? -1.969 -5.359 -18.281 1 97.38 299 THR A CA 1
ATOM 2423 C C . THR A 1 299 ? -1.592 -3.934 -18.672 1 97.38 299 THR A C 1
ATOM 2425 O O . THR A 1 299 ? -0.871 -3.721 -19.656 1 97.38 299 THR A O 1
ATOM 2428 N N . ILE A 1 300 ? -2.094 -3.002 -17.922 1 98.06 300 ILE A N 1
ATOM 2429 C CA . ILE A 1 300 ? -1.813 -1.601 -18.219 1 98.06 300 ILE A CA 1
ATOM 2430 C C . ILE A 1 300 ? -0.589 -1.142 -17.422 1 98.06 300 ILE A C 1
ATOM 2432 O O . ILE A 1 300 ? -0.494 -1.384 -16.219 1 98.06 300 ILE A O 1
ATOM 2436 N N . VAL A 1 301 ? 0.356 -0.511 -18.125 1 98.56 301 VAL A N 1
ATOM 2437 C CA . VAL A 1 301 ? 1.553 0.018 -17.484 1 98.56 301 VAL A CA 1
ATOM 2438 C C . VAL A 1 301 ? 1.538 1.544 -17.531 1 98.56 301 VAL A C 1
ATOM 2440 O O . VAL A 1 301 ? 1.441 2.131 -18.609 1 98.56 301 VA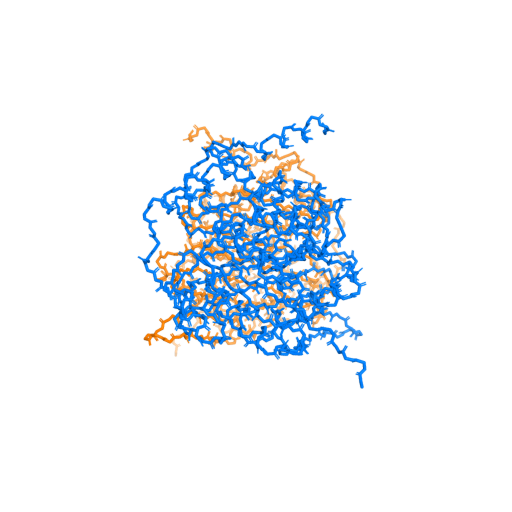L A O 1
ATOM 2443 N N . SER A 1 302 ? 1.6 2.145 -16.422 1 98.31 302 SER A N 1
ATOM 2444 C CA . SER A 1 302 ? 1.684 3.6 -16.328 1 98.31 302 SER A CA 1
ATOM 2445 C C . SER A 1 302 ? 3.053 4.047 -15.828 1 98.31 302 SER A C 1
ATOM 2447 O O . SER A 1 302 ? 3.678 3.359 -15.016 1 98.31 302 SER A O 1
ATOM 2449 N N . GLN A 1 303 ? 3.475 5.109 -16.328 1 97.5 303 GLN A N 1
ATOM 2450 C CA . GLN A 1 303 ? 4.758 5.688 -15.945 1 97.5 303 GLN A CA 1
ATOM 2451 C C . GLN A 1 303 ? 4.652 7.199 -15.773 1 97.5 303 GLN A C 1
ATOM 2453 O O . GLN A 1 303 ? 3.963 7.871 -16.547 1 97.5 303 GLN A O 1
ATOM 2458 N N . GLU A 1 304 ? 5.258 7.723 -14.742 1 97.62 304 GLU A N 1
ATOM 2459 C CA . GLU A 1 304 ? 5.383 9.156 -14.508 1 97.62 304 GLU A CA 1
ATOM 2460 C C . GLU A 1 304 ? 6.844 9.57 -14.352 1 97.62 304 GLU A C 1
ATOM 2462 O O . GLU A 1 304 ? 7.59 8.945 -13.594 1 97.62 304 GLU A O 1
ATOM 2467 N N . TYR A 1 305 ? 7.262 10.57 -14.992 1 96.38 305 TYR A N 1
ATOM 2468 C CA . TYR A 1 305 ? 8.625 11.086 -14.914 1 96.38 305 TYR A CA 1
ATOM 2469 C C . TYR A 1 305 ? 8.695 12.516 -15.422 1 96.38 305 TYR A C 1
ATOM 2471 O O . TYR A 1 305 ? 7.754 13.016 -16.031 1 96.38 305 TYR A O 1
ATOM 2479 N N . MET A 1 306 ? 9.781 13.203 -15.078 1 96 306 MET A N 1
ATOM 2480 C CA . MET A 1 306 ? 10 14.57 -15.539 1 96 306 MET A CA 1
ATOM 2481 C C . MET A 1 306 ? 10.828 14.594 -16.812 1 96 306 MET A C 1
ATOM 2483 O O . MET A 1 306 ? 11.797 13.844 -16.938 1 96 306 MET A O 1
ATOM 2487 N N . GLN A 1 307 ? 10.383 15.32 -17.781 1 95.88 307 GLN A N 1
ATOM 2488 C CA . GLN A 1 307 ? 11.148 15.57 -19 1 95.88 307 GLN A CA 1
ATOM 2489 C C . GLN A 1 307 ? 11.102 17.047 -19.391 1 95.88 307 GLN A C 1
ATOM 2491 O O . GLN A 1 307 ? 10.023 17.594 -19.625 1 95.88 307 GLN A O 1
ATOM 2496 N N . ASP A 1 308 ? 12.281 17.734 -19.438 1 95.38 308 ASP A N 1
ATOM 2497 C CA . ASP A 1 308 ? 12.398 19.141 -19.812 1 95.38 308 ASP A CA 1
ATOM 2498 C C . ASP A 1 308 ? 11.453 20.016 -18.984 1 95.38 308 ASP A C 1
ATOM 2500 O O . ASP A 1 308 ? 10.695 20.812 -19.531 1 95.38 308 ASP A O 1
ATOM 2504 N N . GLY A 1 309 ? 11.391 19.781 -17.781 1 92.44 309 GLY A N 1
ATOM 2505 C CA . GLY A 1 309 ? 10.602 20.594 -16.859 1 92.44 309 GLY A CA 1
ATOM 2506 C C . GLY A 1 309 ? 9.125 20.266 -16.891 1 92.44 309 GLY A C 1
ATOM 2507 O O . GLY A 1 309 ? 8.328 20.875 -16.188 1 92.44 309 GLY A O 1
ATOM 2508 N N . LYS A 1 310 ? 8.766 19.219 -17.625 1 95.81 310 LYS A N 1
ATOM 2509 C CA . LYS A 1 310 ? 7.371 18.797 -17.766 1 95.81 310 LYS A CA 1
ATOM 2510 C C . LYS A 1 310 ? 7.141 17.438 -17.125 1 95.81 310 LYS A C 1
ATOM 2512 O O . LYS A 1 310 ? 7.984 16.547 -17.234 1 95.81 310 LYS A O 1
ATOM 2517 N N . LEU A 1 311 ? 6.07 17.344 -16.406 1 96.12 311 LEU A N 1
ATOM 2518 C CA . LEU A 1 311 ? 5.645 16.031 -15.922 1 96.12 311 LEU A CA 1
ATOM 2519 C C . LEU A 1 311 ? 4.984 15.227 -17.031 1 96.12 311 LEU A C 1
ATOM 2521 O O . LEU A 1 311 ? 3.969 15.648 -17.594 1 96.12 311 LEU A O 1
ATOM 2525 N N . ILE A 1 312 ? 5.57 14.125 -17.375 1 97.44 312 ILE A N 1
ATOM 2526 C CA . ILE A 1 312 ? 5.012 13.234 -18.375 1 97.44 312 ILE A CA 1
ATOM 2527 C C . ILE A 1 312 ? 4.336 12.047 -17.688 1 97.44 312 ILE A C 1
ATOM 2529 O O . ILE A 1 312 ? 4.922 11.406 -16.812 1 97.44 312 ILE A O 1
ATOM 2533 N N . THR A 1 313 ? 3.111 11.82 -17.969 1 96.62 313 THR A N 1
ATOM 2534 C CA . THR A 1 313 ? 2.391 10.609 -17.578 1 96.62 313 THR A CA 1
ATOM 2535 C C . THR A 1 313 ? 2.004 9.789 -18.797 1 96.62 313 THR A C 1
ATOM 2537 O O . THR A 1 313 ? 1.383 10.305 -19.734 1 96.62 313 THR A O 1
ATOM 2540 N N . SER A 1 314 ? 2.375 8.586 -18.828 1 96.94 314 SER A N 1
ATOM 2541 C CA . SER A 1 314 ? 2.023 7.703 -19.938 1 96.94 314 SER A CA 1
ATOM 2542 C C . SER A 1 314 ? 1.307 6.453 -19.453 1 96.94 314 SER A C 1
ATOM 2544 O O . SER A 1 314 ? 1.54 6 -18.328 1 96.94 314 SER A O 1
ATOM 2546 N N . GLU A 1 315 ? 0.409 5.988 -20.141 1 97.5 315 GLU A N 1
ATOM 2547 C CA . GLU A 1 315 ? -0.248 4.691 -19.984 1 97.5 315 GLU A CA 1
ATOM 2548 C C . GLU A 1 315 ? -0.145 3.865 -21.266 1 97.5 315 GLU A C 1
ATOM 2550 O O . GLU A 1 315 ? -0.535 4.324 -22.328 1 97.5 315 GLU A O 1
ATOM 2555 N N . VAL A 1 316 ? 0.34 2.672 -21.078 1 97.5 316 VAL A N 1
ATOM 2556 C CA . VAL A 1 316 ? 0.637 1.873 -22.266 1 97.5 316 VAL A CA 1
ATOM 2557 C C . VAL A 1 316 ? -0.085 0.53 -22.172 1 97.5 316 VAL A C 1
ATOM 2559 O O . VAL A 1 316 ? -0.018 -0.151 -21.156 1 97.5 316 VAL A O 1
ATOM 2562 N N . GLU A 1 317 ? -0.828 0.182 -23.109 1 96.44 317 GLU A N 1
ATOM 2563 C CA . GLU A 1 317 ? -1.36 -1.15 -23.375 1 96.44 317 GLU A CA 1
ATOM 2564 C C . GLU A 1 317 ? -0.572 -1.847 -24.484 1 96.44 317 GLU A C 1
ATOM 2566 O O . GLU A 1 317 ? -0.665 -1.468 -25.656 1 96.44 317 GLU A O 1
ATOM 2571 N N . VAL A 1 318 ? 0.055 -2.838 -24.172 1 95.38 318 VAL A N 1
ATOM 2572 C CA . VAL A 1 318 ? 1.027 -3.418 -25.094 1 95.38 318 VAL A CA 1
ATOM 2573 C C . VAL A 1 318 ? 0.324 -4.371 -26.047 1 95.38 318 VAL A C 1
ATOM 2575 O O . VAL A 1 318 ? 0.587 -4.355 -27.25 1 95.38 318 VAL A O 1
ATOM 2578 N N . SER A 1 319 ? -0.52 -5.207 -25.531 1 95 319 SER A N 1
ATOM 2579 C CA . SER A 1 319 ? -1.133 -6.246 -26.359 1 95 319 SER A CA 1
ATOM 2580 C C . SER A 1 319 ? -2.338 -6.863 -25.656 1 95 319 SER A C 1
ATOM 2582 O O . SER A 1 319 ? -2.426 -6.84 -24.422 1 95 319 SER A O 1
ATOM 2584 N N . TYR A 1 320 ? -3.188 -7.375 -26.422 1 93.88 320 TYR A N 1
ATOM 2585 C CA . TYR A 1 320 ? -4.324 -8.125 -25.906 1 93.88 320 TYR A CA 1
ATOM 2586 C C . TYR A 1 320 ? -4.008 -9.617 -25.828 1 93.88 320 TYR A C 1
ATOM 2588 O O . TYR A 1 320 ? -4.859 -10.422 -25.438 1 93.88 320 TYR A O 1
ATOM 2596 N N . ASP A 1 321 ? -2.775 -9.875 -26.172 1 91.75 321 ASP A N 1
ATOM 2597 C CA . ASP A 1 321 ? -2.373 -11.281 -26.125 1 91.75 321 ASP A CA 1
ATOM 2598 C C . ASP A 1 321 ? -2.49 -11.852 -24.719 1 91.75 321 ASP A C 1
ATOM 2600 O O . ASP A 1 321 ? -2.17 -11.172 -23.734 1 91.75 321 ASP A O 1
ATOM 2604 N N . ASN A 1 322 ? -2.934 -13.078 -24.688 1 93.25 322 ASN A N 1
ATOM 2605 C CA . ASN A 1 322 ? -3.131 -13.734 -23.391 1 93.25 322 ASN A CA 1
ATOM 2606 C C . ASN A 1 322 ? -1.823 -14.297 -22.844 1 93.25 322 ASN A C 1
ATOM 2608 O O . ASN A 1 322 ? -1.098 -14.992 -23.562 1 93.25 322 ASN A O 1
ATOM 2612 N N . ALA A 1 323 ? -1.568 -14.047 -21.594 1 96.69 323 ALA A N 1
ATOM 2613 C CA . ALA A 1 323 ? -0.323 -14.461 -20.953 1 96.69 323 ALA A CA 1
ATOM 2614 C C . ALA A 1 323 ? -0.173 -15.977 -20.953 1 96.69 323 ALA A C 1
ATOM 2616 O O . ALA A 1 323 ? 0.935 -16.5 -21.109 1 96.69 323 ALA A O 1
ATOM 2617 N N . PHE A 1 324 ? -1.243 -16.719 -20.812 1 98 324 PHE A N 1
ATOM 2618 C CA . PHE A 1 324 ? -1.213 -18.188 -20.828 1 98 324 PHE A CA 1
ATOM 2619 C C . PHE A 1 324 ? -0.846 -18.703 -22.219 1 98 324 PHE A C 1
ATOM 2621 O O . PHE A 1 324 ? -0.103 -19.672 -22.344 1 98 324 PHE A O 1
ATOM 2628 N N . LYS A 1 325 ? -1.37 -18.078 -23.219 1 97.56 325 LYS A N 1
ATOM 2629 C CA . LYS A 1 325 ? -1.05 -18.469 -24.594 1 97.56 325 LYS A CA 1
ATOM 2630 C C . LYS A 1 325 ? 0.418 -18.203 -24.906 1 97.56 325 LYS A C 1
ATOM 2632 O O . LYS A 1 325 ? 1.095 -19.047 -25.5 1 97.56 325 LYS A O 1
ATOM 2637 N N . GLU A 1 326 ? 0.864 -17.047 -24.438 1 96.88 326 GLU A N 1
ATOM 2638 C CA . GLU A 1 326 ? 2.248 -16.656 -24.703 1 96.88 326 GLU A CA 1
ATOM 2639 C C . GLU A 1 326 ? 3.223 -17.625 -24.031 1 96.88 326 GLU A C 1
ATOM 2641 O O . GLU A 1 326 ? 4.27 -17.953 -24.594 1 96.88 326 GLU A O 1
ATOM 2646 N N . GLU A 1 327 ? 2.92 -18.031 -22.844 1 97.81 327 GLU A N 1
ATOM 2647 C CA . GLU A 1 327 ? 3.832 -18.953 -22.156 1 97.81 327 GLU A CA 1
ATOM 2648 C C . GLU A 1 327 ? 3.887 -20.297 -22.875 1 97.81 327 GLU A C 1
ATOM 2650 O O . GLU A 1 327 ? 4.926 -20.953 -22.875 1 97.81 327 GLU A O 1
ATOM 2655 N N . LEU A 1 328 ? 2.807 -20.75 -23.531 1 98.12 328 LEU A N 1
ATOM 2656 C CA . LEU A 1 328 ? 2.812 -21.984 -24.297 1 98.12 328 LEU A CA 1
ATOM 2657 C C . LEU A 1 328 ? 3.709 -21.844 -25.531 1 98.12 328 LEU A C 1
ATOM 2659 O O . LEU A 1 328 ? 4.43 -22.797 -25.875 1 98.12 328 LEU A O 1
ATOM 2663 N N . ARG A 1 329 ? 3.646 -20.703 -26.172 1 97.56 329 ARG A N 1
ATOM 2664 C CA . ARG A 1 329 ? 4.527 -20.453 -27.312 1 97.56 329 ARG A CA 1
ATOM 2665 C C . ARG A 1 329 ? 5.992 -20.531 -26.891 1 97.56 329 ARG A C 1
ATOM 2667 O O . ARG A 1 329 ? 6.82 -21.078 -27.609 1 97.56 329 ARG A O 1
ATOM 2674 N N . VAL A 1 330 ? 6.238 -19.969 -25.75 1 97.81 330 VAL A N 1
ATOM 2675 C CA . VAL A 1 330 ? 7.613 -19.969 -25.266 1 97.81 330 VAL A CA 1
ATOM 2676 C C . VAL A 1 330 ? 8.031 -21.406 -24.922 1 97.81 330 VAL A C 1
ATOM 2678 O O . VAL A 1 330 ? 9.156 -21.812 -25.219 1 97.81 330 VAL A O 1
ATOM 2681 N N . PHE A 1 331 ? 7.145 -22.125 -24.281 1 98.38 331 PHE A N 1
ATOM 2682 C CA . PHE A 1 331 ? 7.438 -23.516 -24 1 98.38 331 PHE A CA 1
ATOM 2683 C C . PHE A 1 331 ? 7.793 -24.281 -25.266 1 98.38 331 PHE A C 1
ATOM 2685 O O . PHE A 1 331 ? 8.781 -25.016 -25.312 1 98.38 331 PHE A O 1
ATOM 2692 N N . TYR A 1 332 ? 7.008 -24.125 -26.312 1 98.31 332 TYR A N 1
ATOM 2693 C CA . TYR A 1 332 ? 7.254 -24.75 -27.594 1 98.31 332 TYR A CA 1
ATOM 2694 C C . TYR A 1 332 ? 8.656 -24.438 -28.094 1 98.31 332 TYR A C 1
ATOM 2696 O O . TYR A 1 332 ? 9.406 -25.344 -28.484 1 98.31 332 TYR A O 1
ATOM 2704 N N . GLN A 1 333 ? 9 -23.188 -28.047 1 97.38 333 GLN A N 1
ATOM 2705 C CA . GLN A 1 333 ? 10.305 -22.766 -28.531 1 97.38 333 GLN A CA 1
ATOM 2706 C C . GLN A 1 333 ? 11.43 -23.375 -27.719 1 97.38 333 GLN A C 1
ATOM 2708 O O . GLN A 1 333 ? 12.477 -23.75 -28.266 1 97.38 333 GLN A O 1
ATOM 2713 N N . CYS A 1 334 ? 11.211 -23.438 -26.406 1 97.5 334 CYS A N 1
ATOM 2714 C CA . CYS A 1 334 ? 12.219 -24.031 -25.531 1 97.5 334 CYS A CA 1
ATOM 2715 C C . CYS A 1 334 ? 12.422 -25.5 -25.844 1 97.5 334 CYS A C 1
ATOM 2717 O O . CYS A 1 334 ? 13.555 -25.984 -25.859 1 97.5 334 CYS A O 1
ATOM 2719 N N . VAL A 1 335 ? 11.359 -26.203 -26.141 1 97.06 335 VAL A N 1
ATOM 2720 C CA . VAL A 1 335 ? 11.43 -27.641 -26.422 1 97.06 335 VAL A CA 1
ATOM 2721 C C . VAL A 1 335 ? 12.109 -27.875 -27.766 1 97.06 335 VAL A C 1
ATOM 2723 O O . VAL A 1 335 ? 13 -28.719 -27.875 1 97.06 335 VAL A O 1
ATOM 2726 N N . ILE A 1 336 ? 11.773 -27.094 -28.781 1 95.94 336 ILE A N 1
ATOM 2727 C CA . ILE A 1 336 ? 12.234 -27.328 -30.156 1 95.94 336 ILE A CA 1
ATOM 2728 C C . ILE A 1 336 ? 13.68 -26.859 -30.297 1 95.94 336 ILE A C 1
ATOM 2730 O O . ILE A 1 336 ? 14.469 -27.469 -31.031 1 95.94 336 ILE A O 1
ATOM 2734 N N . ASN A 1 337 ? 14.008 -25.844 -29.578 1 94 337 ASN A N 1
ATOM 2735 C CA . ASN A 1 337 ? 15.328 -25.234 -29.766 1 94 337 ASN A CA 1
ATOM 2736 C C . ASN A 1 337 ? 16.266 -25.547 -28.594 1 94 337 ASN A C 1
ATOM 2738 O O . ASN A 1 337 ? 17.422 -25.125 -28.594 1 94 337 ASN A O 1
ATOM 2742 N N . ASN A 1 338 ? 15.773 -26.266 -27.688 1 88.12 338 ASN A N 1
ATOM 2743 C CA . ASN A 1 338 ? 16.531 -26.562 -26.484 1 88.12 338 ASN A CA 1
ATOM 2744 C C . ASN A 1 338 ? 17.078 -25.281 -25.828 1 88.12 338 ASN A C 1
ATOM 2746 O O . ASN A 1 338 ? 18.266 -25.203 -25.516 1 88.12 338 ASN A O 1
ATOM 2750 N N . ASN A 1 339 ? 16.172 -24.312 -25.75 1 86.12 339 ASN A N 1
ATOM 2751 C CA . ASN A 1 339 ? 16.516 -23.031 -25.172 1 86.12 339 ASN A CA 1
ATOM 2752 C C . ASN A 1 339 ? 16.344 -23.031 -23.656 1 86.12 339 ASN A C 1
ATOM 2754 O O . ASN A 1 339 ? 15.617 -23.875 -23.109 1 86.12 339 ASN A O 1
ATOM 2758 N N . ASN A 1 340 ? 17 -22.109 -23.016 1 91.06 340 ASN A N 1
ATOM 2759 C CA . ASN A 1 340 ? 16.859 -21.938 -21.562 1 91.06 340 ASN A CA 1
ATOM 2760 C C . ASN A 1 340 ? 15.477 -21.391 -21.203 1 91.06 340 ASN A C 1
ATOM 2762 O O . ASN A 1 340 ? 14.938 -20.531 -21.906 1 91.06 340 ASN A O 1
ATOM 2766 N N . VAL A 1 341 ? 14.922 -22.016 -20.219 1 95.19 341 VAL A N 1
ATOM 2767 C CA . VAL A 1 341 ? 13.617 -21.609 -19.703 1 95.19 341 VAL A CA 1
ATOM 2768 C C . VAL A 1 341 ? 13.805 -20.531 -18.625 1 95.19 341 VAL A C 1
ATOM 2770 O O . VAL A 1 341 ? 14.594 -20.719 -17.688 1 95.19 341 VAL A O 1
ATOM 2773 N N . ILE A 1 342 ? 13.062 -19.438 -18.672 1 94.88 342 ILE A N 1
ATOM 2774 C CA . ILE A 1 342 ? 13.156 -18.344 -17.719 1 94.88 342 ILE A CA 1
ATOM 2775 C C . ILE A 1 342 ? 12.539 -18.781 -16.391 1 94.88 342 ILE A C 1
ATOM 2777 O O . ILE A 1 342 ? 13.109 -18.531 -15.32 1 94.88 342 ILE A O 1
ATOM 2781 N N . THR A 1 343 ? 11.422 -19.406 -16.438 1 98.31 343 THR A N 1
ATOM 2782 C CA . THR A 1 343 ? 10.75 -19.875 -15.234 1 98.31 343 THR A CA 1
ATOM 2783 C C . THR A 1 343 ? 11.008 -21.375 -15.023 1 98.31 343 THR A C 1
ATOM 2785 O O . THR A 1 343 ? 10.094 -22.188 -15.117 1 98.31 343 THR A O 1
ATOM 2788 N N . ASP A 1 344 ? 12.219 -21.703 -14.68 1 98 344 ASP A N 1
ATOM 2789 C CA . ASP A 1 344 ? 12.648 -23.094 -14.531 1 98 344 ASP A CA 1
ATOM 2790 C C . ASP A 1 344 ? 12.508 -23.562 -13.078 1 98 344 ASP A C 1
ATOM 2792 O O . ASP A 1 344 ? 11.922 -22.859 -12.25 1 98 344 ASP A O 1
ATOM 2796 N N . VAL A 1 345 ? 12.977 -24.75 -12.812 1 98.38 345 VAL A N 1
ATOM 2797 C CA . VAL A 1 345 ? 12.852 -25.406 -11.516 1 98.38 345 VAL A CA 1
ATOM 2798 C C . VAL A 1 345 ? 13.617 -24.609 -10.461 1 98.38 345 VAL A C 1
ATOM 2800 O O . VAL A 1 345 ? 13.148 -24.438 -9.336 1 98.38 345 VAL A O 1
ATOM 2803 N N . LEU A 1 346 ? 14.781 -24.078 -10.812 1 97.56 346 LEU A N 1
ATOM 2804 C CA . LEU A 1 346 ? 15.57 -23.281 -9.883 1 97.56 346 LEU A CA 1
ATOM 2805 C C . LEU A 1 346 ? 14.812 -22.016 -9.469 1 97.56 346 LEU A C 1
ATOM 2807 O O . LEU A 1 346 ? 14.797 -21.656 -8.289 1 97.56 346 LEU A O 1
ATOM 2811 N N . ASP A 1 347 ? 14.281 -21.375 -10.453 1 98.19 347 ASP A N 1
ATOM 2812 C CA . ASP A 1 347 ? 13.484 -20.172 -10.195 1 98.19 347 ASP A CA 1
ATOM 2813 C C . ASP A 1 347 ? 12.328 -20.484 -9.242 1 98.19 347 ASP A C 1
ATOM 2815 O O . ASP A 1 347 ? 12.117 -19.766 -8.266 1 98.19 347 ASP A O 1
ATOM 2819 N N . ALA A 1 348 ? 11.609 -21.531 -9.492 1 98.69 348 ALA A N 1
ATOM 2820 C CA . ALA A 1 348 ? 10.469 -21.938 -8.68 1 98.69 348 ALA A CA 1
ATOM 2821 C C . ALA A 1 348 ? 10.898 -22.297 -7.262 1 98.69 348 ALA A C 1
ATOM 2823 O O . ALA A 1 348 ? 10.188 -22.031 -6.293 1 98.69 348 ALA A O 1
ATOM 2824 N N . LYS A 1 349 ? 12.031 -22.953 -7.152 1 98.5 349 LYS A N 1
ATOM 2825 C CA . LYS A 1 349 ? 12.57 -23.328 -5.848 1 98.5 349 LYS A CA 1
ATOM 2826 C C . LYS A 1 349 ? 12.773 -22.109 -4.961 1 98.5 349 LYS A C 1
ATOM 2828 O O . LYS A 1 349 ? 12.445 -22.125 -3.773 1 98.5 349 LYS A O 1
ATOM 2833 N N . GLU A 1 350 ? 13.297 -21.031 -5.547 1 98.31 350 GLU A N 1
ATOM 2834 C CA . GLU A 1 350 ? 13.555 -19.812 -4.789 1 98.31 350 GLU A CA 1
ATOM 2835 C C . GLU A 1 350 ? 12.258 -19.156 -4.332 1 98.31 350 GLU A C 1
ATOM 2837 O O . GLU A 1 350 ? 12.211 -18.531 -3.27 1 98.31 350 GLU A O 1
ATOM 2842 N N . ASP A 1 351 ? 11.195 -19.328 -5.102 1 98.56 351 ASP A N 1
ATOM 2843 C CA . ASP A 1 351 ? 9.891 -18.859 -4.66 1 98.56 351 ASP A CA 1
ATOM 2844 C C . ASP A 1 351 ? 9.453 -19.547 -3.375 1 98.56 351 ASP A C 1
ATOM 2846 O O . ASP A 1 351 ? 8.969 -18.906 -2.443 1 98.56 351 ASP A O 1
ATOM 2850 N N . ILE A 1 352 ? 9.594 -20.859 -3.389 1 98.38 352 ILE A N 1
ATOM 2851 C CA . ILE A 1 352 ? 9.18 -21.672 -2.242 1 98.38 352 ILE A CA 1
ATOM 2852 C C . ILE A 1 352 ? 9.977 -21.25 -1.006 1 98.38 352 ILE A C 1
ATOM 2854 O O . ILE A 1 352 ? 9.406 -21.062 0.071 1 98.38 352 ILE A O 1
ATOM 2858 N N . LYS A 1 353 ? 11.281 -21.047 -1.185 1 97.94 353 LYS A N 1
ATOM 2859 C CA . LYS A 1 353 ? 12.141 -20.609 -0.085 1 97.94 353 LYS A CA 1
ATOM 2860 C C . LYS A 1 353 ? 11.656 -19.297 0.501 1 97.94 353 LYS A C 1
ATOM 2862 O O . LYS A 1 353 ? 11.547 -19.156 1.721 1 97.94 353 LYS A O 1
ATOM 2867 N N . LEU A 1 354 ? 11.398 -18.391 -0.358 1 98.31 354 LEU A N 1
ATOM 2868 C CA . LEU A 1 354 ? 11.008 -17.062 0.094 1 98.31 354 LEU A CA 1
ATOM 2869 C C . LEU A 1 354 ? 9.641 -17.094 0.77 1 98.31 354 LEU A C 1
ATOM 2871 O O . LEU A 1 354 ? 9.43 -16.438 1.795 1 98.31 354 LEU A O 1
ATOM 2875 N N . LEU A 1 355 ? 8.695 -17.859 0.223 1 98.75 355 LEU A N 1
ATOM 2876 C CA . LEU A 1 355 ? 7.367 -17.953 0.819 1 98.75 355 LEU A CA 1
ATOM 2877 C C . LEU A 1 355 ? 7.441 -18.594 2.203 1 98.75 355 LEU A C 1
ATOM 2879 O O . LEU A 1 355 ? 6.707 -18.203 3.111 1 98.75 355 LEU A O 1
ATOM 2883 N N . GLN A 1 356 ? 8.312 -19.578 2.34 1 98.56 356 GLN A N 1
ATOM 2884 C CA . GLN A 1 356 ? 8.531 -20.172 3.656 1 98.56 356 GLN A CA 1
ATOM 2885 C C . GLN A 1 356 ? 9.07 -19.141 4.641 1 98.56 356 GLN A C 1
ATOM 2887 O O . GLN A 1 356 ? 8.641 -19.094 5.797 1 98.56 356 GLN A O 1
ATOM 2892 N N . SER A 1 357 ? 9.992 -18.344 4.199 1 98.19 357 SER A N 1
ATOM 2893 C CA . SER A 1 357 ? 10.555 -17.297 5.043 1 98.19 357 SER A CA 1
ATOM 2894 C C . SER A 1 357 ? 9.492 -16.266 5.414 1 98.19 357 SER A C 1
ATOM 2896 O O . SER A 1 357 ? 9.477 -15.758 6.539 1 98.19 357 SER A O 1
ATOM 2898 N N . ILE A 1 358 ? 8.656 -15.945 4.48 1 98.5 358 ILE A N 1
ATOM 2899 C CA . ILE A 1 358 ? 7.566 -15 4.719 1 98.5 358 ILE A CA 1
ATOM 2900 C C . ILE A 1 358 ? 6.633 -15.555 5.797 1 98.5 358 ILE A C 1
ATOM 2902 O O . ILE A 1 358 ? 6.273 -14.836 6.734 1 98.5 358 ILE A O 1
ATOM 2906 N N . LEU A 1 359 ? 6.27 -16.812 5.676 1 98.5 359 LEU A N 1
ATOM 2907 C CA . LEU A 1 359 ? 5.43 -17.438 6.691 1 98.5 359 LEU A CA 1
ATOM 2908 C C . LEU A 1 359 ? 6.117 -17.406 8.055 1 98.5 359 LEU A C 1
ATOM 2910 O O . LEU A 1 359 ? 5.488 -17.078 9.062 1 98.5 359 LEU A O 1
ATOM 2914 N N . ALA A 1 360 ? 7.383 -17.781 8.07 1 97.94 360 ALA A N 1
ATOM 2915 C CA . ALA A 1 360 ? 8.141 -17.859 9.312 1 97.94 360 ALA A CA 1
ATOM 2916 C C . ALA A 1 360 ? 8.195 -16.5 10.008 1 97.94 360 ALA A C 1
ATOM 2918 O O . ALA A 1 360 ? 8.195 -16.422 11.242 1 97.94 360 ALA A O 1
ATOM 2919 N N . ALA A 1 361 ? 8.195 -15.453 9.234 1 96.94 361 ALA A N 1
ATOM 2920 C CA . ALA A 1 361 ? 8.305 -14.094 9.766 1 96.94 361 ALA A CA 1
ATOM 2921 C C . ALA A 1 361 ? 7.039 -13.703 10.523 1 96.94 361 ALA A C 1
ATOM 2923 O O . ALA A 1 361 ? 7.031 -12.719 11.258 1 96.94 361 ALA A O 1
ATOM 2924 N N . ASN A 1 362 ? 5.996 -14.438 10.375 1 96.69 362 ASN A N 1
ATOM 2925 C CA . ASN A 1 362 ? 4.797 -14.242 11.18 1 96.69 362 ASN A CA 1
ATOM 2926 C C . ASN A 1 362 ? 4.902 -14.945 12.531 1 96.69 362 ASN A C 1
ATOM 2928 O O . ASN A 1 362 ? 4.055 -14.75 13.406 1 96.69 362 ASN A O 1
ATOM 2932 N N . HIS A 1 363 ? 5.828 -15.797 12.75 1 95.56 363 HIS A N 1
ATOM 2933 C CA . HIS A 1 363 ? 6.117 -16.531 13.969 1 95.56 363 HIS A CA 1
ATOM 2934 C C . HIS A 1 363 ? 4.926 -17.406 14.383 1 95.56 363 HIS A C 1
ATOM 2936 O O . HIS A 1 363 ? 4.477 -17.328 15.531 1 95.56 363 HIS A O 1
ATOM 2942 N N . PRO A 1 364 ? 4.508 -18.203 13.477 1 96.38 364 PRO A N 1
ATOM 2943 C CA . PRO A 1 364 ? 3.381 -19.047 13.867 1 96.38 364 PRO A CA 1
ATOM 2944 C C . PRO A 1 364 ? 3.762 -20.094 14.914 1 96.38 364 PRO A C 1
ATOM 2946 O O . PRO A 1 364 ? 4.879 -20.625 14.891 1 96.38 364 PRO A O 1
ATOM 2949 N N . LYS A 1 365 ? 2.855 -20.422 15.82 1 95.38 365 LYS A N 1
ATOM 2950 C CA . LYS A 1 365 ? 3.088 -21.484 16.781 1 95.38 365 LYS A CA 1
ATOM 2951 C C . LYS A 1 365 ? 3.197 -22.844 16.078 1 95.38 365 LYS A C 1
ATOM 2953 O O . LYS A 1 365 ? 2.373 -23.172 15.227 1 95.38 365 LYS A O 1
ATOM 2958 N N . GLY A 1 366 ? 4.254 -23.5 16.391 1 96.69 366 GLY A N 1
ATOM 2959 C CA . GLY A 1 366 ? 4.406 -24.844 15.844 1 96.69 366 GLY A CA 1
ATOM 2960 C C . GLY A 1 366 ? 5.266 -24.875 14.594 1 96.69 366 GLY A C 1
ATOM 2961 O O . GLY A 1 366 ? 5.379 -25.906 13.945 1 96.69 366 GLY A O 1
ATOM 2962 N N . LEU A 1 367 ? 5.879 -23.719 14.305 1 97.19 367 LEU A N 1
ATOM 2963 C CA . LEU A 1 367 ? 6.75 -23.656 13.141 1 97.19 367 LEU A CA 1
ATOM 2964 C C . LEU A 1 367 ? 7.836 -24.719 13.211 1 97.19 367 LEU A C 1
ATOM 2966 O O . LEU A 1 367 ? 8.414 -24.953 14.281 1 97.19 367 LEU A O 1
ATOM 2970 N N . GLY A 1 368 ? 8.109 -25.344 12.148 1 97.56 368 GLY A N 1
ATOM 2971 C CA . GLY A 1 368 ? 9.086 -26.406 12 1 97.56 368 GLY A CA 1
ATOM 2972 C C . GLY A 1 368 ? 9.359 -26.766 10.555 1 97.56 368 GLY A C 1
ATOM 2973 O O . GLY A 1 368 ? 9.375 -25.906 9.688 1 97.56 368 GLY A O 1
ATOM 2974 N N . GLY A 1 369 ? 9.711 -28.062 10.305 1 96.81 369 GLY A N 1
ATOM 2975 C CA . GLY A 1 369 ? 9.977 -28.484 8.945 1 96.81 369 GLY A CA 1
ATOM 2976 C C . GLY A 1 369 ? 11.273 -27.922 8.383 1 96.81 369 GLY A C 1
ATOM 2977 O O . GLY A 1 369 ? 12.164 -27.531 9.133 1 96.81 369 GLY A O 1
ATOM 2978 N N . GLU A 1 370 ? 11.352 -27.906 7.066 1 97.12 370 GLU A N 1
ATOM 2979 C CA . GLU A 1 370 ? 12.602 -27.5 6.434 1 97.12 370 GLU A CA 1
ATOM 2980 C C . GLU A 1 370 ? 12.844 -26 6.605 1 97.12 370 GLU A C 1
ATOM 2982 O O . GLU A 1 370 ? 13.992 -25.547 6.625 1 97.12 370 GLU A O 1
ATOM 2987 N N . VAL A 1 371 ? 11.773 -25.234 6.812 1 95.75 371 VAL A N 1
ATOM 2988 C CA . VAL A 1 371 ? 11.938 -23.797 6.961 1 95.75 371 VAL A CA 1
ATOM 2989 C C . VAL A 1 371 ? 12.695 -23.484 8.25 1 95.75 371 VAL A C 1
ATOM 2991 O O . VAL A 1 371 ? 13.625 -22.672 8.258 1 95.75 371 VAL A O 1
ATOM 2994 N N . LEU A 1 372 ? 12.281 -24.094 9.305 1 94 372 LEU A N 1
ATOM 2995 C CA . LEU A 1 372 ? 12.969 -23.859 10.57 1 94 372 LEU A CA 1
ATOM 2996 C C . LEU A 1 372 ? 14.422 -24.328 10.492 1 94 372 LEU A C 1
ATOM 2998 O O . LEU A 1 372 ? 15.32 -23.656 11.016 1 94 372 LEU A O 1
ATOM 3002 N N . GLN A 1 373 ? 14.633 -25.422 9.859 1 93.31 373 GLN A N 1
ATOM 3003 C CA . GLN A 1 373 ? 15.984 -25.938 9.703 1 93.31 373 GLN A CA 1
ATOM 3004 C C . GLN A 1 373 ? 16.875 -24.938 8.945 1 93.31 373 GLN A C 1
ATOM 3006 O O . GLN A 1 373 ? 18.031 -24.734 9.312 1 93.31 373 GLN A O 1
ATOM 3011 N N . ARG A 1 374 ? 16.344 -24.391 7.949 1 91.31 374 ARG A N 1
ATOM 3012 C CA . ARG A 1 374 ? 17.109 -23.438 7.152 1 91.31 374 ARG A CA 1
ATOM 3013 C C . ARG A 1 374 ? 17.375 -22.156 7.949 1 91.31 374 ARG A C 1
ATOM 3015 O O . ARG A 1 374 ? 18.469 -21.578 7.836 1 91.31 374 ARG A O 1
ATOM 3022 N N . LEU A 1 375 ? 16.406 -21.719 8.711 1 89.06 375 LEU A N 1
ATOM 3023 C CA . LEU A 1 375 ? 16.562 -20.5 9.5 1 89.06 375 LEU A CA 1
ATOM 3024 C C . LEU A 1 375 ? 17.625 -20.688 10.57 1 89.06 375 LEU A C 1
ATOM 3026 O O . LEU A 1 375 ? 18.406 -19.766 10.844 1 89.06 375 LEU A O 1
ATOM 3030 N N . ILE A 1 376 ? 17.672 -21.828 11.156 1 87.19 376 ILE A N 1
ATOM 3031 C CA . ILE A 1 376 ? 18.672 -22.125 12.188 1 87.19 376 ILE A CA 1
ATOM 3032 C C . ILE A 1 376 ? 20.062 -22.172 11.562 1 87.19 376 ILE A C 1
ATOM 3034 O O . ILE A 1 376 ? 21.016 -21.641 12.141 1 87.19 376 ILE A O 1
ATOM 3038 N N . THR A 1 377 ? 20.125 -22.688 10.422 1 85.56 377 THR A N 1
ATOM 3039 C CA . THR A 1 377 ? 21.422 -22.812 9.742 1 85.56 377 THR A CA 1
ATOM 3040 C C . THR A 1 377 ? 21.922 -21.453 9.281 1 85.56 377 THR A C 1
ATOM 3042 O O . THR A 1 377 ? 23.109 -21.172 9.312 1 85.56 377 THR A O 1
ATOM 3045 N N . SER A 1 378 ? 21.031 -20.672 8.828 1 79.88 378 SER A N 1
ATOM 3046 C CA . SER A 1 378 ? 21.406 -19.328 8.359 1 79.88 378 SER A CA 1
ATOM 3047 C C . SER A 1 378 ? 21.891 -18.453 9.516 1 79.88 378 SER A C 1
ATOM 3049 O O . SER A 1 378 ? 22.781 -17.625 9.336 1 79.88 378 SER A O 1
ATOM 3051 N N . LYS A 1 379 ? 21.328 -18.484 10.703 1 71 379 LYS A N 1
ATOM 3052 C CA . LYS A 1 379 ? 21.719 -17.688 11.867 1 71 379 LYS A CA 1
ATOM 3053 C C . LYS A 1 379 ? 23.094 -18.094 12.383 1 71 379 LYS A C 1
ATOM 3055 O O . LYS A 1 379 ? 23.812 -17.266 12.945 1 71 379 LYS A O 1
ATOM 3060 N N . LYS A 1 380 ? 23.516 -19.297 12.289 1 63.91 380 LYS A N 1
ATOM 3061 C CA . LYS A 1 380 ? 24.828 -19.766 12.742 1 63.91 380 LYS A CA 1
ATOM 3062 C C . LYS A 1 380 ? 25.938 -19.203 11.875 1 63.91 380 LYS A C 1
ATOM 3064 O O . LYS A 1 380 ? 27.078 -19.078 12.336 1 63.91 380 LYS A O 1
ATOM 3069 N N . HIS A 1 381 ? 25.578 -18.828 10.688 1 55.53 381 HIS A N 1
ATOM 3070 C CA . HIS A 1 381 ? 26.594 -18.297 9.781 1 55.53 381 HIS A CA 1
ATOM 3071 C C . HIS A 1 381 ? 26.672 -16.781 9.859 1 55.53 381 HIS A C 1
ATOM 3073 O O . HIS A 1 381 ? 27.531 -16.172 9.211 1 55.53 381 HIS A O 1
ATOM 3079 N N . GLU A 1 382 ? 25.781 -16.109 10.398 1 51.72 382 GLU A N 1
ATOM 3080 C CA . GLU A 1 382 ? 25.828 -14.664 10.602 1 51.72 382 GLU A CA 1
ATOM 3081 C C . GLU A 1 382 ? 26.531 -14.32 11.914 1 51.72 382 GLU A C 1
ATOM 3083 O O . GLU A 1 382 ? 26.391 -15.031 12.906 1 51.72 382 GLU A O 1
ATOM 3088 N N . MET B 1 1 ? -30 43.156 8.422 1 40.19 1 MET B N 1
ATOM 3089 C CA . MET B 1 1 ? -29.438 41.812 8.594 1 40.19 1 MET B CA 1
ATOM 3090 C C . MET B 1 1 ? -28.578 41.75 9.844 1 40.19 1 MET B C 1
ATOM 3092 O O . MET B 1 1 ? -27.891 42.719 10.195 1 40.19 1 MET B O 1
ATOM 3096 N N . PRO B 1 2 ? -28.953 40.969 10.812 1 50 2 PRO B N 1
ATOM 3097 C CA . PRO B 1 2 ? -28.203 41.094 12.055 1 50 2 PRO B CA 1
ATOM 3098 C C . PRO B 1 2 ? -26.703 41.281 11.82 1 50 2 PRO B C 1
ATOM 3100 O O . PRO B 1 2 ? -26.156 40.75 10.844 1 50 2 PRO B O 1
ATOM 3103 N N . GLU B 1 3 ? -26.078 42.375 12.109 1 61.41 3 GLU B N 1
ATOM 3104 C CA . GLU B 1 3 ? -24.703 42.781 11.859 1 61.41 3 GLU B CA 1
ATOM 3105 C C . GLU B 1 3 ? -23.734 41.656 12.219 1 61.41 3 GLU B C 1
ATOM 3107 O O . GLU B 1 3 ? -23.766 41.125 13.336 1 61.41 3 GLU B O 1
ATOM 3112 N N . THR B 1 4 ? -23.219 40.781 11.258 1 78.94 4 THR B N 1
ATOM 3113 C CA . THR B 1 4 ? -22.25 39.719 11.43 1 78.94 4 THR B CA 1
ATOM 3114 C C . THR B 1 4 ? -21.016 40.219 12.188 1 78.94 4 THR B C 1
ATOM 3116 O O . THR B 1 4 ? -20.469 41.25 11.875 1 78.94 4 THR B O 1
ATOM 3119 N N . TYR B 1 5 ? -20.812 39.719 13.398 1 91.88 5 TYR B N 1
ATOM 3120 C CA . TYR B 1 5 ? -19.656 40.062 14.203 1 91.88 5 TYR B CA 1
ATOM 3121 C C . TYR B 1 5 ? -18.359 39.688 13.484 1 91.88 5 TYR B C 1
ATOM 3123 O O . TYR B 1 5 ? -18.188 38.562 13.07 1 91.88 5 TYR B O 1
ATOM 3131 N N . CYS B 1 6 ? -17.531 40.688 13.219 1 97 6 CYS B N 1
ATOM 3132 C CA . CYS B 1 6 ? -16.25 40.469 12.57 1 97 6 CYS B CA 1
ATOM 3133 C C . CYS B 1 6 ? -15.148 40.219 13.602 1 97 6 CYS B C 1
ATOM 3135 O O . CYS B 1 6 ? -14.883 41.094 14.438 1 97 6 CYS B O 1
ATOM 3137 N N . ILE B 1 7 ? -14.492 39.094 13.57 1 98.25 7 ILE B N 1
ATOM 3138 C CA . ILE B 1 7 ? -13.438 38.75 14.516 1 98.25 7 ILE B CA 1
ATOM 3139 C C . ILE B 1 7 ? -12.141 39.469 14.117 1 98.25 7 ILE B C 1
ATOM 3141 O O . ILE B 1 7 ? -11.656 39.281 13 1 98.25 7 ILE B O 1
ATOM 3145 N N . LYS B 1 8 ? -11.633 40.281 14.953 1 98.5 8 LYS B N 1
ATOM 3146 C CA . LYS B 1 8 ? -10.32 40.875 14.727 1 98.5 8 LYS B CA 1
ATOM 3147 C C . LYS B 1 8 ? -9.203 39.875 15.016 1 98.5 8 LYS B C 1
ATOM 3149 O O . LYS B 1 8 ? -9 39.5 16.156 1 98.5 8 LYS B O 1
ATOM 3154 N N . VAL B 1 9 ? -8.438 39.594 13.953 1 98.62 9 VAL B N 1
ATOM 3155 C CA . VAL B 1 9 ? -7.461 38.5 14.109 1 98.62 9 VAL B CA 1
ATOM 3156 C C . VAL B 1 9 ? -6.043 39.094 14.023 1 98.62 9 VAL B C 1
ATOM 3158 O O . VAL B 1 9 ? -5.801 40.062 13.305 1 98.62 9 VAL B O 1
ATOM 3161 N N . GLY B 1 10 ? -5.172 38.531 14.828 1 98.81 10 GLY B N 1
ATOM 3162 C CA . GLY B 1 10 ? -3.734 38.688 14.688 1 98.81 10 GLY B CA 1
ATOM 3163 C C . GLY B 1 10 ? -3.043 37.438 14.18 1 98.81 10 GLY B C 1
ATOM 3164 O O . GLY B 1 10 ? -3.361 36.312 14.617 1 98.81 10 GLY B O 1
ATOM 3165 N N . VAL B 1 11 ? -2.137 37.594 13.25 1 98.88 11 VAL B N 1
ATOM 3166 C CA . VAL B 1 11 ? -1.412 36.469 12.688 1 98.88 11 VAL B CA 1
ATOM 3167 C C . VAL B 1 11 ? 0.045 36.5 13.148 1 98.88 11 VAL B C 1
ATOM 3169 O O . VAL B 1 11 ? 0.744 37.5 12.922 1 98.88 11 VAL B O 1
ATOM 3172 N N . VAL B 1 12 ? 0.469 35.469 13.867 1 98.75 12 VAL B N 1
ATOM 3173 C CA . VAL B 1 12 ? 1.88 35.344 14.211 1 98.75 12 VAL B CA 1
ATOM 3174 C C . VAL B 1 12 ? 2.523 34.25 13.367 1 98.75 12 VAL B C 1
ATOM 3176 O O . VAL B 1 12 ? 2.068 33.094 13.375 1 98.75 12 VAL B O 1
ATOM 3179 N N . GLY B 1 13 ? 3.633 34.531 12.727 1 98.06 13 GLY B N 1
ATOM 3180 C CA . GLY B 1 13 ? 4.223 33.656 11.711 1 98.06 13 GLY B CA 1
ATOM 3181 C C . GLY B 1 13 ? 3.688 33.938 10.32 1 98.06 13 GLY B C 1
ATOM 3182 O O . GLY B 1 13 ? 2.592 33.5 9.969 1 98.06 13 GLY B O 1
ATOM 3183 N N . CYS B 1 14 ? 4.48 34.625 9.5 1 98.31 14 CYS B N 1
ATOM 3184 C CA . CYS B 1 14 ? 4.051 35 8.164 1 98.31 14 CYS B CA 1
ATOM 3185 C C . CYS B 1 14 ? 4.75 34.156 7.102 1 98.31 14 CYS B C 1
ATOM 3187 O O . CYS B 1 14 ? 5.059 34.656 6.016 1 98.31 14 CYS B O 1
ATOM 3189 N N . GLY B 1 15 ? 5.004 32.906 7.449 1 96.5 15 GLY B N 1
ATOM 3190 C CA . GLY B 1 15 ? 5.73 32 6.566 1 96.5 15 GLY B CA 1
ATOM 3191 C C . GLY B 1 15 ? 4.91 31.547 5.383 1 96.5 15 GLY B C 1
ATOM 3192 O O . GLY B 1 15 ? 3.943 32.188 4.992 1 96.5 15 GLY B O 1
ATOM 3193 N N . ALA B 1 16 ? 5.281 30.406 4.754 1 96.5 16 ALA B N 1
ATOM 3194 C CA . ALA B 1 16 ? 4.777 29.953 3.463 1 96.5 16 ALA B CA 1
ATOM 3195 C C . ALA B 1 16 ? 3.277 29.688 3.521 1 96.5 16 ALA B C 1
ATOM 3197 O O . ALA B 1 16 ? 2.518 30.188 2.695 1 96.5 16 ALA B O 1
ATOM 3198 N N . ILE B 1 17 ? 2.832 28.906 4.52 1 97.12 17 ILE B N 1
ATOM 3199 C CA . ILE B 1 17 ? 1.427 28.516 4.562 1 97.12 17 ILE B CA 1
ATOM 3200 C C . ILE B 1 17 ? 0.562 29.734 4.859 1 97.12 17 ILE B C 1
ATOM 3202 O O . ILE B 1 17 ? -0.569 29.828 4.379 1 97.12 17 ILE B O 1
ATOM 3206 N N . ALA B 1 18 ? 1.057 30.672 5.672 1 98.38 18 ALA B N 1
ATOM 3207 C CA . ALA B 1 18 ? 0.35 31.922 5.906 1 98.38 18 ALA B CA 1
ATOM 3208 C C . ALA B 1 18 ? 0.152 32.688 4.602 1 98.38 18 ALA B C 1
ATOM 3210 O O . ALA B 1 18 ? -0.955 33.156 4.309 1 98.38 18 ALA B O 1
ATOM 3211 N N . GLN B 1 19 ? 1.262 32.781 3.863 1 98.25 19 GLN B N 1
ATOM 3212 C CA . GLN B 1 19 ? 1.257 33.562 2.623 1 98.25 19 GLN B CA 1
ATOM 3213 C C . GLN B 1 19 ? 0.39 32.875 1.562 1 98.25 19 GLN B C 1
ATOM 3215 O O . GLN B 1 19 ? -0.302 33.562 0.799 1 98.25 19 GLN B O 1
ATOM 3220 N N . ILE B 1 20 ? 0.42 31.547 1.521 1 98 20 ILE B N 1
ATOM 3221 C CA . ILE B 1 20 ? -0.228 30.828 0.439 1 98 20 ILE B CA 1
ATOM 3222 C C . ILE B 1 20 ? -1.715 30.656 0.745 1 98 20 ILE B C 1
ATOM 3224 O O . ILE B 1 20 ? -2.559 30.797 -0.144 1 98 20 ILE B O 1
ATOM 3228 N N . MET B 1 21 ? -2.039 30.375 2.033 1 98.25 21 MET B N 1
ATOM 3229 C CA . MET B 1 21 ? -3.402 29.922 2.299 1 98.25 21 MET B CA 1
ATOM 3230 C C . MET B 1 21 ? -4.109 30.875 3.26 1 98.25 21 MET B C 1
ATOM 3232 O O . MET B 1 21 ? -5.211 31.344 2.973 1 98.25 21 MET B O 1
ATOM 3236 N N . HIS B 1 22 ? -3.516 31.266 4.355 1 98.62 22 HIS B N 1
ATOM 3237 C CA . HIS B 1 22 ? -4.27 31.875 5.438 1 98.62 22 HIS B CA 1
ATOM 3238 C C . HIS B 1 22 ? -4.547 33.344 5.152 1 98.62 22 HIS B C 1
ATOM 3240 O O . HIS B 1 22 ? -5.695 33.781 5.211 1 98.62 22 HIS B O 1
ATOM 3246 N N . PHE B 1 23 ? -3.516 34.125 4.742 1 98.56 23 PHE B N 1
ATOM 3247 C CA . PHE B 1 23 ? -3.744 35.531 4.457 1 98.56 23 PHE B CA 1
ATOM 3248 C C . PHE B 1 23 ? -4.758 35.719 3.33 1 98.56 23 PHE B C 1
ATOM 3250 O O . PHE B 1 23 ? -5.734 36.438 3.471 1 98.56 23 PHE B O 1
ATOM 3257 N N . PRO B 1 24 ? -4.59 34.969 2.197 1 97.88 24 PRO B N 1
ATOM 3258 C CA . PRO B 1 24 ? -5.562 35.125 1.113 1 97.88 24 PRO B CA 1
ATOM 3259 C C . PRO B 1 24 ? -6.98 34.75 1.538 1 97.88 24 PRO B C 1
ATOM 3261 O O . PRO B 1 24 ? -7.934 35.469 1.201 1 97.88 24 PRO B O 1
ATOM 3264 N N . HIS B 1 25 ? -7.152 33.688 2.295 1 98.06 25 HIS B N 1
ATOM 3265 C CA . HIS B 1 25 ? -8.492 33.25 2.66 1 98.06 25 HIS B CA 1
ATOM 3266 C C . HIS B 1 25 ? -9.117 34.156 3.711 1 98.06 25 HIS B C 1
ATOM 3268 O O . HIS B 1 25 ? -10.328 34.375 3.701 1 98.06 25 HIS B O 1
ATOM 3274 N N . LEU B 1 26 ? -8.305 34.688 4.641 1 98.38 26 LEU B N 1
ATOM 3275 C CA . LEU B 1 26 ? -8.812 35.656 5.598 1 98.38 26 LEU B CA 1
ATOM 3276 C C . LEU B 1 26 ? -9.312 36.906 4.879 1 98.38 26 LEU B C 1
ATOM 3278 O O . LEU B 1 26 ? -10.352 37.469 5.254 1 98.38 26 LEU B O 1
ATOM 3282 N N . LYS B 1 27 ? -8.586 37.312 3.869 1 97.75 27 LYS B N 1
ATOM 3283 C CA . LYS B 1 27 ? -9 38.469 3.078 1 97.75 27 LYS B CA 1
ATOM 3284 C C . LYS B 1 27 ? -10.297 38.188 2.332 1 97.75 27 LYS B C 1
ATOM 3286 O O . LYS B 1 27 ? -11.172 39.031 2.238 1 97.75 27 LYS B O 1
ATOM 3291 N N . GLU B 1 28 ? -10.398 37 1.82 1 96.81 28 GLU B N 1
ATOM 3292 C CA . GLU B 1 28 ? -11.609 36.594 1.107 1 96.81 28 GLU B CA 1
ATOM 3293 C C . GLU B 1 28 ? -12.812 36.562 2.041 1 96.81 28 GLU B C 1
ATOM 3295 O O . GLU B 1 28 ? -13.938 36.844 1.617 1 96.81 28 GLU B O 1
ATOM 3300 N N . LEU B 1 29 ? -12.555 36.219 3.258 1 97.94 29 LEU B N 1
ATOM 3301 C CA . LEU B 1 29 ? -13.609 36.125 4.262 1 97.94 29 LEU B CA 1
ATOM 3302 C C . LEU B 1 29 ? -13.664 37.406 5.109 1 97.94 29 LEU B C 1
ATOM 3304 O O . LEU B 1 29 ? -13.812 37.312 6.328 1 97.94 29 LEU B O 1
ATOM 3308 N N . ASN B 1 30 ? -13.555 38.5 4.492 1 96.38 30 ASN B N 1
ATOM 3309 C CA . ASN B 1 30 ? -13.406 39.781 5.168 1 96.38 30 ASN B CA 1
ATOM 3310 C C . ASN B 1 30 ? -14.688 40.188 5.906 1 96.38 30 ASN B C 1
ATOM 3312 O O . ASN B 1 30 ? -14.664 41.062 6.762 1 96.38 30 ASN B O 1
ATOM 3316 N N . GLU B 1 31 ? -15.812 39.562 5.633 1 97 31 GLU B N 1
ATOM 3317 C CA . GLU B 1 31 ? -17.031 39.812 6.406 1 97 31 GLU B CA 1
ATOM 3318 C C . GLU B 1 31 ? -16.953 39.125 7.77 1 97 31 GLU B C 1
ATOM 3320 O O . GLU B 1 31 ? -17.625 39.531 8.711 1 97 31 GLU B O 1
ATOM 3325 N N . LEU B 1 32 ? -16.125 38.094 7.875 1 98 32 LEU B N 1
ATOM 3326 C CA . LEU B 1 32 ? -16.047 37.312 9.094 1 98 32 LEU B CA 1
ATOM 3327 C C . LEU B 1 32 ? -14.805 37.688 9.906 1 98 32 LEU B C 1
ATOM 3329 O O . LEU B 1 32 ? -14.82 37.594 11.133 1 98 32 LEU B O 1
ATOM 3333 N N . PHE B 1 33 ? -13.766 38.094 9.148 1 98.44 33 PHE B N 1
ATOM 3334 C CA . PHE B 1 33 ? -12.484 38.312 9.805 1 98.44 33 PHE B CA 1
ATOM 3335 C C . PHE B 1 33 ? -11.891 39.656 9.367 1 98.44 33 PHE B C 1
ATOM 3337 O O . PHE B 1 33 ? -12.039 40.062 8.211 1 98.44 33 PHE B O 1
ATOM 3344 N N . GLU B 1 34 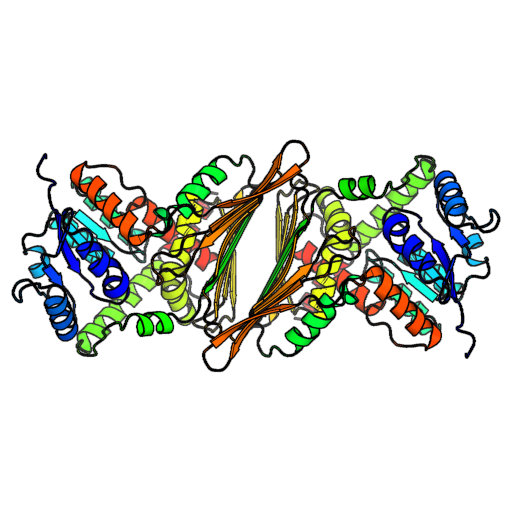? -11.227 40.281 10.266 1 98.12 34 GLU B N 1
ATOM 3345 C CA . GLU B 1 34 ? -10.375 41.438 9.984 1 98.12 34 GLU B CA 1
ATOM 3346 C C . GLU B 1 34 ? -8.953 41.188 10.469 1 98.12 34 GLU B C 1
ATOM 3348 O O . GLU B 1 34 ? -8.727 40.969 11.656 1 98.12 34 GLU B O 1
ATOM 3353 N N . ILE B 1 35 ? -8.016 41.188 9.547 1 98.56 35 ILE B N 1
ATOM 3354 C CA . ILE B 1 35 ? -6.617 41.094 9.961 1 98.56 35 ILE B CA 1
ATOM 3355 C C . ILE B 1 35 ? -6.191 42.438 10.602 1 98.56 35 ILE B C 1
ATOM 3357 O O . ILE B 1 35 ? -5.953 43.406 9.898 1 98.56 35 ILE B O 1
ATOM 3361 N N . LYS B 1 36 ? -6.031 42.406 11.844 1 98.25 36 LYS B N 1
ATOM 3362 C CA . LYS B 1 36 ? -5.77 43.625 12.586 1 98.25 36 LYS B CA 1
ATOM 3363 C C . LYS B 1 36 ? -4.277 43.812 12.836 1 98.25 36 LYS B C 1
ATOM 3365 O O . LYS B 1 36 ? -3.771 44.938 12.812 1 98.25 36 LYS B O 1
ATOM 3370 N N . ALA B 1 37 ? -3.623 42.719 13.086 1 98.75 37 ALA B N 1
ATOM 3371 C CA . ALA B 1 37 ? -2.211 42.781 13.453 1 98.75 37 ALA B CA 1
ATOM 3372 C C . ALA B 1 37 ? -1.445 41.562 12.922 1 98.75 37 ALA B C 1
ATOM 3374 O O . ALA B 1 37 ? -2.025 40.5 12.719 1 98.75 37 ALA B O 1
ATOM 3375 N N . ILE B 1 38 ? -0.162 41.75 12.68 1 98.81 38 ILE B N 1
ATOM 3376 C CA . ILE B 1 38 ? 0.722 40.656 12.289 1 98.81 38 ILE B CA 1
ATOM 3377 C C . ILE B 1 38 ? 1.998 40.719 13.133 1 98.81 38 ILE B C 1
ATOM 3379 O O . ILE B 1 38 ? 2.395 41.781 13.609 1 98.81 38 ILE B O 1
ATOM 3383 N N . CYS B 1 39 ? 2.537 39.594 13.32 1 98.62 39 CYS B N 1
ATOM 3384 C CA . CYS B 1 39 ? 3.758 39.438 14.102 1 98.62 39 CYS B CA 1
ATOM 3385 C C . CYS B 1 39 ? 4.707 38.438 13.453 1 98.62 39 CYS B C 1
ATOM 3387 O O . CYS B 1 39 ? 4.289 37.375 13.023 1 98.62 39 CYS B O 1
ATOM 3389 N N . ASP B 1 40 ? 5.953 38.781 13.25 1 97.31 40 ASP B N 1
ATOM 3390 C CA . ASP B 1 40 ? 7.004 37.938 12.711 1 97.31 40 ASP B CA 1
ATOM 3391 C C . ASP B 1 40 ? 8.383 38.406 13.164 1 97.31 40 ASP B C 1
ATOM 3393 O O . ASP B 1 40 ? 8.57 39.562 13.469 1 97.31 40 ASP B O 1
ATOM 3397 N N . ILE B 1 41 ? 9.281 37.469 13.156 1 94.62 41 ILE B N 1
ATOM 3398 C CA . ILE B 1 41 ? 10.633 37.781 13.602 1 94.62 41 ILE B CA 1
ATOM 3399 C C . ILE B 1 41 ? 11.359 38.531 12.492 1 94.62 41 ILE B C 1
ATOM 3401 O O . ILE B 1 41 ? 12.344 39.25 12.758 1 94.62 41 ILE B O 1
ATOM 3405 N N . SER B 1 42 ? 10.953 38.406 11.273 1 96 42 SER B N 1
ATOM 3406 C CA . SER B 1 42 ? 11.547 39.094 10.125 1 96 42 SER B CA 1
ATOM 3407 C C . SER B 1 42 ? 10.859 40.438 9.875 1 96 42 SER B C 1
ATOM 3409 O O . SER B 1 42 ? 9.734 40.469 9.383 1 96 42 SER B O 1
ATOM 3411 N N . SER B 1 43 ? 11.578 41.531 10.109 1 95.56 43 SER B N 1
ATOM 3412 C CA . SER B 1 43 ? 11.023 42.875 9.883 1 95.56 43 SER B CA 1
ATOM 3413 C C . SER B 1 43 ? 10.727 43.094 8.406 1 95.56 43 SER B C 1
ATOM 3415 O O . SER B 1 43 ? 9.734 43.719 8.062 1 95.56 43 SER B O 1
ATOM 3417 N N . SER B 1 44 ? 11.617 42.562 7.574 1 97.5 44 SER B N 1
ATOM 3418 C CA . SER B 1 44 ? 11.43 42.719 6.137 1 97.5 44 SER B CA 1
ATOM 3419 C C . SER B 1 44 ? 10.164 42.031 5.664 1 97.5 44 SER B C 1
ATOM 3421 O O . SER B 1 44 ? 9.391 42.594 4.883 1 97.5 44 SER B O 1
ATOM 3423 N N . LEU B 1 45 ? 10 40.844 6.16 1 97.62 45 LEU B N 1
ATOM 3424 C CA . LEU B 1 45 ? 8.805 40.094 5.793 1 97.62 45 LEU B CA 1
ATOM 3425 C C . LEU B 1 45 ? 7.547 40.781 6.312 1 97.62 45 LEU B C 1
ATOM 3427 O O . LEU B 1 45 ? 6.555 40.875 5.594 1 97.62 45 LEU B O 1
ATOM 3431 N N . LEU B 1 46 ? 7.602 41.281 7.535 1 97.12 46 LEU B N 1
ATOM 3432 C CA . LEU B 1 46 ? 6.484 42 8.156 1 97.12 46 LEU B CA 1
ATOM 3433 C C . LEU B 1 46 ? 6.062 43.188 7.32 1 97.12 46 LEU B C 1
ATOM 3435 O O . LEU B 1 46 ? 4.867 43.438 7.121 1 97.12 46 LEU B O 1
ATOM 3439 N N . ASN B 1 47 ? 7.078 43.875 6.938 1 97.44 47 ASN B N 1
ATOM 3440 C CA . ASN B 1 47 ? 6.805 45.094 6.164 1 97.44 47 ASN B CA 1
ATOM 3441 C C . ASN B 1 47 ? 6.156 44.75 4.82 1 97.44 47 ASN B C 1
ATOM 3443 O O . ASN B 1 47 ? 5.203 45.406 4.406 1 97.44 47 ASN B O 1
ATOM 3447 N N . LYS B 1 48 ? 6.688 43.75 4.16 1 98.06 48 LYS B N 1
ATOM 3448 C CA . LYS B 1 48 ? 6.156 43.375 2.855 1 98.06 48 LYS B CA 1
ATOM 3449 C C . LYS B 1 48 ? 4.727 42.844 2.977 1 98.06 48 LYS B C 1
ATOM 3451 O O . LYS B 1 48 ? 3.852 43.219 2.199 1 98.06 48 LYS B O 1
ATOM 3456 N N . ILE B 1 49 ? 4.484 42 3.977 1 98.38 49 ILE B N 1
ATOM 3457 C CA . ILE B 1 49 ? 3.162 41.406 4.188 1 98.38 49 ILE B CA 1
ATOM 3458 C C . ILE B 1 49 ? 2.195 42.5 4.66 1 98.38 49 ILE B C 1
ATOM 3460 O O . ILE B 1 49 ? 1.044 42.562 4.223 1 98.38 49 ILE B O 1
ATOM 3464 N N . GLY B 1 50 ? 2.676 43.312 5.574 1 98.25 50 GLY B N 1
ATOM 3465 C CA . GLY B 1 50 ? 1.857 44.406 6.051 1 98.25 50 GLY B CA 1
ATOM 3466 C C . GLY B 1 50 ? 1.371 45.312 4.938 1 98.25 50 GLY B C 1
ATOM 3467 O O . GLY B 1 50 ? 0.196 45.688 4.902 1 98.25 50 GLY B O 1
ATOM 3468 N N . LYS B 1 51 ? 2.275 45.656 4.059 1 97.94 51 LYS B N 1
ATOM 3469 C CA . LYS B 1 51 ? 1.905 46.5 2.918 1 97.94 51 LYS B CA 1
ATOM 3470 C C . LYS B 1 51 ? 0.906 45.781 2.014 1 97.94 51 LYS B C 1
ATOM 3472 O O . LYS B 1 51 ? -0.08 46.375 1.574 1 97.94 51 LYS B O 1
ATOM 3477 N N . LYS B 1 52 ? 1.168 44.562 1.766 1 97.62 52 LYS B N 1
ATOM 3478 C CA . LYS B 1 52 ? 0.338 43.75 0.86 1 97.62 52 LYS B CA 1
ATOM 3479 C C . LYS B 1 52 ? -1.096 43.656 1.373 1 97.62 52 LYS B C 1
ATOM 3481 O O . LYS B 1 52 ? -2.043 43.656 0.585 1 97.62 52 LYS B O 1
ATOM 3486 N N . TYR B 1 53 ? -1.273 43.594 2.705 1 97.94 53 TYR B N 1
ATOM 3487 C CA . TYR B 1 53 ? -2.602 43.344 3.26 1 97.94 53 TYR B CA 1
ATOM 3488 C C . TYR B 1 53 ? -3.105 44.594 4.008 1 97.94 53 TYR B C 1
ATOM 3490 O O . TYR B 1 53 ? -4.066 44.5 4.777 1 97.94 53 TYR B O 1
ATOM 3498 N N . ASN B 1 54 ? -2.453 45.688 3.861 1 97.06 54 ASN B N 1
ATOM 3499 C CA . ASN B 1 54 ? -2.85 47 4.355 1 97.06 54 ASN B CA 1
ATOM 3500 C C . ASN B 1 54 ? -2.975 47.031 5.879 1 97.06 54 ASN B C 1
ATOM 3502 O O . ASN B 1 54 ? -3.988 47.469 6.418 1 97.06 54 ASN B O 1
ATOM 3506 N N . ILE B 1 55 ? -1.993 46.469 6.492 1 97.88 55 ILE B N 1
ATOM 3507 C CA . ILE B 1 55 ? -1.884 46.531 7.945 1 97.88 55 ILE B CA 1
ATOM 3508 C C . ILE B 1 55 ? -0.977 47.688 8.344 1 97.88 55 ILE B C 1
ATOM 3510 O O . ILE B 1 55 ? 0.174 47.75 7.906 1 97.88 55 ILE B O 1
ATOM 3514 N N . ASP B 1 56 ? -1.466 48.562 9.164 1 96.94 56 ASP B N 1
ATOM 3515 C CA . ASP B 1 56 ? -0.718 49.75 9.578 1 96.94 56 ASP B CA 1
ATOM 3516 C C . ASP B 1 56 ? 0.581 49.344 10.281 1 96.94 56 ASP B C 1
ATOM 3518 O O . ASP B 1 56 ? 0.646 48.312 10.945 1 96.94 56 ASP B O 1
ATOM 3522 N N . ASP B 1 57 ? 1.547 50.188 10.195 1 97 57 ASP B N 1
ATOM 3523 C CA . ASP B 1 57 ? 2.875 49.969 10.75 1 97 57 ASP B CA 1
ATOM 3524 C C . ASP B 1 57 ? 2.807 49.688 12.25 1 97 57 ASP B C 1
ATOM 3526 O O . ASP B 1 57 ? 3.549 48.875 12.781 1 97 57 ASP B O 1
ATOM 3530 N N . GLU B 1 58 ? 1.908 50.375 12.898 1 96.75 58 GLU B N 1
ATOM 3531 C CA . GLU B 1 58 ? 1.823 50.281 14.352 1 96.75 58 GLU B CA 1
ATOM 3532 C C . GLU B 1 58 ? 1.266 48.938 14.789 1 96.75 58 GLU B C 1
ATOM 3534 O O . GLU B 1 58 ? 1.37 48.562 15.961 1 96.75 58 GLU B O 1
ATOM 3539 N N . TYR B 1 59 ? 0.683 48.188 13.844 1 98.38 59 TYR B N 1
ATOM 3540 C CA . TYR B 1 59 ? 0.121 46.875 14.156 1 98.38 59 TYR B CA 1
ATOM 3541 C C . TYR B 1 59 ? 0.989 45.75 13.594 1 98.38 59 TYR B C 1
ATOM 3543 O O . TYR B 1 59 ? 0.521 44.625 13.406 1 98.38 59 TYR B O 1
ATOM 3551 N N . ARG B 1 60 ? 2.23 46.062 13.188 1 98.5 60 ARG B N 1
ATOM 3552 C CA . ARG B 1 60 ? 3.25 45.094 12.758 1 98.5 60 ARG B CA 1
ATOM 3553 C C . ARG B 1 60 ? 4.297 44.906 13.852 1 98.5 60 ARG B C 1
ATOM 3555 O O . ARG B 1 60 ? 5.078 45.812 14.148 1 98.5 60 ARG B O 1
ATOM 3562 N N . TYR B 1 61 ? 4.301 43.719 14.398 1 98.25 61 TYR B N 1
ATOM 3563 C CA . TYR B 1 61 ? 5.074 43.531 15.617 1 98.25 61 TYR B CA 1
ATOM 3564 C C . TYR B 1 61 ? 6.195 42.531 15.391 1 98.25 61 TYR B C 1
ATOM 3566 O O . TYR B 1 61 ? 6.004 41.531 14.688 1 98.25 61 TYR B O 1
ATOM 3574 N N . THR B 1 62 ? 7.332 42.719 15.984 1 96 62 THR B N 1
ATOM 3575 C CA . THR B 1 62 ? 8.367 41.719 16.094 1 96 62 THR B CA 1
ATOM 3576 C C . THR B 1 62 ? 8.336 41.062 17.469 1 96 62 THR B C 1
ATOM 3578 O O . THR B 1 62 ? 8.93 40 17.672 1 96 62 THR B O 1
ATOM 3581 N N . ASP B 1 63 ? 7.648 41.719 18.344 1 95.94 63 ASP B N 1
ATOM 3582 C CA . ASP B 1 63 ? 7.512 41.219 19.719 1 95.94 63 ASP B CA 1
ATOM 3583 C C . ASP B 1 63 ? 6.113 40.656 19.953 1 95.94 63 ASP B C 1
ATOM 3585 O O . ASP B 1 63 ? 5.113 41.344 19.781 1 95.94 63 ASP B O 1
ATOM 3589 N N . TYR B 1 64 ? 6.031 39.469 20.422 1 97.44 64 TYR B N 1
ATOM 3590 C CA . TYR B 1 64 ? 4.766 38.75 20.562 1 97.44 64 TYR B CA 1
ATOM 3591 C C . TYR B 1 64 ? 3.938 39.344 21.703 1 97.44 64 TYR B C 1
ATOM 3593 O O . TYR B 1 64 ? 2.709 39.375 21.609 1 97.44 64 TYR B O 1
ATOM 3601 N N . THR B 1 65 ? 4.574 39.719 22.797 1 97.38 65 THR B N 1
ATOM 3602 C CA . THR B 1 65 ? 3.854 40.281 23.938 1 97.38 65 THR B CA 1
ATOM 3603 C C . THR B 1 65 ? 3.123 41.562 23.531 1 97.38 65 THR B C 1
ATOM 3605 O O . THR B 1 65 ? 1.954 41.75 23.875 1 97.38 65 THR B O 1
ATOM 3608 N N . GLU B 1 66 ? 3.852 42.438 22.812 1 97.88 66 GLU B N 1
ATOM 3609 C CA . GLU B 1 66 ? 3.232 43.656 22.312 1 97.88 66 GLU B CA 1
ATOM 3610 C C . GLU B 1 66 ? 2.104 43.344 21.328 1 97.88 66 GLU B C 1
ATOM 3612 O O . GLU B 1 66 ? 1.064 44 21.344 1 97.88 66 GLU B O 1
ATOM 3617 N N . PHE B 1 67 ? 2.365 42.375 20.516 1 98.31 67 PHE B N 1
ATOM 3618 C CA . PHE B 1 67 ? 1.392 41.906 19.531 1 98.31 67 PHE B CA 1
ATOM 3619 C C . PHE B 1 67 ? 0.082 41.531 20.219 1 98.31 67 PHE B C 1
ATOM 3621 O O . PHE B 1 67 ? -0.998 41.875 19.734 1 98.31 67 PHE B O 1
ATOM 3628 N N . LEU B 1 68 ? 0.113 40.844 21.406 1 98.44 68 LEU B N 1
ATOM 3629 C CA . LEU B 1 68 ? -1.063 40.344 22.109 1 98.44 68 LEU B CA 1
ATOM 3630 C C . LEU B 1 68 ? -1.872 41.5 22.703 1 98.44 68 LEU B C 1
ATOM 3632 O O . LEU B 1 68 ? -3.035 41.312 23.062 1 98.44 68 LEU B O 1
ATOM 3636 N N . GLU B 1 69 ? -1.314 42.719 22.75 1 97.5 69 GLU B N 1
ATOM 3637 C CA . GLU B 1 69 ? -1.991 43.875 23.297 1 97.5 69 GLU B CA 1
ATOM 3638 C C . GLU B 1 69 ? -2.643 44.719 22.203 1 97.5 69 GLU B C 1
ATOM 3640 O O . GLU B 1 69 ? -3.17 45.781 22.469 1 97.5 69 GLU B O 1
ATOM 3645 N N . SER B 1 70 ? -2.691 44.25 21.031 1 96.94 70 SER B N 1
ATOM 3646 C CA . SER B 1 70 ? -3.076 45.031 19.859 1 96.94 70 SER B CA 1
ATOM 3647 C C . SER B 1 70 ? -4.586 45.031 19.656 1 96.94 70 SER B C 1
ATOM 3649 O O . SER B 1 70 ? -5.078 45.312 18.578 1 96.94 70 SER B O 1
ATOM 3651 N N . GLY B 1 71 ? -5.465 44.656 20.578 1 96.44 71 GLY B N 1
ATOM 3652 C CA . GLY B 1 71 ? -6.914 44.719 20.5 1 96.44 71 GLY B CA 1
ATOM 3653 C C . GLY B 1 71 ? -7.504 43.625 19.609 1 96.44 71 GLY B C 1
ATOM 3654 O O . GLY B 1 71 ? -8.602 43.781 19.078 1 96.44 71 GLY B O 1
ATOM 3655 N N . ILE B 1 72 ? -6.785 42.531 19.391 1 98.25 72 ILE B N 1
ATOM 3656 C CA . ILE B 1 72 ? -7.273 41.406 18.594 1 98.25 72 ILE B CA 1
ATOM 3657 C C . ILE B 1 72 ? -8.141 40.5 19.453 1 98.25 72 ILE B C 1
ATOM 3659 O O . ILE B 1 72 ? -7.969 40.438 20.672 1 98.25 72 ILE B O 1
ATOM 3663 N N . ASP B 1 73 ? -9.055 39.781 18.797 1 98.25 73 ASP B N 1
ATOM 3664 C CA . ASP B 1 73 ? -9.938 38.844 19.438 1 98.25 73 ASP B CA 1
ATOM 3665 C C . ASP B 1 73 ? -9.344 37.438 19.422 1 98.25 73 ASP B C 1
ATOM 3667 O O . ASP B 1 73 ? -9.617 36.625 20.312 1 98.25 73 ASP B O 1
ATOM 3671 N N . ALA B 1 74 ? -8.648 37.125 18.391 1 98.75 74 ALA B N 1
ATOM 3672 C CA . ALA B 1 74 ? -8.109 35.781 18.172 1 98.75 74 ALA B CA 1
ATOM 3673 C C . ALA B 1 74 ? -6.711 35.844 17.562 1 98.75 74 ALA B C 1
ATOM 3675 O O . ALA B 1 74 ? -6.387 36.781 16.844 1 98.75 74 ALA B O 1
ATOM 3676 N N . VAL B 1 75 ? -5.934 34.844 17.859 1 98.88 75 VAL B N 1
ATOM 3677 C CA . VAL B 1 75 ? -4.578 34.719 17.328 1 98.88 75 VAL B CA 1
ATOM 3678 C C . VAL B 1 75 ? -4.484 33.531 16.406 1 98.88 75 VAL B C 1
ATOM 3680 O O . VAL B 1 75 ? -4.918 32.438 16.75 1 98.88 75 VAL B O 1
ATOM 3683 N N . PHE B 1 76 ? -3.979 33.719 15.203 1 98.88 76 PHE B N 1
ATOM 3684 C CA . PHE B 1 76 ? -3.549 32.625 14.32 1 98.88 76 PHE B CA 1
ATOM 3685 C C . PHE B 1 76 ? -2.066 32.344 14.516 1 98.88 76 PHE B C 1
ATOM 3687 O O . PHE B 1 76 ? -1.212 33.156 14.195 1 98.88 76 PHE B O 1
ATOM 3694 N N . VAL B 1 77 ? -1.793 31.172 15.078 1 98.88 77 VAL B N 1
ATOM 3695 C CA . VAL B 1 77 ? -0.414 30.766 15.312 1 98.88 77 VAL B CA 1
ATOM 3696 C C . VAL B 1 77 ? 0.076 29.891 14.156 1 98.88 77 VAL B C 1
ATOM 3698 O O . VAL B 1 77 ? -0.307 28.734 14.047 1 98.88 77 VAL B O 1
ATOM 3701 N N . LEU B 1 78 ? 0.998 30.453 13.336 1 98.44 78 LEU B N 1
ATOM 3702 C CA . LEU B 1 78 ? 1.422 29.812 12.094 1 98.44 78 LEU B CA 1
ATOM 3703 C C . LEU B 1 78 ? 2.943 29.75 12.008 1 98.44 78 LEU B C 1
ATOM 3705 O O . LEU B 1 78 ? 3.504 29.719 10.906 1 98.44 78 LEU B O 1
ATOM 3709 N N . THR B 1 79 ? 3.646 29.75 13.125 1 96.38 79 THR B N 1
ATOM 3710 C CA . THR B 1 79 ? 5.105 29.781 13.188 1 96.38 79 THR B CA 1
ATOM 3711 C C . THR B 1 79 ? 5.684 28.391 12.992 1 96.38 79 THR B C 1
ATOM 3713 O O . THR B 1 79 ? 4.941 27.406 12.945 1 96.38 79 THR B O 1
ATOM 3716 N N . GLU B 1 80 ? 6.973 28.297 12.82 1 91.31 80 GLU B N 1
ATOM 3717 C CA . GLU B 1 80 ? 7.691 27.031 12.875 1 91.31 80 GLU B CA 1
ATOM 3718 C C . GLU B 1 80 ? 7.918 26.594 14.32 1 91.31 80 GLU B C 1
ATOM 3720 O O . GLU B 1 80 ? 7.809 27.391 15.25 1 91.31 80 GLU B O 1
ATOM 3725 N N . GLY B 1 81 ? 8.148 25.359 14.492 1 91.88 81 GLY B N 1
ATOM 3726 C CA . GLY B 1 81 ? 8.438 24.859 15.828 1 91.88 81 GLY B CA 1
ATOM 3727 C C . GLY B 1 81 ? 7.191 24.484 16.609 1 91.88 81 GLY B C 1
ATOM 3728 O O . GLY B 1 81 ? 6.105 24.375 16.031 1 91.88 81 GLY B O 1
ATOM 3729 N N . SER B 1 82 ? 7.414 24.219 17.891 1 96.69 82 SER B N 1
ATOM 3730 C CA . SER B 1 82 ? 6.27 23.969 18.766 1 96.69 82 SER B CA 1
ATOM 3731 C C . SER B 1 82 ? 5.434 25.219 18.969 1 96.69 82 SER B C 1
ATOM 3733 O O . SER B 1 82 ? 5.973 26.297 19.266 1 96.69 82 SER B O 1
ATOM 3735 N N . HIS B 1 83 ? 4.145 25.109 18.875 1 98.19 83 HIS B N 1
ATOM 3736 C CA . HIS B 1 83 ? 3.262 26.266 19 1 98.19 83 HIS B CA 1
ATOM 3737 C C . HIS B 1 83 ? 2.803 26.453 20.438 1 98.19 83 HIS B C 1
ATOM 3739 O O . HIS B 1 83 ? 2.176 27.469 20.766 1 98.19 83 HIS B O 1
ATOM 3745 N N . ALA B 1 84 ? 3.146 25.547 21.281 1 98.06 84 ALA B N 1
ATOM 3746 C CA . ALA B 1 84 ? 2.578 25.484 22.625 1 98.06 84 ALA B CA 1
ATOM 3747 C C . ALA B 1 84 ? 2.844 26.766 23.391 1 98.06 84 ALA B C 1
ATOM 3749 O O . ALA B 1 84 ? 1.935 27.328 24 1 98.06 84 ALA B O 1
ATOM 3750 N N . PRO B 1 85 ? 4.066 27.312 23.359 1 97 85 PRO B N 1
ATOM 3751 C CA . PRO B 1 85 ? 4.305 28.531 24.125 1 97 85 PRO B CA 1
ATOM 3752 C C . PRO B 1 85 ? 3.453 29.703 23.656 1 97 85 PRO B C 1
ATOM 3754 O O . PRO B 1 85 ? 2.906 30.453 24.469 1 97 85 PRO B O 1
ATOM 3757 N N . LEU B 1 86 ? 3.334 29.891 22.359 1 98.31 86 LEU B N 1
ATOM 3758 C CA . LEU B 1 86 ? 2.561 30.984 21.797 1 98.31 86 LEU B CA 1
ATOM 3759 C C . LEU B 1 86 ? 1.073 30.812 22.078 1 98.31 86 LEU B C 1
ATOM 3761 O O . LEU B 1 86 ? 0.375 31.766 22.391 1 98.31 86 LEU B O 1
ATOM 3765 N N . VAL B 1 87 ? 0.609 29.562 21.938 1 98.81 87 VAL B N 1
ATOM 3766 C CA . VAL B 1 87 ? -0.793 29.266 22.203 1 98.81 87 VAL B CA 1
ATOM 3767 C C . VAL B 1 87 ? -1.124 29.562 23.656 1 98.81 87 VAL B C 1
ATOM 3769 O O . VAL B 1 87 ? -2.127 30.219 23.953 1 98.81 87 VAL B O 1
ATOM 3772 N N . SER B 1 88 ? -0.275 29.125 24.594 1 98.5 88 SER B N 1
ATOM 3773 C CA . SER B 1 88 ? -0.489 29.328 26.016 1 98.5 88 SER B CA 1
ATOM 3774 C C . SER B 1 88 ? -0.539 30.812 26.344 1 98.5 88 SER B C 1
ATOM 3776 O O . SER B 1 88 ? -1.419 31.266 27.094 1 98.5 88 SER B O 1
ATOM 3778 N N . GLN B 1 89 ? 0.381 31.562 25.828 1 98.38 89 GLN B N 1
ATOM 3779 C CA . GLN B 1 89 ? 0.435 33 26.078 1 98.38 89 GLN B CA 1
ATOM 3780 C C . GLN B 1 89 ? -0.805 33.719 25.531 1 98.38 89 GLN B C 1
ATOM 3782 O O . GLN B 1 89 ? -1.343 34.625 26.172 1 98.38 89 GLN B O 1
ATOM 3787 N N . ALA B 1 90 ? -1.248 33.344 24.344 1 98.75 90 ALA B N 1
ATOM 3788 C CA . ALA B 1 90 ? -2.443 33.938 23.734 1 98.75 90 ALA B CA 1
ATOM 3789 C C . ALA B 1 90 ? -3.676 33.656 24.594 1 98.75 90 ALA B C 1
ATOM 3791 O O . ALA B 1 90 ? -4.496 34.562 24.812 1 98.75 90 ALA B O 1
ATOM 3792 N N . LEU B 1 91 ? -3.791 32.438 25.094 1 98.44 91 LEU B N 1
ATOM 3793 C CA . LEU B 1 91 ? -4.918 32.062 25.938 1 98.44 91 LEU B CA 1
ATOM 3794 C C . LEU B 1 91 ? -4.926 32.875 27.219 1 98.44 91 LEU B C 1
ATOM 3796 O O . LEU B 1 91 ? -5.969 33.375 27.641 1 98.44 91 LEU B O 1
ATOM 3800 N N . LYS B 1 92 ? -3.771 33.031 27.812 1 97.56 92 LYS B N 1
ATOM 3801 C CA . LYS B 1 92 ? -3.656 33.781 29.047 1 97.56 92 LYS B CA 1
ATOM 3802 C C . LYS B 1 92 ? -4.012 35.25 28.828 1 97.56 92 LYS B C 1
ATOM 3804 O O . LYS B 1 92 ? -4.465 35.938 29.75 1 97.56 92 LYS B O 1
ATOM 3809 N N . ALA B 1 93 ? -3.807 35.719 27.625 1 98 93 ALA B N 1
ATOM 3810 C CA . ALA B 1 93 ? -4.156 37.094 27.266 1 98 93 ALA B CA 1
ATOM 3811 C C . ALA B 1 93 ? -5.629 37.188 26.875 1 98 93 ALA B C 1
ATOM 3813 O O . ALA B 1 93 ? -6.082 38.25 26.422 1 98 93 ALA B O 1
ATOM 3814 N N . GLY B 1 94 ? -6.379 36.094 27 1 97.38 94 GLY B N 1
ATOM 3815 C CA . GLY B 1 94 ? -7.816 36.094 26.766 1 97.38 94 GLY B CA 1
ATOM 3816 C C . GLY B 1 94 ? -8.188 36.031 25.297 1 97.38 94 GLY B C 1
ATOM 3817 O O . GLY B 1 94 ? -9.227 36.562 24.891 1 97.38 94 GLY B O 1
ATOM 3818 N N . LYS B 1 95 ? -7.344 35.5 24.469 1 98.5 95 LYS B N 1
ATOM 3819 C CA . LYS B 1 95 ? -7.609 35.438 23.031 1 98.5 95 LYS B CA 1
ATOM 3820 C C . LYS B 1 95 ? -8.055 34.031 22.609 1 98.5 95 LYS B C 1
ATOM 3822 O O . LYS B 1 95 ? -7.621 33.031 23.203 1 98.5 95 LYS B O 1
ATOM 3827 N N . HIS B 1 96 ? -8.992 33.906 21.641 1 98.56 96 HIS B N 1
ATOM 3828 C CA . HIS B 1 96 ? -9.164 32.625 20.922 1 98.56 96 HIS B CA 1
ATOM 3829 C C . HIS B 1 96 ? -7.938 32.312 20.078 1 98.56 96 HIS B C 1
ATOM 3831 O O . HIS B 1 96 ? -7.152 33.188 19.734 1 98.56 96 HIS B O 1
ATOM 3837 N N . VAL B 1 97 ? -7.77 31 19.781 1 98.88 97 VAL B N 1
ATOM 3838 C CA . VAL B 1 97 ? -6.559 30.641 19.047 1 98.88 97 VAL B CA 1
ATOM 3839 C C . VAL B 1 97 ? -6.91 29.688 17.906 1 98.88 97 VAL B C 1
ATOM 3841 O O . VAL B 1 97 ? -7.621 28.703 18.109 1 98.88 97 VAL B O 1
ATOM 3844 N N . PHE B 1 98 ? -6.516 30 16.719 1 98.81 98 PHE B N 1
ATOM 3845 C CA . PHE B 1 98 ? -6.32 29.047 15.625 1 98.81 98 PHE B CA 1
ATOM 3846 C C . PHE B 1 98 ? -4.844 28.703 15.469 1 98.81 98 PHE B C 1
ATOM 3848 O O . PHE B 1 98 ? -4.008 29.594 15.297 1 98.81 98 PHE B O 1
ATOM 3855 N N . CYS B 1 99 ? -4.512 27.484 15.555 1 98.69 99 CYS B N 1
ATOM 3856 C CA . CYS B 1 99 ? -3.119 27.047 15.523 1 98.69 99 CYS B CA 1
ATOM 3857 C C . CYS B 1 99 ? -2.895 26.031 14.406 1 98.69 99 CYS B C 1
ATOM 3859 O O . CYS B 1 99 ? -3.607 25.031 14.32 1 98.69 99 CYS B O 1
ATOM 3861 N N . GLU B 1 100 ? -1.923 26.25 13.578 1 98.12 100 GLU B N 1
ATOM 3862 C CA . GLU B 1 100 ? -1.583 25.266 12.562 1 98.12 100 GLU B CA 1
ATOM 3863 C C . GLU B 1 100 ? -1.041 23.984 13.195 1 98.12 100 GLU B C 1
ATOM 3865 O O . GLU B 1 100 ? -0.509 24.016 14.305 1 98.12 100 GLU B O 1
ATOM 3870 N N . LYS B 1 101 ? -1.189 22.922 12.523 1 97.94 101 LYS B N 1
ATOM 3871 C CA . LYS B 1 101 ? -0.605 21.656 12.969 1 97.94 101 LYS B CA 1
ATOM 3872 C C . LYS B 1 101 ? 0.903 21.641 12.742 1 97.94 101 LYS B C 1
ATOM 3874 O O . LYS B 1 101 ? 1.409 22.328 11.844 1 97.94 101 LYS B O 1
ATOM 3879 N N . PRO B 1 102 ? 1.672 20.875 13.453 1 97.88 102 PRO B N 1
ATOM 3880 C CA . PRO B 1 102 ? 1.223 20.25 14.703 1 97.88 102 PRO B CA 1
ATOM 3881 C C . PRO B 1 102 ? 1.095 21.25 15.852 1 97.88 102 PRO B C 1
ATOM 3883 O O . PRO B 1 102 ? 1.782 22.266 15.867 1 97.88 102 PRO B O 1
ATOM 3886 N N . LEU B 1 103 ? 0.247 20.938 16.797 1 98.5 103 LEU B N 1
ATOM 3887 C CA . LEU B 1 103 ? 0.067 21.812 17.953 1 98.5 103 LEU B CA 1
ATOM 3888 C C . LEU B 1 103 ? 1.387 22.031 18.688 1 98.5 103 LEU B C 1
ATOM 3890 O O . LEU B 1 103 ? 1.724 23.156 19.047 1 98.5 103 LEU B O 1
ATOM 3894 N N . CYS B 1 104 ? 2.088 20.906 18.891 1 98.38 104 CYS B N 1
ATOM 3895 C CA . CYS B 1 104 ? 3.312 20.906 19.688 1 98.38 104 CYS B CA 1
ATOM 3896 C C . CYS B 1 104 ? 4.121 19.641 19.438 1 98.38 104 CYS B C 1
ATOM 3898 O O . CYS B 1 104 ? 3.787 18.844 18.547 1 98.38 104 CYS B O 1
ATOM 3900 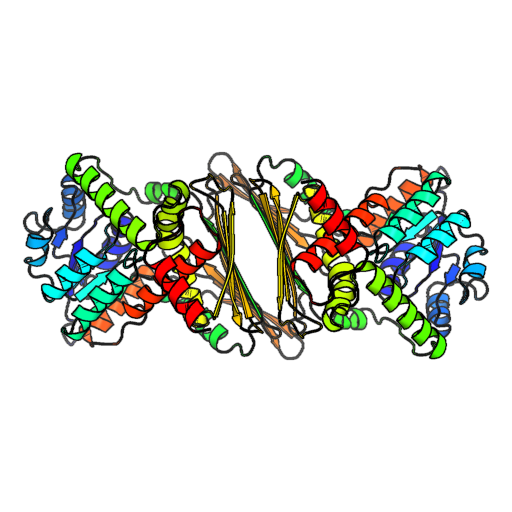N N . PHE B 1 105 ? 5.277 19.484 20.172 1 98.06 105 PHE B N 1
ATOM 3901 C CA . PHE B 1 105 ? 6.188 18.391 19.875 1 98.06 105 PHE B CA 1
ATOM 3902 C C . PHE B 1 105 ? 6.0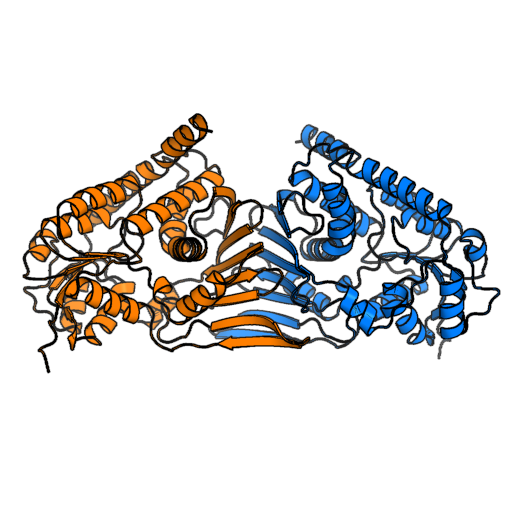94 17.312 20.969 1 98.06 105 PHE B C 1
ATOM 3904 O O . PHE B 1 105 ? 6.559 16.188 20.766 1 98.06 105 PHE B O 1
ATOM 3911 N N . THR B 1 106 ? 5.477 17.672 22.125 1 98.31 106 THR B N 1
ATOM 3912 C CA . THR B 1 106 ? 5.395 16.719 23.219 1 98.31 106 THR B CA 1
ATOM 3913 C C . THR B 1 106 ? 3.965 16.625 23.75 1 98.31 106 THR B C 1
ATOM 3915 O O . THR B 1 106 ? 3.174 17.547 23.594 1 98.31 106 THR B O 1
ATOM 3918 N N . VAL B 1 107 ? 3.664 15.523 24.328 1 98.38 107 VAL B N 1
ATOM 3919 C CA . VAL B 1 107 ? 2.389 15.32 25.016 1 98.38 107 VAL B CA 1
ATOM 3920 C C . VAL B 1 107 ? 2.268 16.297 26.188 1 98.38 107 VAL B C 1
ATOM 3922 O O . VAL B 1 107 ? 1.198 16.859 26.422 1 98.38 107 VAL B O 1
ATOM 3925 N N . LYS B 1 108 ? 3.312 16.5 26.875 1 98.12 108 LYS B N 1
ATOM 3926 C CA . LYS B 1 108 ? 3.336 17.391 28.047 1 98.12 108 LYS B CA 1
ATOM 3927 C C . LYS B 1 108 ? 2.914 18.797 27.656 1 98.12 108 LYS B C 1
ATOM 3929 O O . LYS B 1 108 ? 2.145 19.438 28.391 1 98.12 108 LYS B O 1
ATOM 3934 N N . GLU B 1 109 ? 3.465 19.297 26.578 1 98.44 109 GLU B N 1
ATOM 3935 C CA . GLU B 1 109 ? 3.08 20.625 26.109 1 98.44 109 GLU B CA 1
ATOM 3936 C C . GLU B 1 109 ? 1.57 20.719 25.906 1 98.44 109 GLU B C 1
ATOM 3938 O O . GLU B 1 109 ? 0.951 21.703 26.281 1 98.44 109 GLU B O 1
ATOM 3943 N N . ALA B 1 110 ? 0.98 19.734 25.266 1 98.62 110 ALA B N 1
ATOM 3944 C CA . ALA B 1 110 ? -0.461 19.719 25.031 1 98.62 110 ALA B CA 1
ATOM 3945 C C . ALA B 1 110 ? -1.231 19.703 26.344 1 98.62 110 ALA B C 1
ATOM 3947 O O . ALA B 1 110 ? -2.244 20.391 26.484 1 98.62 110 ALA B O 1
ATOM 3948 N N . GLU B 1 111 ? -0.768 18.922 27.281 1 98.31 111 GLU B N 1
ATOM 3949 C CA . GLU B 1 111 ? -1.411 18.828 28.578 1 98.31 111 GLU B CA 1
ATOM 3950 C C . GLU B 1 111 ? -1.397 20.172 29.312 1 98.31 111 GLU B C 1
ATOM 3952 O O . GLU B 1 111 ? -2.361 20.531 29.984 1 98.31 111 GLU B O 1
ATOM 3957 N N . GLU B 1 112 ? -0.331 20.828 29.188 1 98.19 112 GLU B N 1
ATOM 3958 C CA . GLU B 1 112 ? -0.238 22.156 29.797 1 98.19 112 GLU B CA 1
ATOM 3959 C C . GLU B 1 112 ? -1.278 23.109 29.219 1 98.19 112 GLU B C 1
ATOM 3961 O O . GLU B 1 112 ? -1.867 23.906 29.938 1 98.19 112 GLU B O 1
ATOM 3966 N N . ILE B 1 113 ? -1.479 23.047 27.938 1 98.5 113 ILE B N 1
ATOM 3967 C CA . ILE B 1 113 ? -2.498 23.875 27.297 1 98.5 113 ILE B CA 1
ATOM 3968 C C . ILE B 1 113 ? -3.883 23.453 27.781 1 98.5 113 ILE B C 1
ATOM 3970 O O . ILE B 1 113 ? -4.746 24.297 28.031 1 98.5 113 ILE B O 1
ATOM 3974 N N . GLU B 1 114 ? -4.074 22.156 27.922 1 97.5 114 GLU B N 1
ATOM 3975 C CA . GLU B 1 114 ? -5.344 21.641 28.438 1 97.5 114 GLU B CA 1
ATOM 3976 C C . GLU B 1 114 ? -5.664 22.234 29.812 1 97.5 114 GLU B C 1
ATOM 3978 O O . GLU B 1 114 ? -6.82 22.562 30.094 1 97.5 114 GLU B O 1
ATOM 3983 N N . ILE B 1 115 ? -4.695 22.328 30.609 1 97.75 115 ILE B N 1
ATOM 3984 C CA . ILE B 1 115 ? -4.863 22.859 31.953 1 97.75 115 ILE B CA 1
ATOM 3985 C C . ILE B 1 115 ? -5.336 24.297 31.891 1 97.75 115 ILE B C 1
ATOM 3987 O O . ILE B 1 115 ? -6.219 24.719 32.656 1 97.75 115 ILE B O 1
ATOM 3991 N N . ILE B 1 116 ? -4.777 25.062 31.016 1 97.81 116 ILE B N 1
ATOM 3992 C CA . ILE B 1 116 ? -5.172 26.453 30.844 1 97.81 116 ILE B CA 1
ATOM 3993 C C . ILE B 1 116 ? -6.625 26.531 30.391 1 97.81 116 ILE B C 1
ATOM 3995 O O . ILE B 1 116 ? -7.398 27.344 30.891 1 97.81 116 ILE B O 1
ATOM 3999 N N . LEU B 1 117 ? -7.012 25.672 29.484 1 96.31 117 LEU B N 1
ATOM 4000 C CA . LEU B 1 117 ? -8.328 25.688 28.859 1 96.31 117 LEU B CA 1
ATOM 4001 C C . LEU B 1 117 ? -9.414 25.328 29.859 1 96.31 117 LEU B C 1
ATOM 4003 O O . LEU B 1 117 ? -10.586 25.656 29.656 1 96.31 117 LEU B O 1
ATOM 4007 N N . LYS B 1 118 ? -9.016 24.656 30.891 1 95.25 118 LYS B N 1
ATOM 4008 C CA . LYS B 1 118 ? -9.977 24.328 31.938 1 95.25 118 LYS B CA 1
ATOM 4009 C C . LYS B 1 118 ? -10.391 25.562 32.719 1 95.25 118 LYS B C 1
ATOM 4011 O O . LYS B 1 118 ? -11.453 25.594 33.344 1 95.25 118 LYS B O 1
ATOM 4016 N N . LYS B 1 119 ? -9.617 26.609 32.594 1 95.12 119 LYS B N 1
ATOM 4017 C CA . LYS B 1 119 ? -9.82 27.781 33.438 1 95.12 119 LYS B CA 1
ATOM 4018 C C . LYS B 1 119 ? -10.336 28.969 32.594 1 95.12 119 LYS B C 1
ATOM 4020 O O . LYS B 1 119 ? -10.719 30 33.156 1 95.12 119 LYS B O 1
ATOM 4025 N N . ILE B 1 120 ? -10.344 28.797 31.375 1 93.75 120 ILE B N 1
ATOM 4026 C CA . ILE B 1 120 ? -10.727 29.922 30.531 1 93.75 120 ILE B CA 1
ATOM 4027 C C . ILE B 1 120 ? -11.75 29.453 29.5 1 93.75 120 ILE B C 1
ATOM 4029 O O . ILE B 1 120 ? -11.773 28.297 29.109 1 93.75 120 ILE B O 1
ATOM 4033 N N . ASP B 1 121 ? -12.633 30.391 29.109 1 93.56 121 ASP B N 1
ATOM 4034 C CA . ASP B 1 121 ? -13.648 30.109 28.109 1 93.56 121 ASP B CA 1
ATOM 4035 C C . ASP B 1 121 ? -13.234 30.641 26.734 1 93.56 121 ASP B C 1
ATOM 4037 O O . ASP B 1 121 ? -13.797 31.609 26.234 1 93.56 121 ASP B O 1
ATOM 4041 N N . LYS B 1 122 ? -12.211 30.047 26.141 1 96.75 122 LYS B N 1
ATOM 4042 C CA . LYS B 1 122 ? -11.727 30.422 24.812 1 96.75 122 LYS B CA 1
ATOM 4043 C C . LYS B 1 122 ? -11.57 29.188 23.922 1 96.75 122 LYS B C 1
ATOM 4045 O O . LYS B 1 122 ? -11.453 28.078 24.422 1 96.75 122 LYS B O 1
ATOM 4050 N N . ILE B 1 123 ? -11.617 29.438 22.672 1 96.75 123 ILE B N 1
ATOM 4051 C CA . ILE B 1 123 ? -11.562 28.391 21.656 1 96.75 123 ILE B CA 1
ATOM 4052 C C . ILE B 1 123 ? -10.117 28.203 21.188 1 96.75 123 ILE B C 1
ATOM 4054 O O . ILE B 1 123 ? -9.398 29.172 20.969 1 96.75 123 ILE B O 1
ATOM 4058 N N . VAL B 1 124 ? -9.672 26.922 21.156 1 98.56 124 VAL B N 1
ATOM 4059 C CA . VAL B 1 124 ? -8.453 26.562 20.438 1 98.56 124 VAL B CA 1
ATOM 4060 C C . VAL B 1 124 ? -8.781 25.531 19.359 1 98.56 124 VAL B C 1
ATOM 4062 O O . VAL B 1 124 ? -9.328 24.469 19.641 1 98.56 124 VAL B O 1
ATOM 4065 N N . MET B 1 125 ? -8.516 25.906 18.141 1 98.69 125 MET B N 1
ATOM 4066 C CA . MET B 1 125 ? -8.711 25 17.016 1 98.69 125 MET B CA 1
ATOM 4067 C C . MET B 1 125 ? -7.395 24.734 16.281 1 98.69 125 MET B C 1
ATOM 4069 O O . MET B 1 125 ? -6.656 25.672 15.969 1 98.69 125 MET B O 1
ATOM 4073 N N . ILE B 1 126 ? -7.043 23.469 16.141 1 98.81 126 ILE B N 1
ATOM 4074 C CA . ILE B 1 126 ? -5.844 23.094 15.398 1 98.81 126 ILE B CA 1
ATOM 4075 C C . ILE B 1 126 ? -6.168 22.969 13.914 1 98.81 126 ILE B C 1
ATOM 4077 O O . ILE B 1 126 ? -7.18 22.375 13.539 1 98.81 126 ILE B O 1
ATOM 4081 N N . GLY B 1 127 ? -5.27 23.516 13.086 1 98.25 127 GLY B N 1
ATOM 4082 C CA . GLY B 1 127 ? -5.477 23.641 11.656 1 98.25 127 GLY B CA 1
ATOM 4083 C C . GLY B 1 127 ? -5.227 22.344 10.906 1 98.25 127 GLY B C 1
ATOM 4084 O O . GLY B 1 127 ? -4.328 22.266 10.062 1 98.25 127 GLY B O 1
ATOM 4085 N N . TYR B 1 128 ? -6.07 21.328 11.141 1 98.31 128 TYR B N 1
ATOM 4086 C CA . TYR B 1 128 ? -6.098 20.109 10.336 1 98.31 128 TYR B CA 1
ATOM 4087 C C . TYR B 1 128 ? -7.023 20.266 9.133 1 98.31 128 TYR B C 1
ATOM 4089 O O . TYR B 1 128 ? -8.094 19.656 9.086 1 98.31 128 TYR B O 1
ATOM 4097 N N . MET B 1 129 ? -6.566 20.969 8.125 1 98 129 MET B N 1
ATOM 4098 C CA . MET B 1 129 ? -7.426 21.391 7.02 1 98 129 MET B CA 1
ATOM 4099 C C . MET B 1 129 ? -8.109 20.203 6.367 1 98 129 MET B C 1
ATOM 4101 O O . MET B 1 129 ? -9.25 20.297 5.91 1 98 129 MET B O 1
ATOM 4105 N N . LYS B 1 130 ? -7.531 19.016 6.41 1 98 130 LYS B N 1
ATOM 4106 C CA . LYS B 1 130 ? -8.094 17.859 5.719 1 98 130 LYS B CA 1
ATOM 4107 C C . LYS B 1 130 ? -9.352 17.344 6.43 1 98 130 LYS B C 1
ATOM 4109 O O . LYS B 1 130 ? -10.195 16.703 5.812 1 98 130 LYS B O 1
ATOM 4114 N N . ARG B 1 131 ? -9.453 17.625 7.738 1 98 131 ARG B N 1
ATOM 4115 C CA . ARG B 1 131 ? -10.648 17.266 8.484 1 98 131 ARG B CA 1
ATOM 4116 C C . ARG B 1 131 ? -11.859 18.062 8 1 98 131 ARG B C 1
ATOM 4118 O O . ARG B 1 131 ? -13 17.656 8.227 1 98 131 ARG B O 1
ATOM 4125 N N . TYR B 1 132 ? -11.539 19.141 7.305 1 97.62 132 TYR B N 1
ATOM 4126 C CA . TYR B 1 132 ? -12.602 20.047 6.879 1 97.62 132 TYR B CA 1
ATOM 4127 C C . TYR B 1 132 ? -12.75 20.031 5.363 1 97.62 132 TYR B C 1
ATOM 4129 O O . TYR B 1 132 ? -13.461 20.875 4.797 1 97.62 132 TYR B O 1
ATOM 4137 N N . ASP B 1 133 ? -12.047 19.141 4.723 1 97.5 133 ASP B N 1
ATOM 4138 C CA . ASP B 1 133 ? -12.164 18.906 3.285 1 97.5 133 ASP B CA 1
ATOM 4139 C C . ASP B 1 133 ? -13.508 18.281 2.938 1 97.5 133 ASP B C 1
ATOM 4141 O O . ASP B 1 133 ? -13.875 17.234 3.496 1 97.5 133 ASP B O 1
ATOM 4145 N N . PRO B 1 134 ? -14.266 18.922 2.004 1 97.38 134 PRO B N 1
ATOM 4146 C CA . PRO B 1 134 ? -15.578 18.375 1.661 1 97.38 134 PRO B CA 1
ATOM 4147 C C . PRO B 1 134 ? -15.492 16.922 1.193 1 97.38 134 PRO B C 1
ATOM 4149 O O . PRO B 1 134 ? -16.359 16.109 1.523 1 97.38 134 PRO B O 1
ATOM 4152 N N . GLY B 1 135 ? -14.508 16.625 0.408 1 97.69 135 GLY B N 1
ATOM 4153 C CA . GLY B 1 135 ? -14.328 15.25 -0.041 1 97.69 135 GLY B CA 1
ATOM 4154 C C . GLY B 1 135 ? -14.055 14.281 1.093 1 97.69 135 GLY B C 1
ATOM 4155 O O . GLY B 1 135 ? -14.594 13.18 1.121 1 97.69 135 GLY B O 1
ATOM 4156 N N . PHE B 1 136 ? -13.273 14.656 2.062 1 97.88 136 PHE B N 1
ATOM 4157 C CA . PHE B 1 136 ? -13 13.797 3.205 1 97.88 136 PHE B CA 1
ATOM 4158 C C . PHE B 1 136 ? -14.258 13.578 4.035 1 97.88 136 PHE B C 1
ATOM 4160 O O . PHE B 1 136 ? -14.531 12.461 4.48 1 97.88 136 PHE B O 1
ATOM 4167 N N . LYS B 1 137 ? -14.938 14.664 4.293 1 97.88 137 LYS B N 1
ATOM 4168 C CA . LYS B 1 137 ? -16.172 14.523 5.051 1 97.88 137 LYS B CA 1
ATOM 4169 C C . LYS B 1 137 ? -17.109 13.523 4.391 1 97.88 137 LYS B C 1
ATOM 4171 O O . LYS B 1 137 ? -17.734 12.703 5.074 1 97.88 137 LYS B O 1
ATOM 4176 N N . TYR B 1 138 ? -17.203 13.625 3.09 1 98 138 TYR B N 1
ATOM 4177 C CA . TYR B 1 138 ? -18.016 12.68 2.328 1 98 138 TYR B CA 1
ATOM 4178 C C . TYR B 1 138 ? -17.516 11.258 2.504 1 98 138 TYR B C 1
ATOM 4180 O O . TYR B 1 138 ? -18.297 10.344 2.783 1 98 138 TYR B O 1
ATOM 4188 N N . ALA B 1 139 ? -16.234 11.062 2.35 1 98.25 139 ALA B N 1
ATOM 4189 C CA . ALA B 1 139 ? -15.633 9.75 2.545 1 98.25 139 ALA B CA 1
ATOM 4190 C C . ALA B 1 139 ? -15.883 9.234 3.959 1 98.25 139 ALA B C 1
ATOM 4192 O O . ALA B 1 139 ? -16.203 8.055 4.148 1 98.25 139 ALA B O 1
ATOM 4193 N N . LEU B 1 140 ? -15.688 10.094 4.941 1 98.06 140 LEU B N 1
ATOM 4194 C CA . LEU B 1 140 ? -15.875 9.742 6.344 1 98.06 140 LEU B CA 1
ATOM 4195 C C . LEU B 1 140 ? -17.281 9.211 6.59 1 98.06 140 LEU B C 1
ATOM 4197 O O . LEU B 1 140 ? -17.469 8.227 7.309 1 98.06 140 LEU B O 1
ATOM 4201 N N . ASP B 1 141 ? -18.281 9.875 6.004 1 97.69 141 ASP B N 1
ATOM 4202 C CA . ASP B 1 141 ? -19.656 9.453 6.145 1 97.69 141 ASP B CA 1
ATOM 4203 C C . ASP B 1 141 ? -19.859 8.031 5.621 1 97.69 141 ASP B C 1
ATOM 4205 O O . ASP B 1 141 ? -20.578 7.234 6.223 1 97.69 141 ASP B O 1
ATOM 4209 N N . ILE B 1 142 ? -19.234 7.707 4.547 1 96.81 142 ILE B N 1
ATOM 4210 C CA . ILE B 1 142 ? -19.344 6.383 3.945 1 96.81 142 ILE B CA 1
ATOM 4211 C C . ILE B 1 142 ? -18.609 5.363 4.812 1 96.81 142 ILE B C 1
ATOM 4213 O O . ILE B 1 142 ? -19.141 4.297 5.121 1 96.81 142 ILE B O 1
ATOM 4217 N N . ILE B 1 143 ? -17.406 5.684 5.23 1 97 143 ILE B N 1
ATOM 4218 C CA . ILE B 1 143 ? -16.531 4.781 5.969 1 97 143 ILE B CA 1
ATOM 4219 C C . ILE B 1 143 ? -17.156 4.438 7.316 1 97 143 ILE B C 1
ATOM 4221 O O . ILE B 1 143 ? -17.062 3.303 7.785 1 97 143 ILE B O 1
ATOM 4225 N N . ASN B 1 144 ? -17.812 5.41 7.914 1 95.94 144 ASN B N 1
ATOM 4226 C CA . ASN B 1 144 ? -18.453 5.203 9.211 1 95.94 144 ASN B CA 1
ATOM 4227 C C . ASN B 1 144 ? -19.562 4.16 9.125 1 95.94 144 ASN B C 1
ATOM 4229 O O . ASN B 1 144 ? -19.969 3.592 10.141 1 95.94 144 ASN B O 1
ATOM 4233 N N . LYS B 1 145 ? -20.016 3.939 7.984 1 94.81 145 LYS B N 1
ATOM 4234 C CA . LYS B 1 145 ? -21.109 2.986 7.793 1 94.81 145 LYS B CA 1
ATOM 4235 C C . LYS B 1 145 ? -20.578 1.594 7.473 1 94.81 145 LYS B C 1
ATOM 4237 O O . LYS B 1 145 ? -21.344 0.628 7.402 1 94.81 145 LYS B O 1
ATOM 4242 N N . ILE B 1 146 ? -19.281 1.506 7.27 1 93.12 146 ILE B N 1
ATOM 4243 C CA . ILE B 1 146 ? -18.672 0.212 6.965 1 93.12 146 ILE B CA 1
ATOM 4244 C C . ILE B 1 146 ? -18.594 -0.632 8.234 1 93.12 146 ILE B C 1
ATOM 4246 O O . ILE B 1 146 ? -17.984 -0.227 9.227 1 93.12 146 ILE B O 1
ATOM 4250 N N . GLU B 1 147 ? -19.172 -1.725 8.344 1 87.25 147 GLU B N 1
ATOM 4251 C CA . GLU B 1 147 ? -19.266 -2.547 9.547 1 87.25 147 GLU B CA 1
ATOM 4252 C C . GLU B 1 147 ? -17.953 -3.281 9.812 1 87.25 147 GLU B C 1
ATOM 4254 O O . GLU B 1 147 ? -17.516 -3.369 10.953 1 87.25 147 GLU B O 1
ATOM 4259 N N . ASN B 1 148 ? -17.297 -3.811 8.844 1 90.81 148 ASN B N 1
ATOM 4260 C CA . ASN B 1 148 ? -16.125 -4.637 9.055 1 90.81 148 ASN B CA 1
ATOM 4261 C C . ASN B 1 148 ? -14.984 -4.258 8.102 1 90.81 148 ASN B C 1
ATOM 4263 O O . ASN B 1 148 ? -14.609 -5.047 7.234 1 90.81 148 ASN B O 1
ATOM 4267 N N . PRO B 1 149 ? -14.438 -3.008 8.516 1 96.5 149 PRO B N 1
ATOM 4268 C CA . PRO B 1 149 ? -13.258 -2.738 7.688 1 96.5 149 PRO B CA 1
ATOM 4269 C C . PRO B 1 149 ? -12.148 -3.773 7.883 1 96.5 149 PRO B C 1
ATOM 4271 O O . PRO B 1 149 ? -11.93 -4.238 9 1 96.5 149 PRO B O 1
ATOM 4274 N N . ARG B 1 150 ? -11.547 -4.191 6.844 1 97.94 150 ARG B N 1
ATOM 4275 C CA . ARG B 1 150 ? -10.508 -5.215 6.895 1 97.94 150 ARG B CA 1
ATOM 4276 C C . ARG B 1 150 ? -9.117 -4.59 6.852 1 97.94 150 ARG B C 1
ATOM 4278 O O . ARG B 1 150 ? -8.281 -4.863 7.715 1 97.94 150 ARG B O 1
ATOM 4285 N N . TYR B 1 151 ? -8.875 -3.83 5.926 1 98.31 151 TYR B N 1
ATOM 4286 C CA . TYR B 1 151 ? -7.551 -3.314 5.613 1 98.31 151 TYR B CA 1
ATOM 4287 C C . TYR B 1 151 ? -7.629 -1.879 5.109 1 98.31 151 TYR B C 1
ATOM 4289 O O . TYR B 1 151 ? -8.453 -1.558 4.254 1 98.31 151 TYR B O 1
ATOM 4297 N N . THR B 1 152 ? -6.852 -0.98 5.691 1 98.75 152 THR B N 1
ATOM 4298 C CA . THR B 1 152 ? -6.715 0.387 5.203 1 98.75 152 THR B CA 1
ATOM 4299 C C . THR B 1 152 ? -5.285 0.658 4.746 1 98.75 152 THR B C 1
ATOM 4301 O O . THR B 1 152 ? -4.332 0.362 5.469 1 98.75 152 THR B O 1
ATOM 4304 N N . GLN B 1 153 ? -5.156 1.118 3.543 1 98.69 153 GLN B N 1
ATOM 4305 C CA . GLN B 1 153 ? -3.869 1.492 2.967 1 98.69 153 GLN B CA 1
ATOM 4306 C C . GLN B 1 153 ? -3.779 3 2.754 1 98.69 153 GLN B C 1
ATOM 4308 O O . GLN B 1 153 ? -4.66 3.598 2.131 1 98.69 153 GLN B O 1
ATOM 4313 N N . VAL B 1 154 ? -2.764 3.586 3.322 1 98.75 154 VAL B N 1
ATOM 4314 C CA . VAL B 1 154 ? -2.5 5.008 3.141 1 98.75 154 VAL B CA 1
ATOM 4315 C C . VAL B 1 154 ? -1.122 5.203 2.512 1 98.75 154 VAL B C 1
ATOM 4317 O O . VAL B 1 154 ? -0.111 4.777 3.074 1 98.75 154 VAL B O 1
ATOM 4320 N N . THR B 1 155 ? -1.042 5.828 1.359 1 98.69 155 THR B N 1
ATOM 4321 C CA . THR B 1 155 ? 0.208 6.047 0.639 1 98.69 155 THR B CA 1
ATOM 4322 C C . THR B 1 155 ? 0.403 7.527 0.329 1 98.69 155 THR B C 1
ATOM 4324 O O . THR B 1 155 ? -0.474 8.164 -0.257 1 98.69 155 THR B O 1
ATOM 4327 N N . ILE B 1 156 ? 1.522 8.008 0.75 1 98.5 156 ILE B N 1
ATOM 4328 C CA . ILE B 1 156 ? 1.881 9.391 0.454 1 98.5 156 ILE B CA 1
ATOM 4329 C C . ILE B 1 156 ? 3.209 9.43 -0.297 1 98.5 156 ILE B C 1
ATOM 4331 O O . ILE B 1 156 ? 4.219 8.914 0.188 1 98.5 156 ILE B O 1
ATOM 4335 N N . LEU B 1 157 ? 3.238 9.977 -1.478 1 98.06 157 LEU B N 1
ATOM 4336 C CA . LEU B 1 157 ? 4.445 10.352 -2.201 1 98.06 157 LEU B CA 1
ATOM 4337 C C . LEU B 1 157 ? 4.629 11.867 -2.199 1 98.06 157 LEU B C 1
ATOM 4339 O O . LEU B 1 157 ? 3.896 12.586 -2.883 1 98.06 157 LEU B O 1
ATOM 4343 N N . HIS B 1 158 ? 5.547 12.289 -1.412 1 96.94 158 HIS B N 1
ATOM 4344 C CA . HIS B 1 158 ? 5.73 13.703 -1.117 1 96.94 158 HIS B CA 1
ATOM 4345 C C . HIS B 1 158 ? 6.891 14.281 -1.918 1 96.94 158 HIS B C 1
ATOM 4347 O O . HIS B 1 158 ? 8.055 14 -1.629 1 96.94 158 HIS B O 1
ATOM 4353 N N . PRO B 1 159 ? 6.664 15.148 -2.895 1 95.81 159 PRO B N 1
ATOM 4354 C CA . PRO B 1 159 ? 7.75 15.805 -3.625 1 95.81 159 PRO B CA 1
ATOM 4355 C C . PRO B 1 159 ? 8.305 17.031 -2.889 1 95.81 159 PRO B C 1
ATOM 4357 O O . PRO B 1 159 ? 7.91 17.297 -1.75 1 95.81 159 PRO B O 1
ATOM 4360 N N . SER B 1 160 ? 9.227 17.656 -3.594 1 93.56 160 SER B N 1
ATOM 4361 C CA . SER B 1 160 ? 9.758 18.891 -3.021 1 93.56 160 SER B CA 1
ATOM 4362 C C . SER B 1 160 ? 8.695 19.984 -2.957 1 93.56 160 SER B C 1
ATOM 4364 O O . SER B 1 160 ? 7.969 20.203 -3.928 1 93.56 160 SER B O 1
ATOM 4366 N N . GLU B 1 161 ? 8.641 20.625 -1.841 1 93.75 161 GLU B N 1
ATOM 4367 C CA . GLU B 1 161 ? 7.664 21.703 -1.667 1 93.75 161 GLU B CA 1
ATOM 4368 C C . GLU B 1 161 ? 8.117 22.984 -2.352 1 93.75 161 GLU B C 1
ATOM 4370 O O . GLU B 1 161 ? 7.324 23.906 -2.561 1 93.75 161 GLU B O 1
ATOM 4375 N N . GLN B 1 162 ? 9.359 23 -2.668 1 93.88 162 GLN B N 1
ATOM 4376 C CA . GLN B 1 162 ? 9.922 24.203 -3.264 1 93.88 162 GLN B CA 1
ATOM 4377 C C . GLN B 1 162 ? 9.172 24.594 -4.535 1 93.88 162 GLN B C 1
ATOM 4379 O O . GLN B 1 162 ? 9.016 25.781 -4.836 1 93.88 162 GLN B O 1
ATOM 4384 N N . GLN B 1 163 ? 8.719 23.641 -5.215 1 93.12 163 GLN B N 1
ATOM 4385 C CA . GLN B 1 163 ? 7.988 23.938 -6.445 1 93.12 163 GLN B CA 1
ATOM 4386 C C . GLN B 1 163 ? 6.758 24.781 -6.168 1 93.12 163 GLN B C 1
ATOM 4388 O O . GLN B 1 163 ? 6.422 25.672 -6.957 1 93.12 163 GLN B O 1
ATOM 4393 N N . TYR B 1 164 ? 6.121 24.531 -5.09 1 94.56 164 TYR B N 1
ATOM 4394 C CA . TYR B 1 164 ? 4.914 25.266 -4.738 1 94.56 164 TYR B CA 1
ATOM 4395 C C . TYR B 1 164 ? 5.262 26.656 -4.207 1 94.56 164 TYR B C 1
ATOM 4397 O O . TYR B 1 164 ? 4.555 27.625 -4.484 1 94.56 164 TYR B O 1
ATOM 4405 N N . PHE B 1 165 ? 6.34 26.719 -3.469 1 95.94 165 PHE B N 1
ATOM 4406 C CA . PHE B 1 165 ? 6.781 28.016 -2.963 1 95.94 165 PHE B CA 1
ATOM 4407 C C . PHE B 1 165 ? 7.145 28.953 -4.109 1 95.94 165 PHE B C 1
ATOM 4409 O O . PHE B 1 165 ? 6.832 30.141 -4.07 1 95.94 165 PHE B O 1
ATOM 4416 N N . ASP B 1 166 ? 7.734 28.344 -5.086 1 95.19 166 ASP B N 1
ATOM 4417 C CA . ASP B 1 166 ? 8.086 29.125 -6.27 1 95.19 166 ASP B CA 1
ATOM 4418 C C . ASP B 1 166 ? 6.84 29.594 -7.016 1 95.19 166 ASP B C 1
ATOM 4420 O O . ASP B 1 166 ? 6.738 30.75 -7.402 1 95.19 166 ASP B O 1
ATOM 4424 N N . MET B 1 167 ? 5.945 28.703 -7.172 1 94.31 167 MET B N 1
ATOM 4425 C CA . MET B 1 167 ? 4.711 29 -7.891 1 94.31 167 MET B CA 1
ATOM 4426 C C . MET B 1 167 ? 3.941 30.125 -7.219 1 94.31 167 MET B C 1
ATOM 4428 O O . MET B 1 167 ? 3.355 30.969 -7.895 1 94.31 167 MET B O 1
ATOM 4432 N N . HIS B 1 168 ? 3.98 30.172 -5.863 1 96.5 168 HIS B N 1
ATOM 4433 C CA . HIS B 1 168 ? 3.197 31.141 -5.105 1 96.5 168 HIS B CA 1
ATOM 4434 C C . HIS B 1 168 ? 4.031 32.375 -4.754 1 96.5 168 HIS B C 1
ATOM 4436 O O . HIS B 1 168 ? 3.545 33.281 -4.082 1 96.5 168 HIS B O 1
ATOM 4442 N N . GLU B 1 169 ? 5.301 32.344 -5.168 1 96.56 169 GLU B N 1
ATOM 4443 C CA . GLU B 1 169 ? 6.215 33.469 -4.938 1 96.56 169 GLU B CA 1
ATOM 4444 C C . GLU B 1 169 ? 6.305 33.812 -3.455 1 96.56 169 GLU B C 1
ATOM 4446 O O . GLU B 1 169 ? 6.129 34.969 -3.07 1 96.56 169 GLU B O 1
ATOM 4451 N N . VAL B 1 170 ? 6.512 32.781 -2.717 1 97.62 170 VAL B N 1
ATOM 4452 C CA . VAL B 1 170 ? 6.617 32.969 -1.272 1 97.62 170 VAL B CA 1
ATOM 4453 C C . VAL B 1 170 ? 7.812 33.844 -0.944 1 97.62 170 VAL B C 1
ATOM 4455 O O . VAL B 1 170 ? 8.922 33.625 -1.435 1 97.62 170 VAL B O 1
ATOM 4458 N N . LEU B 1 171 ? 7.543 34.875 -0.15 1 97.06 171 LEU B N 1
ATOM 4459 C CA . LEU B 1 171 ? 8.594 35.781 0.252 1 97.06 171 LEU B CA 1
ATOM 4460 C C . LEU B 1 171 ? 9.383 35.25 1.434 1 97.06 171 LEU B C 1
ATOM 4462 O O . LEU B 1 171 ? 8.797 34.719 2.385 1 97.06 171 LEU B O 1
ATOM 4466 N N . ARG B 1 172 ? 10.672 35.344 1.369 1 91.88 172 ARG B N 1
ATOM 4467 C CA . ARG B 1 172 ? 11.609 34.938 2.422 1 91.88 172 ARG B CA 1
ATOM 4468 C C . ARG B 1 172 ? 12.758 35.938 2.531 1 91.88 172 ARG B C 1
ATOM 4470 O O . ARG B 1 172 ? 13.234 36.469 1.519 1 91.88 172 ARG B O 1
ATOM 4477 N N . PHE B 1 173 ? 13.102 36.156 3.742 1 94.81 173 PHE B N 1
ATOM 4478 C CA . PHE B 1 173 ? 14.203 37.062 3.979 1 94.81 173 PHE B CA 1
ATOM 4479 C C . PHE B 1 173 ? 15.211 36.469 4.953 1 94.81 173 PHE B C 1
ATOM 4481 O O . PHE B 1 173 ? 14.891 35.562 5.707 1 94.81 173 PHE B O 1
ATOM 4488 N N . ASN B 1 174 ? 16.438 36.969 4.934 1 91.81 174 ASN B N 1
ATOM 4489 C CA . ASN B 1 174 ? 17.5 36.5 5.812 1 91.81 174 ASN B CA 1
ATOM 4490 C C . ASN B 1 174 ? 17.891 37.562 6.836 1 91.81 174 ASN B C 1
ATOM 4492 O O . ASN B 1 174 ? 19.078 37.812 7.031 1 91.81 174 ASN B O 1
ATOM 4496 N N . ASP B 1 175 ? 16.938 38.156 7.395 1 93.94 175 ASP B N 1
ATOM 4497 C CA . ASP B 1 175 ? 17.234 39.281 8.289 1 93.94 175 ASP B CA 1
ATOM 4498 C C . ASP B 1 175 ? 17 38.875 9.75 1 93.94 175 ASP B C 1
ATOM 4500 O O . ASP B 1 175 ? 16.859 39.75 10.617 1 93.94 175 ASP B O 1
ATOM 4504 N N . ILE B 1 176 ? 16.938 37.625 10.039 1 90.25 176 ILE B N 1
ATOM 4505 C CA . ILE B 1 176 ? 16.797 37.156 11.414 1 90.25 176 ILE B CA 1
ATOM 4506 C C . ILE B 1 176 ? 18.172 37.094 12.078 1 90.25 176 ILE B C 1
ATOM 4508 O O . ILE B 1 176 ? 19.094 36.469 11.57 1 90.25 176 ILE B O 1
ATOM 4512 N N . PRO B 1 177 ? 18.281 37.75 13.109 1 88.88 177 PRO B N 1
ATOM 4513 C CA . PRO B 1 177 ? 19.578 37.75 13.781 1 88.88 177 PRO B CA 1
ATOM 4514 C C . PRO B 1 177 ? 20.062 36.344 14.125 1 88.88 177 PRO B C 1
ATOM 4516 O O . PRO B 1 177 ? 19.266 35.469 14.516 1 88.88 177 PRO B O 1
ATOM 4519 N N . LYS B 1 178 ? 21.391 36.125 14.008 1 89.31 178 LYS B N 1
ATOM 4520 C CA . LYS B 1 178 ? 22 34.812 14.18 1 89.31 178 LYS B CA 1
ATOM 4521 C C . LYS B 1 178 ? 21.766 34.281 15.586 1 89.31 178 LYS B C 1
ATOM 4523 O O . LYS B 1 178 ? 21.531 33.062 15.773 1 89.31 178 LYS B O 1
ATOM 4528 N N . ASP B 1 179 ? 21.844 35.125 16.531 1 91.75 179 ASP B N 1
ATOM 4529 C CA . ASP B 1 179 ? 21.688 34.719 17.922 1 91.75 179 ASP B CA 1
ATOM 4530 C C . ASP B 1 179 ? 20.281 34.219 18.203 1 91.75 179 ASP B C 1
ATOM 4532 O O . ASP B 1 179 ? 20.094 33.25 18.938 1 91.75 179 ASP B O 1
ATOM 4536 N N . ILE B 1 180 ? 19.312 34.906 17.672 1 89.44 180 ILE B N 1
ATOM 4537 C CA . ILE B 1 180 ? 17.922 34.5 17.828 1 89.44 180 ILE B CA 1
ATOM 4538 C C . ILE B 1 180 ? 17.703 33.156 17.141 1 89.44 180 ILE B C 1
ATOM 4540 O O . ILE B 1 180 ? 17.047 32.25 17.688 1 89.44 180 ILE B O 1
ATOM 4544 N N . LYS B 1 181 ? 18.297 33 16.047 1 90.25 181 LYS B N 1
ATOM 4545 C CA . LYS B 1 181 ? 18.203 31.734 15.305 1 90.25 181 LYS B CA 1
ATOM 4546 C C . LYS B 1 181 ? 18.797 30.578 16.109 1 90.25 181 LYS B C 1
ATOM 4548 O O . LYS B 1 181 ? 18.203 29.5 16.188 1 90.25 181 LYS B O 1
ATOM 4553 N N . GLU B 1 182 ? 19.922 30.719 16.609 1 93.38 182 GLU B N 1
ATOM 4554 C CA . GLU B 1 182 ? 20.609 29.688 17.391 1 93.38 182 GLU B CA 1
ATOM 4555 C C . GLU B 1 182 ? 19.812 29.328 18.641 1 93.38 182 GLU B C 1
ATOM 4557 O O . GLU B 1 182 ? 19.734 28.156 19.016 1 93.38 182 GLU B O 1
ATOM 4562 N N . GLU B 1 183 ? 19.312 30.328 19.25 1 92.81 183 GLU B N 1
ATOM 4563 C CA . GLU B 1 183 ? 18.5 30.078 20.438 1 92.81 183 GLU B CA 1
ATOM 4564 C C . GLU B 1 183 ? 17.266 29.25 20.109 1 92.81 183 GLU B C 1
ATOM 4566 O O . GLU B 1 183 ? 16.891 28.359 20.875 1 92.81 183 GLU B O 1
ATOM 4571 N N . LYS B 1 184 ? 16.656 29.578 19.062 1 90.69 184 LYS B N 1
ATOM 4572 C CA . LYS B 1 184 ? 15.484 28.844 18.625 1 90.69 184 LYS B CA 1
ATOM 4573 C C . LYS B 1 184 ? 15.828 27.391 18.328 1 90.69 184 LYS B C 1
ATOM 4575 O O . LYS B 1 184 ? 15.07 26.469 18.672 1 90.69 184 LYS B O 1
ATOM 4580 N N . ILE B 1 185 ? 16.938 27.172 17.703 1 92.38 185 ILE B N 1
ATOM 4581 C CA . ILE B 1 185 ? 17.391 25.828 17.359 1 92.38 185 ILE B CA 1
ATOM 4582 C C . ILE B 1 185 ? 17.672 25.031 18.641 1 92.38 185 ILE B C 1
ATOM 4584 O O . ILE B 1 185 ? 17.297 23.875 18.75 1 92.38 185 ILE B O 1
ATOM 4588 N N . GLN B 1 186 ? 18.312 25.656 19.562 1 94.31 186 GLN B N 1
ATOM 4589 C CA . GLN B 1 186 ? 18.625 25 20.828 1 94.31 186 GLN B CA 1
ATOM 4590 C C . GLN B 1 186 ? 17.359 24.625 21.578 1 94.31 186 GLN B C 1
ATOM 4592 O O . GLN B 1 186 ? 17.266 23.531 22.141 1 94.31 186 GLN B O 1
ATOM 4597 N N . GLU B 1 187 ? 16.469 25.547 21.609 1 94.19 187 GLU B N 1
ATOM 4598 C CA . GLU B 1 187 ? 15.203 25.297 22.281 1 94.19 187 GLU B CA 1
ATOM 4599 C C . GLU B 1 187 ? 14.453 24.141 21.625 1 94.19 187 GLU B C 1
ATOM 4601 O O . GLU B 1 187 ? 13.906 23.281 22.312 1 94.19 187 GLU B O 1
ATOM 4606 N N . GLN B 1 188 ? 14.43 24.172 20.359 1 94.44 188 GLN B N 1
ATOM 4607 C CA . GLN B 1 188 ? 13.773 23.094 19.609 1 94.44 188 GLN B CA 1
ATOM 4608 C C . GLN B 1 188 ? 14.414 21.75 19.906 1 94.44 188 GLN B C 1
ATOM 4610 O O . GLN B 1 188 ? 13.711 20.75 20.109 1 94.44 188 GLN B O 1
ATOM 4615 N N . ASN B 1 189 ? 15.68 21.719 19.906 1 95.38 189 ASN B N 1
ATOM 4616 C CA . ASN B 1 189 ? 16.391 20.484 20.203 1 95.38 189 ASN B CA 1
ATOM 4617 C C . ASN B 1 189 ? 16.078 19.969 21.609 1 95.38 189 ASN B C 1
ATOM 4619 O O . ASN B 1 189 ? 15.938 18.766 21.812 1 95.38 189 ASN B O 1
ATOM 4623 N N . ARG B 1 190 ? 16.016 20.906 22.484 1 96.19 190 ARG B N 1
ATOM 4624 C CA . ARG B 1 190 ? 15.688 20.531 23.859 1 96.19 190 ARG B CA 1
ATOM 4625 C C . ARG B 1 190 ? 14.289 19.922 23.938 1 96.19 190 ARG B C 1
ATOM 4627 O O . ARG B 1 190 ? 14.094 18.906 24.609 1 96.19 190 ARG B O 1
ATOM 4634 N N . ILE B 1 191 ? 13.367 20.516 23.312 1 97.44 191 ILE B N 1
ATOM 4635 C CA . ILE B 1 191 ? 11.992 20.031 23.328 1 97.44 191 ILE B CA 1
ATOM 4636 C C . ILE B 1 191 ? 11.922 18.672 22.656 1 97.44 191 ILE B C 1
ATOM 4638 O O . ILE B 1 191 ? 11.266 17.75 23.172 1 97.44 191 ILE B O 1
ATOM 4642 N N . LEU B 1 192 ? 12.602 18.516 21.562 1 97.75 192 LEU B N 1
ATOM 4643 C CA . LEU B 1 192 ? 12.594 17.25 20.844 1 97.75 192 LEU B CA 1
ATOM 4644 C C . LEU B 1 192 ? 13.234 16.141 21.688 1 97.75 192 LEU B C 1
ATOM 4646 O O . LEU B 1 192 ? 12.75 15 21.688 1 97.75 192 LEU B O 1
ATOM 4650 N N . ALA B 1 193 ? 14.273 16.516 22.375 1 97.62 193 ALA B N 1
ATOM 4651 C CA . ALA B 1 193 ? 14.914 15.539 23.266 1 97.62 193 ALA B CA 1
ATOM 4652 C C . ALA B 1 193 ? 13.969 15.117 24.391 1 97.62 193 ALA B C 1
ATOM 4654 O O . ALA B 1 193 ? 13.992 13.961 24.828 1 97.62 193 ALA B O 1
ATOM 4655 N N . SER B 1 194 ? 13.234 16.031 24.844 1 97.81 194 SER B N 1
ATOM 4656 C CA . SER B 1 194 ? 12.266 15.711 25.891 1 97.81 194 SER B CA 1
ATOM 4657 C C . SER B 1 194 ? 11.18 14.781 25.359 1 97.81 194 SER B C 1
ATOM 4659 O O . SER B 1 194 ? 10.602 14 26.109 1 97.81 194 SER B O 1
ATOM 4661 N N . ALA B 1 195 ? 10.898 14.859 24.094 1 98.19 195 ALA B N 1
ATOM 4662 C CA . ALA B 1 195 ? 9.859 14.047 23.469 1 98.19 195 ALA B CA 1
ATOM 4663 C C . ALA B 1 195 ? 10.352 12.625 23.234 1 98.19 195 ALA B C 1
ATOM 4665 O O . ALA B 1 195 ? 9.688 11.656 23.625 1 98.19 195 ALA B O 1
ATOM 4666 N N . VAL B 1 196 ? 11.594 12.508 22.641 1 98.19 196 VAL B N 1
ATOM 4667 C CA . VAL B 1 196 ? 11.953 11.203 22.094 1 98.19 196 VAL B CA 1
ATOM 4668 C C . VAL B 1 196 ? 13.359 10.82 22.531 1 98.19 196 VAL B C 1
ATOM 4670 O O . VAL B 1 196 ? 13.883 9.781 22.125 1 98.19 196 VAL B O 1
ATOM 4673 N N . GLY B 1 197 ? 14 11.594 23.312 1 97.88 197 GLY B N 1
ATOM 4674 C CA . GLY B 1 197 ? 15.328 11.305 23.828 1 97.88 197 GLY B CA 1
ATOM 4675 C C . GLY B 1 197 ? 16.453 11.75 22.891 1 97.88 197 GLY B C 1
ATOM 4676 O O . GLY B 1 197 ? 16.234 12.594 22.031 1 97.88 197 GLY B O 1
ATOM 4677 N N . ASN B 1 198 ? 17.656 11.281 23.172 1 96.56 198 ASN B N 1
ATOM 4678 C CA . ASN B 1 198 ? 18.828 11.625 22.375 1 96.56 198 ASN B CA 1
ATOM 4679 C C . ASN B 1 198 ? 19.094 10.586 21.281 1 96.56 198 ASN B C 1
ATOM 4681 O O . ASN B 1 198 ? 20.172 10.008 21.219 1 96.56 198 ASN B O 1
ATOM 4685 N N . ILE B 1 199 ? 18.156 10.523 20.438 1 96.81 199 ILE B N 1
ATOM 4686 C CA . ILE B 1 199 ? 18.266 9.586 19.328 1 96.81 199 ILE B CA 1
ATOM 4687 C C . ILE B 1 199 ? 19.156 10.18 18.234 1 96.81 199 ILE B C 1
ATOM 4689 O O . ILE B 1 199 ? 19.578 11.336 18.328 1 96.81 199 ILE B O 1
ATOM 4693 N N . GLU B 1 200 ? 19.453 9.328 17.219 1 95.62 200 GLU B N 1
ATOM 4694 C CA . GLU B 1 200 ? 20.281 9.789 16.094 1 95.62 200 GLU B CA 1
ATOM 4695 C C . GLU B 1 200 ? 19.688 11.047 15.461 1 95.62 200 GLU B C 1
ATOM 4697 O O . GLU B 1 200 ? 18.469 11.172 15.336 1 95.62 200 GLU B O 1
ATOM 4702 N N . GLU B 1 201 ? 20.562 11.914 14.992 1 95.25 201 GLU B N 1
ATOM 4703 C CA . GLU B 1 201 ? 20.172 13.242 14.523 1 95.25 201 GLU B CA 1
ATOM 4704 C C . GLU B 1 201 ? 19.203 13.141 13.344 1 95.25 201 GLU B C 1
ATOM 4706 O O . GLU B 1 201 ? 18.203 13.867 13.281 1 95.25 201 GLU B O 1
ATOM 4711 N N . ASN B 1 202 ? 19.531 12.305 12.438 1 96.12 202 ASN B N 1
ATOM 4712 C CA . ASN B 1 202 ? 18.656 12.18 11.273 1 96.12 202 ASN B CA 1
ATOM 4713 C C . ASN B 1 202 ? 17.281 11.656 11.656 1 96.12 202 ASN B C 1
ATOM 4715 O O . ASN B 1 202 ? 16.266 12.078 11.102 1 96.12 202 ASN B O 1
ATOM 4719 N N . ILE B 1 203 ? 17.234 10.781 12.648 1 97.12 203 ILE B N 1
ATOM 4720 C CA . ILE B 1 203 ? 15.961 10.227 13.094 1 97.12 203 ILE B CA 1
ATOM 4721 C C . ILE B 1 203 ? 15.172 11.289 13.844 1 97.12 203 ILE B C 1
ATOM 4723 O O . ILE B 1 203 ? 13.953 11.367 13.727 1 97.12 203 ILE B O 1
ATOM 4727 N N . LYS B 1 204 ? 15.875 12.039 14.617 1 96.25 204 LYS B N 1
ATOM 4728 C CA . LYS B 1 204 ? 15.227 13.164 15.297 1 96.25 204 LYS B CA 1
ATOM 4729 C C . LYS B 1 204 ? 14.641 14.148 14.297 1 96.25 204 LYS B C 1
ATOM 4731 O O . LYS B 1 204 ? 13.539 14.664 14.492 1 96.25 204 LYS B O 1
ATOM 4736 N N . TYR B 1 205 ? 15.406 14.398 13.266 1 96.25 205 TYR B N 1
ATOM 4737 C CA . TYR B 1 205 ? 14.93 15.25 12.188 1 96.25 205 TYR B CA 1
ATOM 4738 C C . TYR B 1 205 ? 13.672 14.672 11.547 1 96.25 205 TYR B C 1
ATOM 4740 O O . TYR B 1 205 ? 12.719 15.398 11.258 1 96.25 205 TYR B O 1
ATOM 4748 N N . ILE B 1 206 ? 13.633 13.398 11.367 1 97.12 206 ILE B N 1
ATOM 4749 C CA . ILE B 1 206 ? 12.5 12.703 10.766 1 97.12 206 ILE B CA 1
ATOM 4750 C C . ILE B 1 206 ? 11.266 12.852 11.656 1 97.12 206 ILE B C 1
ATOM 4752 O O . ILE B 1 206 ? 10.164 13.086 11.164 1 97.12 206 ILE B O 1
ATOM 4756 N N . TYR B 1 207 ? 11.43 12.734 12.93 1 97.5 207 TYR B N 1
ATOM 4757 C CA . TYR B 1 207 ? 10.328 12.922 13.859 1 97.5 207 TYR B CA 1
ATOM 4758 C C . TYR B 1 207 ? 9.695 14.305 13.688 1 97.5 207 TYR B C 1
ATOM 4760 O O . TYR B 1 207 ? 8.477 14.43 13.617 1 97.5 207 TYR B O 1
ATOM 4768 N N . HIS B 1 208 ? 10.484 15.211 13.555 1 96.25 208 HIS B N 1
ATOM 4769 C CA . HIS B 1 208 ? 10.047 16.594 13.445 1 96.25 208 HIS B CA 1
ATOM 4770 C C . HIS B 1 208 ? 9.516 16.891 12.047 1 96.25 208 HIS B C 1
ATOM 4772 O O . HIS B 1 208 ? 8.352 17.281 11.891 1 96.25 208 HIS B O 1
ATOM 4778 N N . ASP B 1 209 ? 10.297 16.625 10.992 1 95.25 209 ASP B N 1
ATOM 4779 C CA . ASP B 1 209 ? 10.062 17.156 9.648 1 95.25 209 ASP B CA 1
ATOM 4780 C C . ASP B 1 209 ? 9.125 16.25 8.859 1 95.25 209 ASP B C 1
ATOM 4782 O O . ASP B 1 209 ? 8.414 16.703 7.965 1 95.25 209 ASP B O 1
ATOM 4786 N N . ALA B 1 210 ? 9.109 14.984 9.203 1 96.88 210 ALA B N 1
ATOM 4787 C CA . ALA B 1 210 ? 8.25 14.055 8.469 1 96.88 210 ALA B CA 1
ATOM 4788 C C . ALA B 1 210 ? 7.027 13.672 9.297 1 96.88 210 ALA B C 1
ATOM 4790 O O . ALA B 1 210 ? 5.891 13.867 8.859 1 96.88 210 ALA B O 1
ATOM 4791 N N . MET B 1 211 ? 7.223 13.273 10.516 1 98.12 211 MET B N 1
ATOM 4792 C CA . MET B 1 211 ? 6.113 12.742 11.305 1 98.12 211 MET B CA 1
ATOM 4793 C C . MET B 1 211 ? 5.223 13.875 11.82 1 98.12 211 MET B C 1
ATOM 4795 O O . MET B 1 211 ? 4.047 13.961 11.453 1 98.12 211 MET B O 1
ATOM 4799 N N . LEU B 1 212 ? 5.805 14.82 12.461 1 97.94 212 LEU B N 1
ATOM 4800 C CA . LEU B 1 212 ? 5.016 15.898 13.055 1 97.94 212 LEU B CA 1
ATOM 4801 C C . LEU B 1 212 ? 4.562 16.891 11.992 1 97.94 212 LEU B C 1
ATOM 4803 O O . LEU B 1 212 ? 3.49 17.484 12.109 1 97.94 212 LEU B O 1
ATOM 4807 N N . SER B 1 213 ? 5.32 17.031 10.953 1 95.94 213 SER B N 1
ATOM 4808 C CA . SER B 1 213 ? 5.039 18.078 9.984 1 95.94 213 SER B CA 1
ATOM 4809 C C . SER B 1 213 ? 4.148 17.578 8.859 1 95.94 213 SER B C 1
ATOM 4811 O O . SER B 1 213 ? 3.434 18.359 8.227 1 95.94 213 SER B O 1
ATOM 4813 N N . SER B 1 214 ? 4.215 16.281 8.57 1 96.5 214 SER B N 1
ATOM 4814 C CA . SER B 1 214 ? 3.512 15.805 7.383 1 96.5 214 SER B CA 1
ATOM 4815 C C . SER B 1 214 ? 2.609 14.625 7.711 1 96.5 214 SER B C 1
ATOM 4817 O O . SER B 1 214 ? 1.388 14.711 7.582 1 96.5 214 SER B O 1
ATOM 4819 N N . MET B 1 215 ? 3.135 13.602 8.32 1 98.12 215 MET B N 1
ATOM 4820 C CA . MET B 1 215 ? 2.375 12.383 8.602 1 98.12 215 MET B CA 1
ATOM 4821 C C . MET B 1 215 ? 1.236 12.672 9.578 1 98.12 215 MET B C 1
ATOM 4823 O O . MET B 1 215 ? 0.256 11.922 9.625 1 98.12 215 MET B O 1
ATOM 4827 N N . VAL B 1 216 ? 1.389 13.703 10.312 1 98.5 216 VAL B N 1
ATOM 4828 C CA . VAL B 1 216 ? 0.418 14.039 11.352 1 98.5 216 VAL B CA 1
ATOM 4829 C C . VAL B 1 216 ? -0.959 14.242 10.727 1 98.5 216 VAL B C 1
ATOM 4831 O O . VAL B 1 216 ? -1.979 13.914 11.336 1 98.5 216 VAL B O 1
ATOM 4834 N N . HIS B 1 217 ? -1.057 14.789 9.461 1 98.12 217 HIS B N 1
ATOM 4835 C CA . HIS B 1 217 ? -2.326 14.922 8.758 1 98.12 217 HIS B CA 1
ATOM 4836 C C . HIS B 1 217 ? -3.008 13.562 8.594 1 98.12 217 HIS B C 1
ATOM 4838 O O . HIS B 1 217 ? -4.215 13.445 8.82 1 98.12 217 HIS B O 1
ATOM 4844 N N . ASN B 1 218 ? -2.246 12.625 8.211 1 98.44 218 ASN B N 1
ATOM 4845 C CA . ASN B 1 218 ? -2.777 11.297 7.945 1 98.44 218 ASN B CA 1
ATOM 4846 C C . ASN B 1 218 ? -3.16 10.57 9.234 1 98.44 218 ASN B C 1
ATOM 4848 O O . ASN B 1 218 ? -4.184 9.891 9.289 1 98.44 218 ASN B O 1
ATOM 4852 N N . ILE B 1 219 ? -2.32 10.766 10.211 1 98.75 219 ILE B N 1
ATOM 4853 C CA . ILE B 1 219 ? -2.602 10.195 11.523 1 98.75 219 ILE B CA 1
ATOM 4854 C C . ILE B 1 219 ? -3.93 10.742 12.047 1 98.75 219 ILE B C 1
ATOM 4856 O O . ILE B 1 219 ? -4.77 9.977 12.531 1 98.75 219 ILE B O 1
ATOM 4860 N N . ASN B 1 220 ? -4.09 12.008 11.922 1 98.75 220 ASN B N 1
ATOM 4861 C CA . ASN B 1 220 ? -5.324 12.641 12.375 1 98.75 220 ASN B CA 1
ATOM 4862 C C . ASN B 1 220 ? -6.535 12.117 11.617 1 98.75 220 ASN B C 1
ATOM 4864 O O . ASN B 1 220 ? -7.578 11.844 12.211 1 98.75 220 ASN B O 1
ATOM 4868 N N . LEU B 1 221 ? -6.441 11.961 10.305 1 98.62 221 LEU B N 1
ATOM 4869 C CA . LEU B 1 221 ? -7.535 11.43 9.492 1 98.62 221 LEU B CA 1
ATOM 4870 C C . LEU B 1 221 ? -7.875 10 9.906 1 98.62 221 LEU B C 1
ATOM 4872 O O . LEU B 1 221 ? -9.055 9.656 10.039 1 98.62 221 LEU B O 1
ATOM 4876 N N . ILE B 1 222 ? -6.855 9.211 10.094 1 98.62 222 ILE B N 1
ATOM 4877 C CA . ILE B 1 222 ? -7.039 7.816 10.477 1 98.62 222 ILE B CA 1
ATOM 4878 C C . ILE B 1 222 ? -7.785 7.742 11.812 1 98.62 222 ILE B C 1
ATOM 4880 O O . ILE B 1 222 ? -8.742 6.98 11.953 1 98.62 222 ILE B O 1
ATOM 4884 N N . ARG B 1 223 ? -7.363 8.531 12.766 1 98.5 223 ARG B N 1
ATOM 4885 C CA . ARG B 1 223 ? -7.996 8.531 14.078 1 98.5 223 ARG B CA 1
ATOM 4886 C C . ARG B 1 223 ? -9.43 9.031 13.992 1 98.5 223 ARG B C 1
ATOM 4888 O O . ARG B 1 223 ? -10.305 8.562 14.727 1 98.5 223 ARG B O 1
ATOM 4895 N N . ALA B 1 224 ? -9.656 9.984 13.156 1 98.19 224 ALA B N 1
ATOM 4896 C CA . ALA B 1 224 ? -11.016 10.469 12.953 1 98.19 224 ALA B CA 1
ATOM 4897 C C . ALA B 1 224 ? -11.914 9.359 12.406 1 98.19 224 ALA B C 1
ATOM 4899 O O . ALA B 1 224 ? -13.094 9.281 12.766 1 98.19 224 ALA B O 1
ATOM 4900 N N . MET B 1 225 ? -11.383 8.508 11.57 1 97.75 225 MET B N 1
ATOM 4901 C CA . MET B 1 225 ? -12.164 7.477 10.883 1 97.75 225 MET B CA 1
ATOM 4902 C C . MET B 1 225 ? -12.375 6.266 11.781 1 97.75 225 MET B C 1
ATOM 4904 O O . MET B 1 225 ? -13.445 5.656 11.766 1 97.75 225 MET B O 1
ATOM 4908 N N . PHE B 1 226 ? -11.344 5.906 12.602 1 97.62 226 PHE B N 1
ATOM 4909 C CA . PHE B 1 226 ? -11.398 4.582 13.211 1 97.62 226 PHE B CA 1
ATOM 4910 C C . PHE B 1 226 ? -11.148 4.66 14.711 1 97.62 226 PHE B C 1
ATOM 4912 O O . PHE B 1 226 ? -11.188 3.645 15.406 1 97.62 226 PHE B O 1
ATOM 4919 N N . GLY B 1 227 ? -10.906 5.875 15.227 1 97.19 227 GLY B N 1
ATOM 4920 C CA . GLY B 1 227 ? -10.539 6.008 16.625 1 97.19 227 GLY B CA 1
ATOM 4921 C C . GLY B 1 227 ? -9.078 5.711 16.891 1 97.19 227 GLY B C 1
ATOM 4922 O O . GLY B 1 227 ? -8.234 5.863 16 1 97.19 227 GLY B O 1
ATOM 4923 N N . GLU B 1 228 ? -8.789 5.367 18.109 1 97.62 228 GLU B N 1
ATOM 4924 C CA . GLU B 1 228 ? -7.406 5.137 18.531 1 97.62 228 GLU B CA 1
ATOM 4925 C C . GLU B 1 228 ? -6.969 3.707 18.219 1 97.62 228 GLU B C 1
ATOM 4927 O O . GLU B 1 228 ? -7.73 2.762 18.438 1 97.62 228 GLU B O 1
ATOM 4932 N N . PRO B 1 229 ? -5.816 3.512 17.656 1 97.75 229 PRO B N 1
ATOM 4933 C CA . PRO B 1 229 ? -5.332 2.137 17.5 1 97.75 229 PRO B CA 1
ATOM 4934 C C . PRO B 1 229 ? -4.977 1.484 18.828 1 97.75 229 PRO B C 1
ATOM 4936 O O . PRO B 1 229 ? -4.695 2.182 19.812 1 97.75 229 PRO B O 1
ATOM 4939 N N . ILE B 1 230 ? -4.906 0.139 18.781 1 95.94 230 ILE B N 1
ATOM 4940 C CA . ILE B 1 230 ? -4.5 -0.648 19.938 1 95.94 230 ILE B CA 1
ATOM 4941 C C . ILE B 1 230 ? -2.986 -0.56 20.109 1 95.94 230 ILE B C 1
ATOM 4943 O O . ILE B 1 230 ? -2.479 -0.638 21.234 1 95.94 230 ILE B O 1
ATOM 4947 N N . GLY B 1 231 ? -2.328 -0.379 19.031 1 96.44 231 GLY B N 1
ATOM 4948 C CA . GLY B 1 231 ? -0.878 -0.28 19.062 1 96.44 231 GLY B CA 1
ATOM 4949 C C . GLY B 1 231 ? -0.253 -0.151 17.688 1 96.44 231 GLY B C 1
ATOM 4950 O O . GLY B 1 231 ? -0.96 0.013 16.688 1 96.44 231 GLY B O 1
ATOM 4951 N N . VAL B 1 232 ? 1.02 -0.081 17.734 1 97.69 232 VAL B N 1
ATOM 4952 C CA . VAL B 1 232 ? 1.823 -0.054 16.516 1 97.69 232 VAL B CA 1
ATOM 4953 C C . VAL B 1 232 ? 2.562 -1.381 16.359 1 97.69 232 VAL B C 1
ATOM 4955 O O . VAL B 1 232 ? 3.352 -1.768 17.219 1 97.69 232 VAL B O 1
ATOM 4958 N N . LEU B 1 233 ? 2.324 -2.072 15.242 1 96.5 233 LEU B N 1
ATOM 4959 C CA . LEU B 1 233 ? 2.875 -3.41 15.062 1 96.5 233 LEU B CA 1
ATOM 4960 C C . LEU B 1 233 ? 4.309 -3.344 14.547 1 96.5 233 LEU B C 1
ATOM 4962 O O . LEU B 1 233 ? 5.145 -4.168 14.922 1 96.5 233 LEU B O 1
ATOM 4966 N N . SER B 1 234 ? 4.547 -2.402 13.719 1 96.31 234 SER B N 1
ATOM 4967 C CA . SER B 1 234 ? 5.895 -2.238 13.188 1 96.31 234 SER B CA 1
ATOM 4968 C C . SER B 1 234 ? 6.059 -0.879 12.508 1 96.31 234 SER B C 1
ATOM 4970 O O . SER B 1 234 ? 5.086 -0.297 12.031 1 96.31 234 SER B O 1
ATOM 4972 N N . THR B 1 235 ? 7.238 -0.356 12.531 1 97.69 235 THR B N 1
ATOM 4973 C CA . THR B 1 235 ? 7.637 0.827 11.781 1 97.69 235 THR B CA 1
ATOM 4974 C C . THR B 1 235 ? 9 0.618 11.133 1 97.69 235 THR B C 1
ATOM 4976 O O . THR B 1 235 ? 9.938 0.149 11.781 1 97.69 235 THR B O 1
ATOM 4979 N N . GLN B 1 236 ? 9.078 0.896 9.82 1 97.12 236 GLN B N 1
ATOM 4980 C CA . GLN B 1 236 ? 10.336 0.84 9.078 1 97.12 236 GLN B CA 1
ATOM 4981 C C . GLN B 1 236 ? 10.695 2.207 8.5 1 97.12 236 GLN B C 1
ATOM 4983 O O . GLN B 1 236 ? 9.82 2.938 8.031 1 97.12 236 GLN B O 1
ATOM 4988 N N . ILE B 1 237 ? 11.914 2.562 8.648 1 97.75 237 ILE B N 1
ATOM 4989 C CA . ILE B 1 237 ? 12.469 3.771 8.039 1 97.75 237 ILE B CA 1
ATOM 4990 C C . ILE B 1 237 ? 13.664 3.412 7.164 1 97.75 237 ILE B C 1
ATOM 4992 O O . ILE B 1 237 ? 14.625 2.809 7.641 1 97.75 237 ILE B O 1
ATOM 4996 N N . TRP B 1 238 ? 13.555 3.811 5.844 1 96.94 238 TRP B N 1
ATOM 4997 C CA . TRP B 1 238 ? 14.688 3.529 4.965 1 96.94 238 TRP B CA 1
ATOM 4998 C C . TRP B 1 238 ? 14.828 4.613 3.898 1 96.94 238 TRP B C 1
ATOM 5000 O O . TRP B 1 238 ? 13.844 5.242 3.506 1 96.94 238 TRP B O 1
ATOM 5010 N N . PRO B 1 239 ? 16.062 4.816 3.404 1 95.81 239 PRO B N 1
ATOM 5011 C CA . PRO B 1 239 ? 17.328 4.391 4.027 1 95.81 239 PRO B CA 1
ATOM 5012 C C . PRO B 1 239 ? 17.5 4.941 5.438 1 95.81 239 PRO B C 1
ATOM 5014 O O . PRO B 1 239 ? 17.141 6.09 5.707 1 95.81 239 PRO B O 1
ATOM 5017 N N . ILE B 1 240 ? 18.172 4.297 6.254 1 90.38 240 ILE B N 1
ATOM 5018 C CA . ILE B 1 240 ? 18.172 4.582 7.688 1 90.38 240 ILE B CA 1
ATOM 5019 C C . ILE B 1 240 ? 19 5.844 7.957 1 90.38 240 ILE B C 1
ATOM 5021 O O . ILE B 1 240 ? 18.766 6.543 8.945 1 90.38 240 ILE B O 1
ATOM 5025 N N . TYR B 1 241 ? 19.891 6.27 7.109 1 92.69 241 TYR B N 1
ATOM 5026 C CA . TYR B 1 241 ? 20.781 7.402 7.359 1 92.69 241 TYR B CA 1
ATOM 5027 C C . TYR B 1 241 ? 20.266 8.656 6.668 1 92.69 241 TYR B C 1
ATOM 5029 O O . TYR B 1 241 ? 20.844 9.742 6.824 1 92.69 241 TYR B O 1
ATOM 5037 N N . SER B 1 242 ? 19.219 8.453 5.926 1 94.62 242 SER B N 1
ATOM 5038 C CA . SER B 1 242 ? 18.703 9.57 5.148 1 94.62 242 SER B CA 1
ATOM 5039 C C . SER B 1 242 ? 17.844 10.492 6.008 1 94.62 242 SER B C 1
ATOM 5041 O O . SER B 1 242 ? 17.125 10.031 6.898 1 94.62 242 SER B O 1
ATOM 5043 N N . TYR B 1 243 ? 17.875 11.828 5.695 1 96 243 TYR B N 1
ATOM 5044 C CA . TYR B 1 243 ? 16.969 12.797 6.305 1 96 243 TYR B CA 1
ATOM 5045 C C . TYR B 1 243 ? 15.625 12.828 5.582 1 96 243 TYR B C 1
ATOM 5047 O O . TYR B 1 243 ? 14.656 13.391 6.082 1 96 243 TYR B O 1
ATOM 5055 N N . TYR B 1 244 ? 15.609 12.234 4.402 1 95.31 244 TYR B N 1
ATOM 5056 C CA . TYR B 1 244 ? 14.414 12.219 3.562 1 95.31 244 TYR B CA 1
ATOM 5057 C C . TYR B 1 244 ? 14.055 10.789 3.156 1 95.31 244 TYR B C 1
ATOM 5059 O O . TYR B 1 244 ? 14.109 10.445 1.974 1 95.31 244 TYR B O 1
ATOM 5067 N N . PRO B 1 245 ? 13.648 10.008 4.125 1 97.38 245 PRO B N 1
ATOM 5068 C CA . PRO B 1 245 ? 13.484 8.57 3.891 1 97.38 245 PRO B CA 1
ATOM 5069 C C . PRO B 1 245 ? 12.07 8.211 3.428 1 97.38 245 PRO B C 1
ATOM 5071 O O . PRO B 1 245 ? 11.281 9.094 3.104 1 97.38 245 PRO B O 1
ATOM 5074 N N . THR B 1 246 ? 11.844 6.973 3.262 1 98.06 246 THR B N 1
ATOM 5075 C CA . THR B 1 246 ? 10.523 6.355 3.299 1 98.06 246 THR B CA 1
ATOM 5076 C C . THR B 1 246 ? 10.234 5.785 4.688 1 98.06 246 THR B C 1
ATOM 5078 O O . THR B 1 246 ? 11.117 5.191 5.316 1 98.06 246 THR B O 1
ATOM 5081 N N . ILE B 1 247 ? 9.07 6.051 5.176 1 98.5 247 ILE B N 1
ATOM 5082 C CA . ILE B 1 247 ? 8.602 5.527 6.453 1 98.5 247 ILE B CA 1
ATOM 5083 C C . ILE B 1 247 ? 7.352 4.672 6.238 1 98.5 247 ILE B C 1
ATOM 5085 O O . ILE B 1 247 ? 6.414 5.094 5.555 1 98.5 247 ILE B O 1
ATOM 5089 N N . SER B 1 248 ? 7.352 3.469 6.73 1 98.38 248 SER B N 1
ATOM 5090 C CA . SER B 1 248 ? 6.152 2.639 6.727 1 98.38 248 SER B CA 1
ATOM 5091 C C . SER B 1 248 ? 5.816 2.146 8.133 1 98.38 248 SER B C 1
ATOM 5093 O O . SER B 1 248 ? 6.715 1.77 8.891 1 98.38 248 SER B O 1
ATOM 5095 N N . THR B 1 249 ? 4.582 2.234 8.5 1 98.5 249 THR B N 1
ATOM 5096 C CA . THR B 1 249 ? 4.141 1.749 9.805 1 98.5 249 THR B CA 1
ATOM 5097 C C . THR B 1 249 ? 2.85 0.946 9.672 1 98.5 249 THR B C 1
ATOM 5099 O O . THR B 1 249 ? 2.078 1.15 8.734 1 98.5 249 THR B O 1
ATOM 5102 N N . VAL B 1 250 ? 2.676 -0.048 10.5 1 98.31 250 VAL B N 1
ATOM 5103 C CA . VAL B 1 250 ? 1.46 -0.852 10.578 1 98.31 250 VAL B CA 1
ATOM 5104 C C . VAL B 1 250 ? 0.755 -0.594 11.906 1 98.31 250 VAL B C 1
ATOM 5106 O O . VAL B 1 250 ? 1.302 -0.884 12.969 1 98.31 250 VAL B O 1
ATOM 5109 N N . LEU B 1 251 ? -0.427 -0.067 11.812 1 98.69 251 LEU B N 1
ATOM 5110 C CA . LEU B 1 251 ? -1.23 0.208 13 1 98.69 251 LEU B CA 1
ATOM 5111 C C . LEU B 1 251 ? -2.215 -0.926 13.266 1 98.69 251 LEU B C 1
ATOM 5113 O O . LEU B 1 251 ? -2.844 -1.438 12.336 1 98.69 251 LEU B O 1
ATOM 5117 N N . ASP B 1 252 ? -2.324 -1.271 14.531 1 97.88 252 ASP B N 1
ATOM 5118 C CA . ASP B 1 252 ? -3.203 -2.348 14.977 1 97.88 252 ASP B CA 1
ATOM 5119 C C . ASP B 1 252 ? -4.543 -1.798 15.461 1 97.88 252 ASP B C 1
ATOM 5121 O O . ASP B 1 252 ? -4.605 -1.104 16.484 1 97.88 252 ASP B O 1
ATOM 5125 N N . TYR B 1 253 ? -5.594 -2.043 14.781 1 97.44 253 TYR B N 1
ATOM 5126 C CA . TYR B 1 253 ? -6.934 -1.643 15.195 1 97.44 253 TYR B CA 1
ATOM 5127 C C . TYR B 1 253 ? -7.762 -2.854 15.609 1 97.44 253 TYR B C 1
ATOM 5129 O O . TYR B 1 253 ? -8.977 -2.889 15.391 1 97.44 253 TYR B O 1
ATOM 5137 N N . GLY B 1 254 ? -7.027 -3.844 16.094 1 94.75 254 GLY B N 1
ATOM 5138 C CA . GLY B 1 254 ? -7.703 -5.031 16.594 1 94.75 254 GLY B CA 1
ATOM 5139 C C . GLY B 1 254 ? -7.605 -6.215 15.641 1 94.75 254 GLY B C 1
ATOM 5140 O O . GLY B 1 254 ? -6.824 -6.195 14.695 1 94.75 254 GLY B O 1
ATOM 5141 N N . GLU B 1 255 ? -8.391 -7.211 15.859 1 91.5 255 GLU B N 1
ATOM 5142 C CA . GLU B 1 255 ? -8.266 -8.508 15.203 1 91.5 255 GLU B CA 1
ATOM 5143 C C . GLU B 1 255 ? -8.625 -8.406 13.719 1 91.5 255 GLU B C 1
ATOM 5145 O O . GLU B 1 255 ? -8.047 -9.109 12.891 1 91.5 255 GLU B O 1
ATOM 5150 N N . ASN B 1 256 ? -9.516 -7.477 13.422 1 93.81 256 ASN B N 1
ATOM 5151 C CA . ASN B 1 256 ? -10.102 -7.543 12.086 1 93.81 256 ASN B CA 1
ATOM 5152 C C . ASN B 1 256 ? -9.625 -6.387 11.203 1 93.81 256 ASN B C 1
ATOM 5154 O O . ASN B 1 256 ? -10.016 -6.293 10.039 1 93.81 256 ASN B O 1
ATOM 5158 N N . HIS B 1 257 ? -8.82 -5.527 11.719 1 97.69 257 HIS B N 1
ATOM 5159 C CA . HIS B 1 257 ? -8.477 -4.34 10.945 1 97.69 257 HIS B CA 1
ATOM 5160 C C . HIS B 1 257 ? -7.051 -3.887 11.227 1 97.69 257 HIS B C 1
ATOM 5162 O O . HIS B 1 257 ? -6.699 -3.611 12.375 1 97.69 257 HIS B O 1
ATOM 5168 N N . HIS B 1 258 ? -6.238 -3.824 10.156 1 98.5 258 HIS B N 1
ATOM 5169 C CA . HIS B 1 258 ? -4.922 -3.199 10.227 1 98.5 258 HIS B CA 1
ATOM 5170 C C . HIS B 1 258 ? -4.789 -2.074 9.211 1 98.5 258 HIS B C 1
ATOM 5172 O O . HIS B 1 258 ? -5.492 -2.062 8.195 1 98.5 258 HIS B O 1
ATOM 5178 N N . ILE B 1 259 ? -3.979 -1.135 9.555 1 98.75 259 ILE B N 1
ATOM 5179 C CA . ILE B 1 259 ? -3.705 -0.019 8.656 1 98.75 259 ILE B CA 1
ATOM 5180 C C . ILE B 1 259 ? -2.219 0.009 8.305 1 98.75 259 ILE B C 1
ATOM 5182 O O . ILE B 1 259 ? -1.365 -0.087 9.188 1 98.75 259 ILE B O 1
ATOM 5186 N N . ILE B 1 260 ? -1.918 0.041 7.039 1 98.75 260 ILE B N 1
ATOM 5187 C CA . ILE B 1 260 ? -0.552 0.269 6.578 1 98.75 260 ILE B CA 1
ATOM 5188 C C . ILE B 1 260 ? -0.427 1.683 6.016 1 98.75 260 ILE B C 1
ATOM 5190 O O . ILE B 1 260 ? -1.092 2.029 5.035 1 98.75 260 ILE B O 1
ATOM 5194 N N . LEU B 1 261 ? 0.346 2.463 6.676 1 98.75 261 LEU B N 1
ATOM 5195 C CA . LEU B 1 261 ? 0.628 3.836 6.27 1 98.75 261 LEU B CA 1
ATOM 5196 C C . LEU B 1 261 ? 2.072 3.979 5.797 1 98.75 261 LEU B C 1
ATOM 5198 O O . LEU B 1 261 ? 3.006 3.674 6.543 1 98.75 261 LEU B O 1
ATOM 5202 N N . THR B 1 262 ? 2.268 4.402 4.531 1 98.75 262 THR B N 1
ATOM 5203 C CA . THR B 1 262 ? 3.602 4.613 3.98 1 98.75 262 THR B CA 1
ATOM 5204 C C . THR B 1 262 ? 3.76 6.047 3.479 1 98.75 262 THR B C 1
ATOM 5206 O O . THR B 1 262 ? 2.951 6.52 2.678 1 98.75 262 THR B O 1
ATOM 5209 N N . TRP B 1 263 ? 4.727 6.699 4.016 1 98.56 263 TRP B N 1
ATOM 5210 C CA . TRP B 1 263 ? 5.098 8.055 3.639 1 98.56 263 TRP B CA 1
ATOM 5211 C C . TRP B 1 263 ? 6.492 8.086 3.021 1 98.56 263 TRP B C 1
ATOM 5213 O O . TRP B 1 263 ? 7.461 7.621 3.631 1 98.56 263 TRP B O 1
ATOM 5223 N N . SER B 1 264 ? 6.617 8.625 1.784 1 97.88 264 SER B N 1
ATOM 5224 C CA . SER B 1 264 ? 7.898 8.648 1.083 1 97.88 264 SER B CA 1
ATOM 5225 C C . SER B 1 264 ? 8.219 10.055 0.575 1 97.88 264 SER B C 1
ATOM 5227 O O . SER B 1 264 ? 7.375 10.695 -0.054 1 97.88 264 SER B O 1
ATOM 5229 N N . TYR B 1 265 ? 9.398 10.531 0.902 1 97 265 TYR B N 1
ATOM 5230 C CA . TYR B 1 265 ? 9.883 11.766 0.296 1 97 265 TYR B CA 1
ATOM 5231 C C . TYR B 1 265 ? 10.664 11.477 -0.98 1 97 265 TYR B C 1
ATOM 5233 O O . TYR B 1 265 ? 11.812 11.031 -0.926 1 97 265 TYR B O 1
ATOM 5241 N N . LEU B 1 266 ? 10.062 11.703 -2.078 1 95.5 266 LEU B N 1
ATOM 5242 C CA . LEU B 1 266 ? 10.641 11.516 -3.404 1 95.5 266 LEU B CA 1
ATOM 5243 C C . LEU B 1 266 ? 10.539 12.797 -4.227 1 95.5 266 LEU B C 1
ATOM 5245 O O . LEU B 1 266 ? 9.5 13.07 -4.82 1 95.5 266 LEU B O 1
ATOM 5249 N N . SER B 1 267 ? 11.609 13.461 -4.398 1 93.56 267 SER B N 1
ATOM 5250 C CA . SER B 1 267 ? 11.562 14.859 -4.828 1 93.56 267 SER B CA 1
ATOM 5251 C C . SER B 1 267 ? 11.609 14.969 -6.352 1 93.56 267 SER B C 1
ATOM 5253 O O . SER B 1 267 ? 11.328 16.031 -6.91 1 93.56 267 SER B O 1
ATOM 5255 N N . GLY B 1 268 ? 11.922 13.938 -7.035 1 92.69 268 GLY B N 1
ATOM 5256 C CA . GLY B 1 268 ? 12.266 14.055 -8.445 1 92.69 268 GLY B CA 1
ATOM 5257 C C . GLY B 1 268 ? 11.055 14.062 -9.359 1 92.69 268 GLY B C 1
ATOM 5258 O O . GLY B 1 268 ? 11.133 14.516 -10.5 1 92.69 268 GLY B O 1
ATOM 5259 N N . VAL B 1 269 ? 9.953 13.461 -8.961 1 94.94 269 VAL B N 1
ATOM 5260 C CA . VAL B 1 269 ? 8.688 13.539 -9.688 1 94.94 269 VAL B CA 1
ATOM 5261 C C . VAL B 1 269 ? 7.766 14.547 -9.008 1 94.94 269 VAL B C 1
ATOM 5263 O O . VAL B 1 269 ? 7.441 14.406 -7.828 1 94.94 269 VAL B O 1
ATOM 5266 N N . ARG B 1 270 ? 7.258 15.5 -9.656 1 94.5 270 ARG B N 1
ATOM 5267 C CA . ARG B 1 270 ? 6.652 16.688 -9.07 1 94.5 270 ARG B CA 1
ATOM 5268 C C . ARG B 1 270 ? 5.266 16.391 -8.516 1 94.5 270 ARG B C 1
ATOM 5270 O O . ARG B 1 270 ? 4.777 17.094 -7.625 1 94.5 270 ARG B O 1
ATOM 5277 N N . ASN B 1 271 ? 4.633 15.375 -9 1 93.81 271 ASN B N 1
ATOM 5278 C CA . ASN B 1 271 ? 3.246 15.125 -8.625 1 93.81 271 ASN B CA 1
ATOM 5279 C C . ASN B 1 271 ? 3.137 14.594 -7.199 1 93.81 271 ASN B C 1
ATOM 5281 O O . ASN B 1 271 ? 3.77 13.594 -6.852 1 93.81 271 ASN B O 1
ATOM 5285 N N . TYR B 1 272 ? 2.35 15.312 -6.363 1 96.5 272 TYR B N 1
ATOM 5286 C CA . TYR B 1 272 ? 2.006 14.875 -5.016 1 96.5 272 TYR B CA 1
ATOM 5287 C C . TYR B 1 272 ? 0.933 13.797 -5.047 1 96.5 272 TYR B C 1
ATOM 5289 O O . TYR B 1 272 ? -0.078 13.93 -5.738 1 96.5 272 TYR B O 1
ATOM 5297 N N . ILE B 1 273 ? 1.174 12.68 -4.32 1 96.94 273 ILE B N 1
ATOM 5298 C CA . ILE B 1 273 ? 0.169 11.625 -4.191 1 96.94 273 ILE B CA 1
ATOM 5299 C C . ILE B 1 273 ? -0.175 11.422 -2.719 1 96.94 273 ILE B C 1
ATOM 5301 O O . ILE B 1 273 ? 0.718 11.305 -1.876 1 96.94 273 ILE B O 1
ATOM 5305 N N . GLU B 1 274 ? -1.352 11.453 -2.379 1 98.38 274 GLU B N 1
ATOM 5306 C CA . GLU B 1 274 ? -1.915 11.055 -1.092 1 98.38 274 GLU B CA 1
ATOM 5307 C C . GLU B 1 274 ? -3.229 10.305 -1.272 1 98.38 274 GLU B C 1
ATOM 5309 O O . GLU B 1 274 ? -4.25 10.898 -1.625 1 98.38 274 GLU B O 1
ATOM 5314 N N . GLU B 1 275 ? -3.168 9.023 -1.057 1 98.19 275 GLU B N 1
ATOM 5315 C CA . GLU B 1 275 ? -4.316 8.141 -1.262 1 98.19 275 GLU B CA 1
ATOM 5316 C C . GLU B 1 275 ? -4.641 7.352 0.003 1 98.19 275 GLU B C 1
ATOM 5318 O O . GLU B 1 275 ? -3.752 6.75 0.61 1 98.19 275 GLU B O 1
ATOM 5323 N N . LEU B 1 276 ? -5.84 7.441 0.428 1 98.5 276 LEU B N 1
ATOM 5324 C CA . LEU B 1 276 ? -6.387 6.652 1.528 1 98.5 276 LEU B CA 1
ATOM 5325 C C . LEU B 1 276 ? -7.445 5.676 1.024 1 98.5 276 LEU B C 1
ATOM 5327 O O . LEU B 1 276 ? -8.469 6.094 0.486 1 98.5 276 LEU B O 1
ATOM 5331 N N . SER B 1 277 ? -7.18 4.387 1.173 1 98.5 277 SER B N 1
ATOM 5332 C CA . SER B 1 277 ? -8.094 3.346 0.709 1 98.5 277 SER B CA 1
ATOM 5333 C C . SER B 1 277 ? -8.539 2.453 1.861 1 98.5 277 SER B C 1
ATOM 5335 O O . SER B 1 277 ? -7.715 1.93 2.607 1 98.5 277 SER B O 1
ATOM 5337 N N . VAL B 1 278 ? -9.797 2.285 1.959 1 98.5 278 VAL B N 1
ATOM 5338 C CA . VAL B 1 278 ? -10.383 1.379 2.943 1 98.5 278 VAL B CA 1
ATOM 5339 C C . VAL B 1 278 ? -11.031 0.195 2.232 1 98.5 278 VAL B C 1
ATOM 5341 O O . VAL B 1 278 ? -11.891 0.378 1.365 1 98.5 278 VAL B O 1
ATOM 5344 N N . TYR B 1 279 ? -10.625 -0.994 2.627 1 98.25 279 TYR B N 1
ATOM 5345 C CA . TYR B 1 279 ? -11.141 -2.207 2.002 1 98.25 279 TYR B CA 1
ATOM 5346 C C . TYR B 1 279 ? -11.922 -3.051 3.01 1 98.25 279 TYR B C 1
ATOM 5348 O O . TYR B 1 279 ? -11.414 -3.346 4.098 1 98.25 279 TYR B O 1
ATOM 5356 N N . SER B 1 280 ? -13.062 -3.352 2.684 1 96.62 280 SER B N 1
ATOM 5357 C CA . SER B 1 280 ? -13.891 -4.34 3.369 1 96.62 280 SER B CA 1
ATOM 5358 C C . SER B 1 280 ? -14.391 -5.406 2.402 1 96.62 280 SER B C 1
ATOM 5360 O O . SER B 1 280 ? -14.125 -5.34 1.201 1 96.62 280 SER B O 1
ATOM 5362 N N . ASP B 1 281 ? -15.016 -6.438 2.939 1 93.44 281 ASP B N 1
ATOM 5363 C CA . ASP B 1 281 ? -15.531 -7.488 2.064 1 93.44 281 ASP B CA 1
ATOM 5364 C C . ASP B 1 281 ? -16.609 -6.941 1.126 1 93.44 281 ASP B C 1
ATOM 5366 O O . ASP B 1 281 ? -16.672 -7.336 -0.04 1 93.44 281 ASP B O 1
ATOM 5370 N N . SER B 1 282 ? -17.328 -5.953 1.597 1 90.81 282 SER B N 1
ATOM 5371 C CA . SER B 1 282 ? -18.531 -5.547 0.868 1 90.81 282 SER B CA 1
ATOM 5372 C C . SER B 1 282 ? -18.281 -4.273 0.067 1 90.81 282 SER B C 1
ATOM 5374 O O . SER B 1 282 ? -19.062 -3.936 -0.825 1 90.81 282 SER B O 1
ATOM 5376 N N . GLU B 1 283 ? -17.297 -3.539 0.39 1 95.31 283 GLU B N 1
ATOM 5377 C CA . GLU B 1 283 ? -17.109 -2.264 -0.291 1 95.31 283 GLU B CA 1
ATOM 5378 C C . GLU B 1 283 ? -15.648 -1.813 -0.224 1 95.31 283 GLU B C 1
ATOM 5380 O O . GLU B 1 283 ? -14.891 -2.273 0.631 1 95.31 283 GLU B O 1
ATOM 5385 N N . ARG B 1 284 ? -15.234 -1.024 -1.162 1 97.56 284 ARG B N 1
ATOM 5386 C CA . ARG B 1 284 ? -13.93 -0.374 -1.247 1 97.56 284 ARG B CA 1
ATOM 5387 C C . ARG B 1 284 ? -14.078 1.133 -1.428 1 97.56 284 ARG B C 1
ATOM 5389 O O . ARG B 1 284 ? -14.852 1.588 -2.273 1 97.56 284 ARG B O 1
ATOM 5396 N N . ILE B 1 285 ? -13.43 1.863 -0.599 1 98.19 285 ILE B N 1
ATOM 5397 C CA . ILE B 1 285 ? -13.492 3.318 -0.674 1 98.19 285 ILE B CA 1
ATOM 5398 C C . ILE B 1 285 ? -12.086 3.887 -0.841 1 98.19 285 ILE B C 1
ATOM 5400 O O . ILE B 1 285 ? -11.141 3.42 -0.201 1 98.19 285 ILE B O 1
ATOM 5404 N N . LYS B 1 286 ? -11.938 4.82 -1.699 1 98.25 286 LYS B N 1
ATOM 5405 C CA . LYS B 1 286 ? -10.664 5.5 -1.908 1 98.25 286 LYS B CA 1
ATOM 5406 C C . LYS B 1 286 ? -10.844 7.016 -1.938 1 98.25 286 LYS B C 1
ATOM 5408 O O . LYS B 1 286 ? -11.719 7.527 -2.631 1 98.25 286 LYS B O 1
ATOM 5413 N N . ALA B 1 287 ? -10.094 7.715 -1.15 1 98.5 287 ALA B N 1
ATOM 5414 C CA . ALA B 1 287 ? -10.008 9.172 -1.195 1 98.5 287 ALA B CA 1
ATOM 5415 C C . ALA B 1 287 ? -8.633 9.625 -1.687 1 98.5 287 ALA B C 1
ATOM 5417 O O . ALA B 1 287 ? -7.609 9.195 -1.159 1 98.5 287 ALA B O 1
ATOM 5418 N N . LYS B 1 288 ? -8.609 10.445 -2.664 1 98.12 288 LYS B N 1
ATOM 5419 C CA . LYS B 1 288 ? -7.383 10.992 -3.229 1 98.12 288 LYS B CA 1
ATOM 5420 C C . LYS B 1 288 ? -7.27 12.492 -2.953 1 98.12 288 LYS B C 1
ATOM 5422 O O . LYS B 1 288 ? -8.031 13.289 -3.506 1 98.12 288 LYS B O 1
ATOM 5427 N N . PHE B 1 289 ? -6.285 12.828 -2.182 1 97.5 289 PHE B N 1
ATOM 5428 C CA . PHE B 1 289 ? -6.074 14.227 -1.817 1 97.5 289 PHE B CA 1
ATOM 5429 C C . PHE B 1 289 ? -5.078 14.891 -2.762 1 97.5 289 PHE B C 1
ATOM 5431 O O . PHE B 1 289 ? -4.148 14.242 -3.244 1 97.5 289 PHE B O 1
ATOM 5438 N N . SER B 1 290 ? -5.312 16.094 -2.992 1 94.62 290 SER B N 1
ATOM 5439 C CA . SER B 1 290 ? -4.336 16.875 -3.74 1 94.62 290 SER B CA 1
ATOM 5440 C C . SER B 1 290 ? -3.338 17.547 -2.805 1 94.62 290 SER B C 1
ATOM 5442 O O . SER B 1 290 ? -3.49 17.5 -1.582 1 94.62 290 SER B O 1
ATOM 5444 N N . SER B 1 291 ? -2.316 18.141 -3.42 1 95.06 291 SER B N 1
ATOM 5445 C CA . SER B 1 291 ? -1.337 18.875 -2.619 1 95.06 291 SER B CA 1
ATOM 5446 C C . SER B 1 291 ? -1.999 19.984 -1.807 1 95.06 291 SER B C 1
ATOM 5448 O O . SER B 1 291 ? -2.865 20.703 -2.312 1 95.06 291 SER B O 1
ATOM 5450 N N . PRO B 1 292 ? -1.562 20.094 -0.568 1 93.81 292 PRO B N 1
ATOM 5451 C CA . PRO B 1 292 ? -2.139 21.156 0.268 1 93.81 292 PRO B CA 1
ATOM 5452 C C . PRO B 1 292 ? -1.8 22.562 -0.234 1 93.81 292 PRO B C 1
ATOM 5454 O O . PRO B 1 292 ? -2.391 23.531 0.224 1 93.81 292 PRO B O 1
ATOM 5457 N N . PHE B 1 293 ? -0.897 22.656 -1.216 1 95.44 293 PHE B N 1
ATOM 5458 C CA . PHE B 1 293 ? -0.448 23.953 -1.681 1 95.44 293 PHE B CA 1
ATOM 5459 C C . PHE B 1 293 ? -1.203 24.375 -2.938 1 95.44 293 PHE B C 1
ATOM 5461 O O . PHE B 1 293 ? -1.001 25.469 -3.453 1 95.44 293 PHE B O 1
ATOM 5468 N N . LEU B 1 294 ? -2.059 23.438 -3.398 1 94.31 294 LEU B N 1
ATOM 5469 C CA . LEU B 1 294 ? -2.914 23.75 -4.539 1 94.31 294 LEU B CA 1
ATOM 5470 C C . LEU B 1 294 ? -4.328 24.094 -4.082 1 94.31 294 LEU B C 1
ATOM 5472 O O . LEU B 1 294 ? -4.883 23.422 -3.211 1 94.31 294 LEU B O 1
ATOM 5476 N N . LYS B 1 295 ? -4.844 25.141 -4.66 1 92.88 295 LYS B N 1
ATOM 5477 C CA . LYS B 1 295 ? -6.172 25.594 -4.266 1 92.88 295 LYS B CA 1
ATOM 5478 C C . LYS B 1 295 ? -7.246 25.062 -5.203 1 92.88 295 LYS B C 1
ATOM 5480 O O . LYS B 1 295 ? -7.016 24.922 -6.406 1 92.88 295 LYS B O 1
ATOM 5485 N N . ASN B 1 296 ? -8.367 24.703 -4.656 1 93.56 296 ASN B N 1
ATOM 5486 C CA . ASN B 1 296 ? -9.594 24.406 -5.387 1 93.56 296 ASN B CA 1
ATOM 5487 C C . ASN B 1 296 ? -9.445 23.141 -6.242 1 93.56 296 ASN B C 1
ATOM 5489 O O . ASN B 1 296 ? -9.938 23.094 -7.367 1 93.56 296 ASN B O 1
ATOM 5493 N N . ILE B 1 297 ? -8.594 22.266 -5.895 1 94.25 297 ILE B N 1
ATOM 5494 C CA . ILE B 1 297 ? -8.555 20.922 -6.457 1 94.25 297 ILE B CA 1
ATOM 5495 C C . ILE B 1 297 ? -9.312 19.953 -5.539 1 94.25 297 ILE B C 1
ATOM 5497 O O . ILE B 1 297 ? -8.922 19.75 -4.387 1 94.25 297 ILE B O 1
ATOM 5501 N N . PRO B 1 298 ? -10.305 19.438 -6.012 1 95.81 298 PRO B N 1
ATOM 5502 C CA . PRO B 1 298 ? -11.156 18.625 -5.133 1 95.81 298 PRO B CA 1
ATOM 5503 C C . PRO B 1 298 ? -10.508 17.297 -4.734 1 95.81 298 PRO B C 1
ATOM 5505 O O . PRO B 1 298 ? -9.742 16.734 -5.512 1 95.81 298 PRO B O 1
ATOM 5508 N N . THR B 1 299 ? -10.781 16.828 -3.547 1 97.38 299 THR B N 1
ATOM 5509 C CA . THR B 1 299 ? -10.555 15.438 -3.158 1 97.38 299 THR B CA 1
ATOM 5510 C C . THR B 1 299 ? -11.57 14.516 -3.824 1 97.38 299 THR B C 1
ATOM 5512 O O . THR B 1 299 ? -12.781 14.68 -3.648 1 97.38 299 THR B O 1
ATOM 5515 N N . ILE B 1 300 ? -11.055 13.578 -4.578 1 98.06 300 ILE B N 1
ATOM 5516 C CA . ILE B 1 300 ? -11.938 12.656 -5.281 1 98.06 300 ILE B CA 1
ATOM 5517 C C . ILE B 1 300 ? -12.164 11.414 -4.43 1 98.06 300 ILE B C 1
ATOM 5519 O O . ILE B 1 300 ? -11.211 10.82 -3.908 1 98.06 300 ILE B O 1
ATOM 5523 N N . VAL B 1 301 ? -13.438 11.047 -4.266 1 98.56 301 VAL B N 1
ATOM 5524 C CA . VAL B 1 301 ? -13.789 9.844 -3.514 1 98.56 301 VAL B CA 1
ATOM 5525 C C . VAL B 1 301 ? -14.375 8.797 -4.453 1 98.56 301 VAL B C 1
ATOM 5527 O O . VAL B 1 301 ? -15.352 9.062 -5.16 1 98.56 301 VAL B O 1
ATOM 5530 N N . SER B 1 302 ? -13.781 7.668 -4.477 1 98.31 302 SER B N 1
ATOM 5531 C CA . SER B 1 302 ? -14.289 6.551 -5.266 1 98.31 302 SER B CA 1
ATOM 5532 C C . SER B 1 302 ? -14.812 5.434 -4.367 1 98.31 302 SER B C 1
ATOM 5534 O O . SER B 1 302 ? -14.289 5.211 -3.273 1 98.31 302 SER B O 1
ATOM 5536 N N . GLN B 1 303 ? -15.797 4.824 -4.816 1 97.5 303 GLN B N 1
ATOM 5537 C CA . GLN B 1 303 ? -16.406 3.713 -4.094 1 97.5 303 GLN B CA 1
ATOM 5538 C C . GLN B 1 303 ? -16.766 2.57 -5.039 1 97.5 303 GLN B C 1
ATOM 5540 O O . GLN B 1 303 ? -17.219 2.803 -6.164 1 97.5 303 GLN B O 1
ATOM 5545 N N . GLU B 1 304 ? -16.516 1.355 -4.629 1 97.62 304 GLU B N 1
ATOM 5546 C CA . GLU B 1 304 ? -16.922 0.148 -5.34 1 97.62 304 GLU B CA 1
ATOM 5547 C C . GLU B 1 304 ? -17.75 -0.771 -4.438 1 97.62 304 GLU B C 1
ATOM 5549 O O . GLU B 1 304 ? -17.344 -1.057 -3.307 1 97.62 304 GLU B O 1
ATOM 5554 N N . TYR B 1 305 ? -18.828 -1.251 -4.879 1 96.38 305 TYR B N 1
ATOM 5555 C CA . TYR B 1 305 ? -19.688 -2.166 -4.141 1 96.38 305 TYR B CA 1
ATOM 5556 C C . TYR B 1 305 ? -20.625 -2.908 -5.078 1 96.38 305 TYR B C 1
ATOM 5558 O O . TYR B 1 305 ? -20.75 -2.549 -6.25 1 96.38 305 TYR B O 1
ATOM 5566 N N . MET B 1 306 ? -21.203 -3.998 -4.594 1 96 306 MET B N 1
ATOM 5567 C CA . MET B 1 306 ? -22.172 -4.773 -5.371 1 96 306 MET B CA 1
ATOM 5568 C C . MET B 1 306 ? -23.594 -4.324 -5.078 1 96 306 MET B C 1
ATOM 5570 O O . MET B 1 306 ? -23.953 -4.07 -3.926 1 96 306 MET B O 1
ATOM 5574 N N . GLN B 1 307 ? -24.344 -4.102 -6.098 1 95.94 307 GLN B N 1
ATOM 5575 C CA . GLN B 1 307 ? -25.781 -3.822 -5.98 1 95.94 307 GLN B CA 1
ATOM 5576 C C . GLN B 1 307 ? -26.578 -4.625 -7 1 95.94 307 GLN B C 1
ATOM 5578 O O . GLN B 1 307 ? -26.375 -4.488 -8.211 1 95.94 307 GLN B O 1
ATOM 5583 N N . ASP B 1 308 ? -27.5 -5.512 -6.527 1 95.5 308 ASP B N 1
ATOM 5584 C CA . ASP B 1 308 ? -28.359 -6.332 -7.375 1 95.5 308 ASP B CA 1
ATOM 5585 C C . ASP B 1 308 ? -27.547 -7.105 -8.406 1 95.5 308 ASP B C 1
ATOM 5587 O O . ASP B 1 308 ? -27.844 -7.062 -9.602 1 95.5 308 ASP B O 1
ATOM 5591 N N . GLY B 1 309 ? -26.531 -7.648 -8.008 1 92.62 309 GLY B N 1
ATOM 5592 C CA . GLY B 1 309 ? -25.703 -8.484 -8.859 1 92.62 309 GLY B CA 1
ATOM 5593 C C . GLY B 1 309 ? -24.797 -7.691 -9.781 1 92.62 309 GLY B C 1
ATOM 5594 O O . GLY B 1 309 ? -24.062 -8.266 -10.586 1 92.62 309 GLY B O 1
ATOM 5595 N N . LYS B 1 310 ? -24.781 -6.367 -9.617 1 95.94 310 LYS B N 1
ATOM 5596 C CA . LYS B 1 310 ? -23.969 -5.484 -10.453 1 95.94 310 LYS B CA 1
ATOM 5597 C C . LYS B 1 310 ? -22.859 -4.812 -9.641 1 95.94 310 LYS B C 1
ATOM 5599 O O . LYS B 1 310 ? -23.078 -4.426 -8.492 1 95.94 310 LYS B O 1
ATOM 5604 N N . LEU B 1 311 ? -21.703 -4.797 -10.211 1 96.19 311 LEU B N 1
ATOM 5605 C CA . LEU B 1 311 ? -20.625 -4.004 -9.625 1 96.19 311 LEU B CA 1
ATOM 5606 C C . LEU B 1 311 ? -20.812 -2.521 -9.922 1 96.19 311 LEU B C 1
ATOM 5608 O O . LEU B 1 311 ? -20.844 -2.119 -11.086 1 96.19 311 LEU B O 1
ATOM 5612 N N . ILE B 1 312 ? -21 -1.75 -8.906 1 97.5 312 ILE B N 1
ATOM 5613 C CA . ILE B 1 312 ? -21.125 -0.304 -9.047 1 97.5 312 ILE B CA 1
ATOM 5614 C C . ILE B 1 312 ? -19.812 0.373 -8.672 1 97.5 312 ILE B C 1
ATOM 5616 O O . ILE B 1 312 ? -19.234 0.085 -7.625 1 97.5 312 ILE B O 1
ATOM 5620 N N . THR B 1 313 ? -19.266 1.136 -9.539 1 96.62 313 THR B N 1
ATOM 5621 C CA . THR B 1 313 ? -18.141 2.018 -9.266 1 96.62 313 THR B CA 1
ATOM 5622 C C . THR B 1 313 ? -18.562 3.48 -9.383 1 96.62 313 THR B C 1
ATOM 5624 O O . THR B 1 313 ? -19.109 3.895 -10.398 1 96.62 313 THR B O 1
ATOM 5627 N N . SER B 1 314 ? -18.344 4.238 -8.391 1 96.94 314 SER B N 1
ATOM 5628 C CA . SER B 1 314 ? -18.672 5.66 -8.414 1 96.94 314 SER B CA 1
ATOM 5629 C C . SER B 1 314 ? -17.469 6.516 -8.078 1 96.94 314 SER B C 1
ATOM 5631 O O . SER B 1 314 ? -16.578 6.078 -7.344 1 96.94 314 SER B O 1
ATOM 5633 N N . GLU B 1 315 ? -17.328 7.586 -8.641 1 97.44 315 GLU B N 1
ATOM 5634 C CA . GLU B 1 315 ? -16.391 8.656 -8.32 1 97.44 315 GLU B CA 1
ATOM 5635 C C . GLU B 1 315 ? -17.125 9.977 -8.07 1 97.44 315 GLU B C 1
ATOM 5637 O O . GLU B 1 315 ? -17.906 10.43 -8.914 1 97.44 315 GLU B O 1
ATOM 5642 N N . VAL B 1 316 ? -16.828 10.555 -6.941 1 97.56 316 VAL B N 1
ATOM 5643 C CA . VAL B 1 316 ? -17.594 11.727 -6.539 1 97.56 316 VAL B CA 1
ATOM 5644 C C . VAL B 1 316 ? -16.641 12.891 -6.258 1 97.56 316 VAL B C 1
ATOM 5646 O O . VAL B 1 316 ? -15.656 12.734 -5.535 1 97.56 316 VAL B O 1
ATOM 5649 N N . GLU B 1 317 ? -16.828 13.961 -6.848 1 96.56 317 GLU B N 1
ATOM 5650 C CA . GLU B 1 317 ? -16.266 15.266 -6.523 1 96.56 317 GLU B CA 1
ATOM 5651 C C . GLU B 1 317 ? -17.266 16.141 -5.785 1 96.56 317 GLU B C 1
ATOM 5653 O O . GLU B 1 317 ? -18.25 16.609 -6.379 1 96.56 317 GLU B O 1
ATOM 5658 N N . VAL B 1 318 ? -17.016 16.438 -4.633 1 95.5 318 VAL B N 1
ATOM 5659 C CA . VAL B 1 318 ? -18.016 17.047 -3.775 1 95.5 318 VAL B CA 1
ATOM 5660 C C . VAL B 1 318 ? -18.031 18.562 -3.98 1 95.5 318 VAL B C 1
ATOM 5662 O O . VAL B 1 318 ? -19.094 19.172 -4.105 1 95.5 318 VAL B O 1
ATOM 5665 N N . SER B 1 319 ? -16.875 19.156 -3.992 1 95.19 319 SER B N 1
ATOM 5666 C CA . SER B 1 319 ? -16.781 20.609 -4.039 1 95.19 319 SER B CA 1
ATOM 5667 C C . SER B 1 319 ? -15.375 21.078 -4.406 1 95.19 319 SER B C 1
ATOM 5669 O O . SER B 1 319 ? -14.398 20.344 -4.18 1 95.19 319 SER B O 1
ATOM 5671 N N . TYR B 1 320 ? -15.32 22.203 -4.938 1 94.12 320 TYR B N 1
ATOM 5672 C CA . TYR B 1 320 ? -14.039 22.844 -5.219 1 94.12 320 TYR B CA 1
ATOM 5673 C C . TYR B 1 320 ? -13.602 23.734 -4.059 1 94.12 320 TYR B C 1
ATOM 5675 O O . TYR B 1 320 ? -12.555 24.375 -4.117 1 94.12 320 TYR B O 1
ATOM 5683 N N . ASP B 1 321 ? -14.422 23.672 -3.055 1 92.06 321 ASP B N 1
ATOM 5684 C CA . ASP B 1 321 ? -14.102 24.5 -1.896 1 92.06 321 ASP B CA 1
ATOM 5685 C C . ASP B 1 321 ? -12.766 24.094 -1.281 1 92.06 321 ASP B C 1
ATOM 5687 O O . ASP B 1 321 ? -12.453 22.906 -1.188 1 92.06 321 ASP B O 1
ATOM 5691 N N . ASN B 1 322 ? -12.039 25.109 -0.882 1 93.5 322 ASN B N 1
ATOM 5692 C CA . ASN B 1 322 ? -10.719 24.875 -0.307 1 93.5 322 ASN B CA 1
ATOM 5693 C C . ASN B 1 322 ? -10.812 24.484 1.164 1 93.5 322 ASN B C 1
ATOM 5695 O O . ASN B 1 322 ? -11.492 25.156 1.949 1 93.5 322 ASN B O 1
ATOM 5699 N N . ALA B 1 323 ? -10.094 23.469 1.522 1 96.75 323 ALA B N 1
ATOM 5700 C CA . ALA B 1 323 ? -10.133 22.922 2.879 1 96.75 323 ALA B CA 1
ATOM 5701 C C . ALA B 1 323 ? -9.672 23.953 3.898 1 96.75 323 ALA B C 1
ATOM 5703 O O . ALA B 1 323 ? -10.195 24.016 5.012 1 96.75 323 ALA B O 1
ATOM 5704 N N . PHE B 1 324 ? -8.711 24.797 3.564 1 98 324 PHE B N 1
ATOM 5705 C CA . PHE B 1 324 ? -8.203 25.828 4.457 1 98 324 PHE B CA 1
ATOM 5706 C C . PHE B 1 324 ? -9.266 26.906 4.691 1 98 324 PHE B C 1
ATOM 5708 O O . PHE B 1 324 ? -9.406 27.406 5.805 1 98 324 PHE B O 1
ATOM 5715 N N . LYS B 1 325 ? -9.969 27.25 3.67 1 97.62 325 LYS B N 1
ATOM 5716 C CA . LYS B 1 325 ? -11.039 28.234 3.801 1 97.62 325 LYS B CA 1
ATOM 5717 C C . LYS B 1 325 ? -12.172 27.703 4.668 1 97.62 325 LYS B C 1
ATOM 5719 O O . LYS B 1 325 ? -12.688 28.422 5.531 1 97.62 325 LYS B O 1
ATOM 5724 N N . GLU B 1 326 ? -12.484 26.438 4.426 1 97 326 GLU B N 1
ATOM 5725 C CA . GLU B 1 326 ? -13.578 25.812 5.176 1 97 326 GLU B CA 1
ATOM 5726 C C . GLU B 1 326 ? -13.25 25.734 6.664 1 97 326 GLU B C 1
ATOM 5728 O O . GLU B 1 326 ? -14.125 25.938 7.508 1 97 326 GLU B O 1
ATOM 5733 N N . GLU B 1 327 ? -12.031 25.438 6.988 1 97.88 327 GLU B N 1
ATOM 5734 C CA . GLU B 1 327 ? -11.688 25.344 8.406 1 97.88 327 GLU B CA 1
ATOM 5735 C C . GLU B 1 327 ? -11.766 26.719 9.078 1 97.88 327 GLU B C 1
ATOM 5737 O O . GLU B 1 327 ? -12.102 26.812 10.258 1 97.88 327 GLU B O 1
ATOM 5742 N N . LEU B 1 328 ? -11.516 27.812 8.352 1 98.19 328 LEU B N 1
ATOM 5743 C CA . LEU B 1 328 ? -11.656 29.156 8.906 1 98.19 328 LEU B CA 1
ATOM 5744 C C . LEU B 1 328 ? -13.125 29.469 9.195 1 98.19 328 LEU B C 1
ATOM 5746 O O . LEU B 1 328 ? -13.438 30.094 10.211 1 98.19 328 LEU B O 1
ATOM 5750 N N . ARG B 1 329 ? -13.992 29.062 8.297 1 97.62 329 ARG B N 1
ATOM 5751 C CA . ARG B 1 329 ? -15.422 29.25 8.531 1 97.62 329 ARG B CA 1
ATOM 5752 C C . ARG B 1 329 ? -15.875 28.516 9.789 1 97.62 329 ARG B C 1
ATOM 5754 O O . ARG B 1 329 ? -16.672 29.047 10.562 1 97.62 329 ARG B O 1
ATOM 5761 N N . VAL B 1 330 ? -15.344 27.344 9.922 1 97.88 330 VAL B N 1
ATOM 5762 C CA . VAL B 1 330 ? -15.711 26.562 11.094 1 97.88 330 VAL B CA 1
ATOM 5763 C C . VAL B 1 330 ? -15.164 27.219 12.352 1 97.88 330 VAL B C 1
ATOM 5765 O O . VAL B 1 330 ? -15.852 27.281 13.375 1 97.88 330 VAL B O 1
ATOM 5768 N N . PHE B 1 331 ? -13.93 27.672 12.281 1 98.44 331 PHE B N 1
ATOM 5769 C CA . PHE B 1 331 ? -13.367 28.391 13.414 1 98.44 331 PHE B CA 1
ATOM 5770 C C . PHE B 1 331 ? -14.242 29.562 13.812 1 98.44 331 PHE B C 1
ATOM 5772 O O . PHE B 1 331 ? -14.539 29.766 14.992 1 98.44 331 PHE B O 1
ATOM 5779 N N . TYR B 1 332 ? -14.672 30.375 12.859 1 98.31 332 TYR B N 1
ATOM 5780 C CA . TYR B 1 332 ? -15.555 31.5 13.094 1 98.31 332 TYR B CA 1
ATOM 5781 C C . TYR B 1 332 ? -16.812 31.062 13.844 1 98.31 332 TYR B C 1
ATOM 5783 O O . TYR B 1 332 ? -17.172 31.672 14.859 1 98.31 332 TYR B O 1
ATOM 5791 N N . GLN B 1 333 ? -17.406 30.031 13.367 1 97.44 333 GLN B N 1
ATOM 5792 C CA . GLN B 1 333 ? -18.641 29.531 13.977 1 97.44 333 GLN B CA 1
ATOM 5793 C C . GLN B 1 333 ? -18.406 29.078 15.414 1 97.44 333 GLN B C 1
ATOM 5795 O O . GLN B 1 333 ? -19.25 29.281 16.281 1 97.44 333 GLN B O 1
ATOM 5800 N N . CYS B 1 334 ? -17.266 28.406 15.609 1 97.5 334 CYS B N 1
ATOM 5801 C CA . CYS B 1 334 ? -16.938 27.938 16.953 1 97.5 334 CYS B CA 1
ATOM 5802 C C . CYS B 1 334 ? -16.75 29.109 17.906 1 97.5 334 CYS B C 1
ATOM 5804 O O . CYS B 1 334 ? -17.203 29.047 19.062 1 97.5 334 CYS B O 1
ATOM 5806 N N . VAL B 1 335 ? -16.141 30.172 17.453 1 97.12 335 VAL B N 1
ATOM 5807 C CA . VAL B 1 335 ? -15.875 31.344 18.297 1 97.12 335 VAL B CA 1
ATOM 5808 C C . VAL B 1 335 ? -17.172 32.062 18.609 1 97.12 335 VAL B C 1
ATOM 5810 O O . VAL B 1 335 ? -17.438 32.406 19.766 1 97.12 335 VAL B O 1
ATOM 5813 N N . ILE B 1 336 ? -18.062 32.25 17.625 1 96 336 ILE B N 1
ATOM 5814 C CA . ILE B 1 336 ? -19.25 33.062 17.766 1 96 336 ILE B CA 1
ATOM 5815 C C . ILE B 1 336 ? -20.312 32.312 18.547 1 96 336 ILE B C 1
ATOM 5817 O O . ILE B 1 336 ? -21.078 32.875 19.312 1 96 336 ILE B O 1
ATOM 5821 N N . ASN B 1 337 ? -20.312 31.016 18.359 1 94.06 337 ASN B N 1
ATOM 5822 C CA . ASN B 1 337 ? -21.391 30.219 18.953 1 94.06 337 ASN B CA 1
ATOM 5823 C C . ASN B 1 337 ? -20.906 29.406 20.141 1 94.06 337 ASN B C 1
ATOM 5825 O O . ASN B 1 337 ? -21.688 28.672 20.766 1 94.06 337 ASN B O 1
ATOM 5829 N N . ASN B 1 338 ? -19.703 29.531 20.422 1 88.25 338 ASN B N 1
ATOM 5830 C CA . ASN B 1 338 ? -19.078 28.75 21.484 1 88.25 338 ASN B CA 1
ATOM 5831 C C . ASN B 1 338 ? -19.344 27.25 21.297 1 88.25 338 ASN B C 1
ATOM 5833 O O . ASN B 1 338 ? -19.781 26.578 22.234 1 88.25 338 ASN B O 1
ATOM 5837 N N . ASN B 1 339 ? -19.141 26.844 20.047 1 86.31 339 ASN B N 1
ATOM 5838 C CA . ASN B 1 339 ? -19.344 25.453 19.688 1 86.31 339 ASN B CA 1
ATOM 5839 C C . ASN B 1 339 ? -18.094 24.609 19.953 1 86.31 339 ASN B C 1
ATOM 5841 O O . ASN B 1 339 ? -17 25.156 20.031 1 86.31 339 ASN B O 1
ATOM 5845 N N . ASN B 1 340 ? -18.312 23.328 20.047 1 91.25 340 ASN B N 1
ATOM 5846 C CA . ASN B 1 340 ? -17.203 22.391 20.188 1 91.25 340 ASN B CA 1
ATOM 5847 C C . ASN B 1 340 ? -16.375 22.281 18.906 1 91.25 340 ASN B C 1
ATOM 5849 O O . ASN B 1 340 ? -16.938 22.281 17.812 1 91.25 340 ASN B O 1
ATOM 5853 N N . VAL B 1 341 ? -15.109 22.328 19.125 1 95.31 341 VAL B N 1
ATOM 5854 C CA . VAL B 1 341 ? -14.156 22.203 18.016 1 95.31 341 VAL B CA 1
ATOM 5855 C C . VAL B 1 341 ? -13.828 20.719 17.797 1 95.31 341 VAL B C 1
ATOM 5857 O O . VAL B 1 341 ? -13.484 20.016 18.734 1 95.31 341 VAL B O 1
ATOM 5860 N N . ILE B 1 342 ? -13.859 20.25 16.562 1 95.06 342 ILE B N 1
ATOM 5861 C CA . ILE B 1 342 ? -13.578 18.859 16.234 1 95.06 342 ILE B CA 1
ATOM 5862 C C . ILE B 1 342 ? -12.078 18.594 16.359 1 95.06 342 ILE B C 1
ATOM 5864 O O . ILE B 1 342 ? -11.672 17.562 16.906 1 95.06 342 ILE B O 1
ATOM 5868 N N . THR B 1 343 ? -11.289 19.484 15.875 1 98.31 343 THR B N 1
ATOM 5869 C CA . THR B 1 343 ? -9.836 19.344 15.961 1 98.31 343 THR B CA 1
ATOM 5870 C C . THR B 1 343 ? -9.281 20.188 17.109 1 98.31 343 THR B C 1
ATOM 5872 O O . THR B 1 343 ? -8.555 21.156 16.875 1 98.31 343 THR B O 1
ATOM 5875 N N . ASP B 1 344 ? -9.547 19.781 18.312 1 98.06 344 ASP B N 1
ATOM 5876 C CA . ASP B 1 344 ? -9.172 20.516 19.516 1 98.06 344 ASP B CA 1
ATOM 5877 C C . ASP B 1 344 ? -7.828 20.031 20.047 1 98.06 344 ASP B C 1
ATOM 5879 O O . ASP B 1 344 ? -7.129 19.25 19.391 1 98.06 344 ASP B O 1
ATOM 5883 N N . VAL B 1 345 ? -7.453 20.547 21.188 1 98.44 345 VAL B N 1
ATOM 5884 C CA . VAL B 1 345 ? -6.164 20.281 21.828 1 98.44 345 VAL B CA 1
ATOM 5885 C C . VAL B 1 345 ? -6.07 18.797 22.188 1 98.44 345 VAL B C 1
ATOM 5887 O O . VAL B 1 345 ? -5.02 18.172 22.031 1 98.44 345 VAL B O 1
ATOM 5890 N N . LEU B 1 346 ? -7.156 18.219 22.672 1 97.62 346 LEU B N 1
ATOM 5891 C CA . LEU B 1 346 ? -7.172 16.797 23.031 1 97.62 346 LEU B CA 1
ATOM 5892 C C . LEU B 1 346 ? -6.902 15.93 21.812 1 97.62 346 LEU B C 1
ATOM 5894 O O . LEU B 1 346 ? -6.137 14.969 21.875 1 97.62 346 LEU B O 1
ATOM 5898 N N . ASP B 1 347 ? -7.598 16.25 20.75 1 98.25 347 ASP B N 1
ATOM 5899 C CA . ASP B 1 347 ? -7.398 15.531 19.5 1 98.25 347 ASP B CA 1
ATOM 5900 C C . ASP B 1 347 ? -5.938 15.602 19.062 1 98.25 347 ASP B C 1
ATOM 5902 O O . ASP B 1 347 ? -5.344 14.578 18.703 1 98.25 347 ASP B O 1
ATOM 5906 N N . ALA B 1 348 ? -5.355 16.766 19.078 1 98.69 348 ALA B N 1
ATOM 5907 C CA . ALA B 1 348 ? -3.975 16.969 18.656 1 98.69 348 ALA B CA 1
ATOM 5908 C C . ALA B 1 348 ? -3.004 16.234 19.562 1 98.69 348 ALA B C 1
ATOM 5910 O O . ALA B 1 348 ? -1.982 15.711 19.109 1 98.69 348 ALA B O 1
ATOM 5911 N N . LYS B 1 349 ? -3.295 16.203 20.844 1 98.5 349 LYS B N 1
ATOM 5912 C CA . LYS B 1 349 ? -2.463 15.5 21.812 1 98.5 349 LYS B CA 1
ATOM 5913 C C . LYS B 1 349 ? -2.348 14.023 21.453 1 98.5 349 LYS B C 1
ATOM 5915 O O . LYS B 1 349 ? -1.262 13.445 21.531 1 98.5 349 LYS B O 1
ATOM 5920 N N . GLU B 1 350 ? -3.465 13.422 21.062 1 98.31 350 GLU B N 1
ATOM 5921 C CA . GLU B 1 350 ? -3.473 12.008 20.719 1 98.31 350 GLU B CA 1
ATOM 5922 C C . GLU B 1 350 ? -2.66 11.734 19.453 1 98.31 350 GLU B C 1
ATOM 5924 O O . GLU B 1 350 ? -2.057 10.672 19.312 1 98.31 350 GLU B O 1
ATOM 5929 N N . ASP B 1 351 ? -2.604 12.695 18.562 1 98.56 351 ASP B N 1
ATOM 5930 C CA . ASP B 1 351 ? -1.73 12.562 17.391 1 98.56 351 ASP B CA 1
ATOM 5931 C C . ASP B 1 351 ? -0.268 12.445 17.812 1 98.56 351 ASP B C 1
ATOM 5933 O O . ASP B 1 351 ? 0.469 11.609 17.297 1 98.56 351 ASP B O 1
ATOM 5937 N N . ILE B 1 352 ? 0.119 13.344 18.703 1 98.38 352 ILE B N 1
ATOM 5938 C CA . ILE B 1 352 ? 1.503 13.375 19.172 1 98.38 352 ILE B CA 1
ATOM 5939 C C . ILE B 1 352 ? 1.855 12.047 19.828 1 98.38 352 ILE B C 1
ATOM 5941 O O . ILE B 1 352 ? 2.912 11.469 19.562 1 98.38 352 ILE B O 1
ATOM 5945 N N . LYS B 1 353 ? 0.933 11.539 20.656 1 97.94 353 LYS B N 1
ATOM 5946 C CA . LYS B 1 353 ? 1.143 10.266 21.328 1 97.94 353 LYS B CA 1
ATOM 5947 C C . LYS B 1 353 ? 1.365 9.141 20.328 1 97.94 353 LYS B C 1
ATOM 5949 O O . LYS B 1 353 ? 2.299 8.344 20.469 1 97.94 353 LYS B O 1
ATOM 5954 N N . LEU B 1 354 ? 0.54 9.109 19.359 1 98.31 354 LEU B N 1
ATOM 5955 C CA . LEU B 1 354 ? 0.612 8.031 18.391 1 98.31 354 LEU B CA 1
ATOM 5956 C C . LEU B 1 354 ? 1.878 8.148 17.547 1 98.31 354 LEU B C 1
ATOM 5958 O O . LEU B 1 354 ? 2.531 7.141 17.266 1 98.31 354 LEU B O 1
ATOM 5962 N N . LEU B 1 355 ? 2.252 9.352 17.141 1 98.75 355 LEU B N 1
ATOM 5963 C CA . LEU B 1 355 ? 3.461 9.547 16.344 1 98.75 355 LEU B CA 1
ATOM 5964 C C . LEU B 1 355 ? 4.699 9.141 17.141 1 98.75 355 LEU B C 1
ATOM 5966 O O . LEU B 1 355 ? 5.645 8.586 16.578 1 98.75 355 LEU B O 1
ATOM 5970 N N . GLN B 1 356 ? 4.684 9.453 18.422 1 98.56 356 GLN B N 1
ATOM 5971 C CA . GLN B 1 356 ? 5.777 9.008 19.281 1 98.56 356 GLN B CA 1
ATOM 5972 C C . GLN B 1 356 ? 5.855 7.488 19.328 1 98.56 356 GLN B C 1
ATOM 5974 O O . GLN B 1 356 ? 6.945 6.918 19.266 1 98.56 356 GLN B O 1
ATOM 5979 N N . SER B 1 357 ? 4.738 6.852 19.438 1 98.19 357 SER B N 1
ATOM 5980 C CA . SER B 1 357 ? 4.688 5.395 19.438 1 98.19 357 SER B CA 1
ATOM 5981 C C . SER B 1 357 ? 5.172 4.816 18.109 1 98.19 357 SER B C 1
ATOM 5983 O O . SER B 1 357 ? 5.844 3.785 18.094 1 98.19 357 SER B O 1
ATOM 5985 N N . ILE B 1 358 ? 4.809 5.453 17.047 1 98.5 358 ILE B N 1
ATOM 5986 C CA . ILE B 1 358 ? 5.238 5.027 15.727 1 98.5 358 ILE B CA 1
ATOM 5987 C C . ILE B 1 358 ? 6.758 5.109 15.625 1 98.5 358 ILE B C 1
ATOM 5989 O O . ILE B 1 358 ? 7.406 4.164 15.164 1 98.5 358 ILE B O 1
ATOM 5993 N N . LEU B 1 359 ? 7.32 6.215 16.062 1 98.5 359 LEU B N 1
ATOM 5994 C CA . LEU B 1 359 ? 8.773 6.355 16.062 1 98.5 359 LEU B CA 1
ATOM 5995 C C . LEU B 1 359 ? 9.422 5.27 16.922 1 98.5 359 LEU B C 1
ATOM 5997 O O . LEU B 1 359 ? 10.406 4.66 16.516 1 98.5 359 LEU B O 1
ATOM 6001 N N . ALA B 1 360 ? 8.883 5.066 18.109 1 97.94 360 ALA B N 1
ATOM 6002 C CA . ALA B 1 360 ? 9.438 4.098 19.047 1 97.94 360 ALA B CA 1
ATOM 6003 C C . ALA B 1 360 ? 9.438 2.693 18.438 1 97.94 360 ALA B C 1
ATOM 6005 O O . ALA B 1 360 ? 10.344 1.898 18.719 1 97.94 360 ALA B O 1
ATOM 6006 N N . ALA B 1 361 ? 8.461 2.414 17.625 1 97 361 ALA B N 1
ATOM 6007 C CA . ALA B 1 361 ? 8.312 1.089 17.031 1 97 361 ALA B CA 1
ATOM 6008 C C . ALA B 1 361 ? 9.438 0.808 16.031 1 97 361 ALA B C 1
ATOM 6010 O O . ALA B 1 361 ? 9.633 -0.337 15.617 1 97 361 ALA B O 1
ATOM 6011 N N . ASN B 1 362 ? 10.156 1.802 15.641 1 96.62 362 ASN B N 1
ATOM 6012 C CA . ASN B 1 362 ? 11.344 1.607 14.812 1 96.62 362 ASN B CA 1
ATOM 6013 C C . ASN B 1 362 ? 12.57 1.263 15.656 1 96.62 362 ASN B C 1
ATOM 6015 O O . ASN B 1 362 ? 13.617 0.905 15.125 1 96.62 362 ASN B O 1
ATOM 6019 N N . HIS B 1 363 ? 12.539 1.406 16.922 1 95.5 363 HIS B N 1
ATOM 6020 C CA . HIS B 1 363 ? 13.578 1.099 17.891 1 95.5 363 HIS B CA 1
ATOM 6021 C C . HIS B 1 363 ? 14.852 1.891 17.609 1 95.5 363 HIS B C 1
ATOM 6023 O O . HIS B 1 363 ? 15.938 1.316 17.531 1 95.5 363 HIS B O 1
ATOM 6029 N N . PRO B 1 364 ? 14.68 3.146 17.547 1 96.31 364 PRO B N 1
ATOM 6030 C CA . PRO B 1 364 ? 15.898 3.924 17.297 1 96.31 364 PRO B CA 1
ATOM 6031 C C . PRO B 1 364 ? 16.859 3.902 18.484 1 96.31 364 PRO B C 1
ATOM 6033 O O . PRO B 1 364 ? 16.438 3.895 19.641 1 96.31 364 PRO B O 1
ATOM 6036 N N . LYS B 1 365 ? 18.156 3.92 18.219 1 95.25 365 LYS B N 1
ATOM 6037 C CA . LYS B 1 365 ? 19.156 4.023 19.281 1 95.25 365 LYS B CA 1
ATOM 6038 C C . LYS B 1 365 ? 19.062 5.371 20 1 95.25 365 LYS B C 1
ATOM 6040 O O . LYS B 1 365 ? 18.984 6.418 19.344 1 95.25 365 LYS B O 1
ATOM 6045 N N . GLY B 1 366 ? 18.953 5.27 21.266 1 96.62 366 GLY B N 1
ATOM 6046 C CA . GLY B 1 366 ? 18.938 6.504 22.047 1 96.62 366 GLY B CA 1
ATOM 6047 C C . GLY B 1 366 ? 17.547 6.965 22.406 1 96.62 366 GLY B C 1
ATOM 6048 O O . GLY B 1 366 ? 17.359 8.055 22.938 1 96.62 366 GLY B O 1
ATOM 6049 N N . LEU B 1 367 ? 16.562 6.086 22.094 1 97.12 367 LEU B N 1
ATOM 6050 C CA . LEU B 1 367 ? 15.188 6.43 22.422 1 97.12 367 LEU B CA 1
ATOM 6051 C C . LEU B 1 367 ? 15.047 6.75 23.906 1 97.12 367 LEU B C 1
ATOM 6053 O O . LEU B 1 367 ? 15.633 6.07 24.75 1 97.12 367 LEU B O 1
ATOM 6057 N N . GLY B 1 368 ? 14.312 7.738 24.219 1 97.56 368 GLY B N 1
ATOM 6058 C CA . GLY B 1 368 ? 14.062 8.227 25.562 1 97.56 368 GLY B CA 1
ATOM 6059 C C . GLY B 1 368 ? 12.945 9.25 25.625 1 97.56 368 GLY B C 1
ATOM 6060 O O . GLY B 1 368 ? 11.953 9.148 24.906 1 97.56 368 GLY B O 1
ATOM 6061 N N . GLY B 1 369 ? 13.039 10.195 26.594 1 96.75 369 GLY B N 1
ATOM 6062 C CA . GLY B 1 369 ? 12.016 11.219 26.703 1 96.75 369 GLY B CA 1
ATOM 6063 C C . GLY B 1 369 ? 10.688 10.688 27.203 1 96.75 369 GLY B C 1
ATOM 6064 O O . GLY B 1 369 ? 10.633 9.633 27.844 1 96.75 369 GLY B O 1
ATOM 6065 N N . GLU B 1 370 ? 9.641 11.43 26.938 1 97.12 370 GLU B N 1
ATOM 6066 C CA . GLU B 1 370 ? 8.336 11.062 27.484 1 97.12 370 GLU B CA 1
ATOM 6067 C C . GLU B 1 370 ? 7.797 9.805 26.812 1 97.12 370 GLU B C 1
ATOM 6069 O O . GLU B 1 370 ? 7.027 9.055 27.422 1 97.12 370 GLU B O 1
ATOM 6074 N N . VAL B 1 371 ? 8.25 9.523 25.594 1 95.69 371 VAL B N 1
ATOM 6075 C CA . VAL B 1 371 ? 7.742 8.344 24.891 1 95.69 371 VAL B CA 1
ATOM 6076 C C . VAL B 1 371 ? 8.203 7.078 25.609 1 95.69 371 VAL B C 1
ATOM 6078 O O . VAL B 1 371 ? 7.414 6.16 25.828 1 95.69 371 VAL B O 1
ATOM 6081 N N . LEU B 1 372 ? 9.453 7.027 25.922 1 94 372 LEU B N 1
ATOM 6082 C CA . LEU B 1 372 ? 9.961 5.855 26.625 1 94 372 LEU B CA 1
ATOM 6083 C C . LEU B 1 372 ? 9.281 5.699 27.969 1 94 372 LEU B C 1
ATOM 6085 O O . LEU B 1 372 ? 8.953 4.586 28.391 1 94 372 LEU B O 1
ATOM 6089 N N . GLN B 1 373 ? 9.078 6.777 28.641 1 93.25 373 GLN B N 1
ATOM 6090 C CA . GLN B 1 373 ? 8.414 6.746 29.938 1 93.25 373 GLN B CA 1
ATOM 6091 C C . GLN B 1 373 ? 7.004 6.176 29.812 1 93.25 373 GLN B C 1
ATOM 6093 O O . GLN B 1 373 ? 6.578 5.383 30.656 1 93.25 373 GLN B O 1
ATOM 6098 N N . ARG B 1 374 ? 6.332 6.582 28.844 1 91.25 374 ARG B N 1
ATOM 6099 C CA . ARG B 1 374 ? 4.969 6.102 28.641 1 91.25 374 ARG B CA 1
ATOM 6100 C C . ARG B 1 374 ? 4.957 4.617 28.281 1 91.25 374 ARG B C 1
ATOM 6102 O O . ARG B 1 374 ? 4.074 3.877 28.734 1 91.25 374 ARG B O 1
ATOM 6109 N N . LEU B 1 375 ? 5.918 4.199 27.484 1 88.94 375 LEU B N 1
ATOM 6110 C CA . LEU B 1 375 ? 5.984 2.803 27.062 1 88.94 375 LEU B CA 1
ATOM 6111 C C . LEU B 1 375 ? 6.285 1.898 28.25 1 88.94 375 LEU B C 1
ATOM 6113 O O . LEU B 1 375 ? 5.746 0.792 28.359 1 88.94 375 LEU B O 1
ATOM 6117 N N . ILE B 1 376 ? 7.117 2.342 29.125 1 86.81 376 ILE B N 1
ATOM 6118 C CA . ILE B 1 376 ? 7.465 1.58 30.328 1 86.81 376 ILE B CA 1
ATOM 6119 C C . ILE B 1 376 ? 6.25 1.477 31.234 1 86.81 376 ILE B C 1
ATOM 6121 O O . ILE B 1 376 ? 5.977 0.412 31.797 1 86.81 376 ILE B O 1
ATOM 6125 N N . THR B 1 377 ? 5.531 2.527 31.312 1 85.12 377 THR B N 1
ATOM 6126 C CA . THR B 1 377 ? 4.363 2.557 32.188 1 85.12 377 THR B CA 1
ATOM 6127 C C . THR B 1 377 ? 3.248 1.681 31.625 1 85.12 377 THR B C 1
ATOM 6129 O O . THR B 1 377 ? 2.52 1.035 32.375 1 85.12 377 THR B O 1
ATOM 6132 N N . SER B 1 378 ? 3.105 1.716 30.375 1 79.38 378 SER B N 1
ATOM 6133 C CA . SER B 1 378 ? 2.064 0.914 29.75 1 79.38 378 SER B CA 1
ATOM 6134 C C . SER B 1 378 ? 2.355 -0.577 29.875 1 79.38 378 SER B C 1
ATOM 6136 O O . SER B 1 378 ? 1.435 -1.386 30.016 1 79.38 378 SER B O 1
ATOM 6138 N N . LYS B 1 379 ? 3.582 -1.057 29.781 1 70.38 379 LYS B N 1
ATOM 6139 C CA . L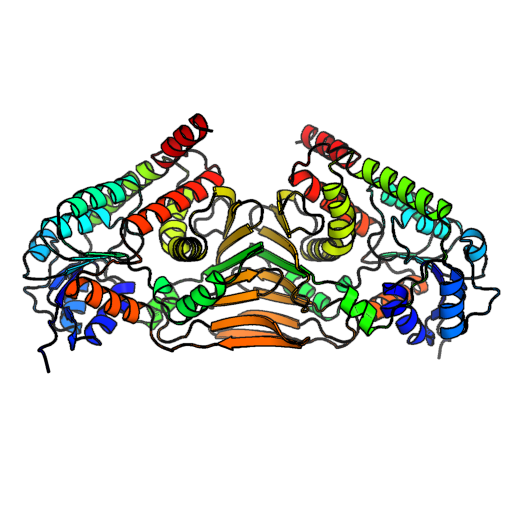YS B 1 379 ? 3.965 -2.461 29.891 1 70.38 379 LYS B CA 1
ATOM 6140 C C . LYS B 1 379 ? 3.758 -2.982 31.312 1 70.38 379 LYS B C 1
ATOM 6142 O O . LYS B 1 379 ? 3.471 -4.164 31.5 1 70.38 379 LYS B O 1
ATOM 6147 N N . LYS B 1 380 ? 3.898 -2.215 32.312 1 64.5 380 LYS B N 1
ATOM 6148 C CA . LYS B 1 380 ? 3.707 -2.619 33.719 1 64.5 380 LYS B CA 1
ATOM 6149 C C . LYS B 1 380 ? 2.236 -2.891 34 1 64.5 380 LYS B C 1
ATOM 6151 O O . LYS B 1 380 ? 1.91 -3.646 34.906 1 64.5 380 LYS B O 1
ATOM 6156 N N . HIS B 1 381 ? 1.412 -2.311 33.156 1 57.34 381 HIS B N 1
ATOM 6157 C CA . HIS B 1 381 ? -0.017 -2.488 33.406 1 57.34 381 HIS B CA 1
ATOM 6158 C C . HIS B 1 381 ? -0.564 -3.654 32.562 1 57.34 381 HIS B C 1
ATOM 6160 O O . HIS B 1 381 ? -1.743 -3.998 32.688 1 57.34 381 HIS B O 1
ATOM 6166 N N . GLU B 1 382 ? 0.027 -4.109 31.547 1 53.12 382 GLU B N 1
ATOM 6167 C CA . GLU B 1 382 ? -0.372 -5.301 30.797 1 53.12 382 GLU B CA 1
ATOM 6168 C C . GLU B 1 382 ? 0.121 -6.574 31.484 1 53.12 382 GLU B C 1
ATOM 6170 O O . GLU B 1 382 ? 1.212 -6.594 32.062 1 53.12 382 GLU B O 1
#

Radius of gyration: 30.92 Å; Cα contacts (8 Å, |Δi|>4): 1561; chains: 2; bounding box: 56×96×79 Å

Foldseek 3Di:
DPQADEFAEEEEACFQCVLQFVLVLQVVVVSHYDDAAYEYLDPVSQVVVCVVNVHDPCRYYPDLVVNLVRPGQAYEYDHPAACLVVLQVNVVSVHAYEYEFPNHQALVSLVVSVVSCVVHLHHYFYPLLLVQAPLLVVLLVVLLPDDFWFEKEKEWEAADCVVLCVVSVIDDDDPRDPVVVVVVVVVRVVRLCQHWNDFDPLLSLCLRCPQRPPVLSVLLSVCSRQNAFPAWPAKDWPPPPDSFTKIWTWTHRDDRYIYIHIHGYDHPDPFIWIKMWIDDPFKIKIWTDGDLSDAQDHIKIWMWGDDPNDIDIDIDGRGSHRSSSSVVVVVSCCRVVVDDHPRGSVSSSSSSLRSSRNSVRHVTPRTDHVNVVVVVVVVVVD/DPQADEFAEEEEACFQCVLQFVLVLQVVVVSHYDDAAYEYLDPVSQVVVCVVNVHDPCRYYPDLVVNLVRPGQEYEYDHPAACLVVLQVNVVSVHAYEYEFPNHQALVSLVVSVVSCVVHLHHYFYQLLLVQAQLLVVLLVVLLPDDFWFEKEKEKEAADCVVLCVVSVIDDDDPRDPVVVVVVVVVRVVRLCQHWNDFDPLLSLCLRCPQRPPVLSVLLSVCSRQNAFPAWPAKDWPPPPDSFTKIWTWTHRDDRYIYIHIHGYDHPDPFIWIKMWIDDPFKIKIWTDGDLSDAQDHIKIWMWGDDPNDIDIDIDGRGSHRSSSSVVVVVSCCRVVVDDHPRGSVSSSSSSLRSSRNSVRHVTPRTDHVNVVVVVVVVVVD

InterPro domains:
  IPR000683 Gfo/Idh/MocA-like oxidoreductase, N-terminal [PF01408] (7-128)
  IPR036291 NAD(P)-binding domain superfamily [SSF51735] (7-144)
  IPR051450 Gfo/Idh/MocA Oxidoreductases [PTHR43377] (4-362)

Organism: NCBI:txid471575

Solvent-accessible surface area (backbone atoms only — not comparable to full-atom values): 39782 Å² total; per-residue (Å²): 118,86,80,71,75,57,45,30,27,25,40,33,30,71,43,62,64,33,60,70,47,48,53,54,42,44,60,73,39,49,71,50,29,38,78,55,32,39,30,29,76,33,63,69,52,42,51,54,51,24,61,73,68,69,35,55,72,91,34,54,26,68,46,67,73,63,46,70,68,64,78,50,49,28,36,36,44,46,55,82,72,60,39,41,68,62,53,47,53,40,45,75,69,70,22,29,34,40,29,39,64,42,55,44,77,36,52,66,50,39,49,55,45,51,58,53,51,74,76,42,97,60,52,55,37,45,51,55,33,65,78,42,19,58,26,45,48,54,47,46,61,55,55,67,67,52,87,59,55,38,40,33,45,33,45,32,41,39,32,58,61,61,63,52,41,60,75,67,61,57,79,83,76,88,69,57,54,67,68,60,51,51,50,51,51,52,51,49,49,50,50,48,28,49,24,42,19,72,36,52,67,43,57,52,46,31,49,50,64,41,41,44,63,47,46,42,61,56,49,47,51,48,34,71,67,70,44,80,62,79,43,63,75,40,28,48,62,35,33,76,82,43,71,60,31,34,38,37,37,32,37,30,58,57,65,53,22,41,33,42,42,34,42,29,51,30,56,51,28,77,71,54,43,36,38,42,33,42,35,32,39,57,35,36,39,36,40,37,44,57,52,90,84,55,80,52,60,48,28,39,30,33,40,37,28,61,54,96,92,35,84,44,75,48,75,45,72,71,45,51,66,41,24,62,50,43,41,50,55,50,50,51,50,26,64,76,65,69,45,86,59,85,46,21,65,69,54,50,31,53,43,47,51,51,52,44,47,42,52,53,48,49,62,55,64,47,62,24,38,52,45,45,55,50,52,56,55,54,55,73,74,100,120,86,81,69,75,58,45,31,27,25,38,33,29,70,42,62,64,32,62,68,48,47,53,54,42,43,61,72,39,47,70,51,29,38,80,56,33,39,30,30,75,33,64,68,53,42,52,54,52,24,61,75,68,72,35,56,73,92,36,55,26,69,48,66,74,63,45,69,67,65,78,50,49,29,38,37,44,48,55,82,72,61,38,40,68,61,53,47,53,40,44,76,69,71,23,28,36,42,31,40,64,42,56,44,75,35,53,65,51,40,50,55,46,51,58,52,51,75,75,44,97,62,51,53,37,44,52,55,32,64,76,41,18,59,26,46,48,53,47,45,61,55,55,67,66,50,86,60,54,38,42,33,45,32,42,32,40,41,29,56,62,60,63,52,41,59,74,67,61,58,78,81,76,88,70,57,56,67,67,62,50,51,50,51,52,51,51,49,50,50,50,48,28,48,24,42,19,72,35,51,66,43,58,51,46,30,49,51,65,41,41,44,63,48,47,41,62,55,48,46,52,48,34,71,68,71,44,79,61,80,44,63,75,40,30,47,62,35,33,76,82,43,71,60,32,34,39,36,36,34,38,30,58,57,65,52,22,42,33,43,40,36,44,30,51,30,55,51,28,76,70,54,43,35,38,43,33,42,34,31,39,56,36,37,40,36,41,36,45,58,51,89,84,55,77,53,60,48,28,39,32,33,40,37,32,61,54,95,92,36,81,44,74,48,76,46,72,70,46,52,66,40,25,65,50,43,40,51,54,50,48,52,49,25,64,76,65,70,46,87,57,84,45,21,64,70,53,49,30,52,43,46,51,49,51,44,47,44,54,54,46,50,62,56,63,46,63,26,38,54,44,44,54,50,53,56,55,53,55,73,73,100